Protein AF-A0A7V4LSN2-F1 (afdb_monomer_lite)

pLDDT: mean 82.59, std 16.4, range [32.38, 98.25]

Sequence (393 aa):
MKTGFFPRQPRLRKCAARDLPAGPPAVRVFPPRRLRAFSLLEITGVLGVLAILASLALPPLLQQLGELARRQETERLSQIGQGLREYILRARRVPATTTLASNVAEVLGWPARWVQETAGGQPRVFLYDPQLQIGTTTAATLPYVQTTSGAATLNGARCLIVSTLGAPLPSVIGNPGTNAVTVFNLLWDAPDGAPPPGWTWGGEWRQILVQRVNLQPLFTRVVLNNNHIRFGRYSVDNTNAPVALTTNSFTAFFLGRTQLGLHGDGTGPLQSVQLVPSAEAASRDPAYAWYPSY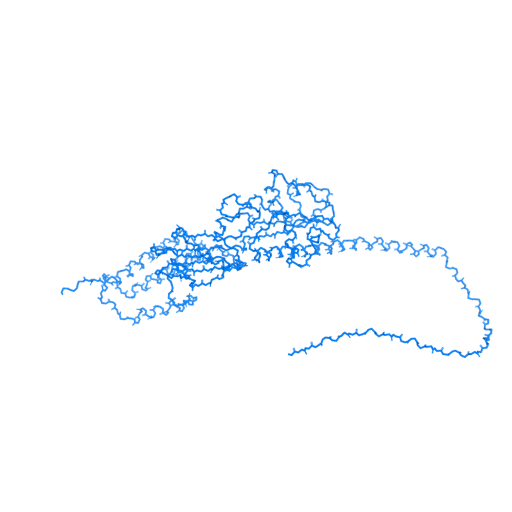VYERGIWRGRLFMEPPVPRRSGNDLQAAYEIFMSGPPNVYKVGGVTQSSVTWAMYNFMSNYVVWANSGFSAAAKVKVTQWQSSMAAQVKTYCNKKATVQ

Structure (mmCIF, N/CA/C/O backbone):
data_AF-A0A7V4LSN2-F1
#
_entry.id   AF-A0A7V4LSN2-F1
#
loop_
_atom_site.group_PDB
_atom_site.id
_atom_site.type_symbol
_atom_site.label_atom_id
_atom_site.label_alt_id
_atom_site.label_comp_id
_atom_site.label_asym_id
_atom_site.label_entity_id
_atom_site.label_seq_id
_atom_site.pdbx_PDB_ins_code
_atom_site.Cartn_x
_atom_site.Cartn_y
_atom_site.Cartn_z
_atom_site.occupancy
_atom_site.B_iso_or_equiv
_atom_site.auth_seq_id
_atom_site.auth_comp_id
_atom_site.auth_asym_id
_atom_site.auth_atom_id
_atom_site.pdbx_PDB_model_num
ATOM 1 N N . MET A 1 1 ? 24.046 -30.512 15.727 1.00 46.25 1 MET A N 1
ATOM 2 C CA . MET A 1 1 ? 24.059 -29.996 17.113 1.00 46.25 1 MET A CA 1
ATOM 3 C C . MET A 1 1 ? 22.621 -29.775 17.556 1.00 46.25 1 MET A C 1
ATOM 5 O O . MET A 1 1 ? 21.970 -28.875 17.050 1.00 46.25 1 MET A O 1
ATOM 9 N N . LYS A 1 2 ? 22.097 -30.678 18.392 1.00 42.69 2 LYS A N 1
ATOM 10 C CA . LYS A 1 2 ? 20.733 -30.660 18.940 1.00 42.69 2 LYS A CA 1
ATOM 11 C C . LYS A 1 2 ? 20.832 -30.210 20.396 1.00 42.69 2 LYS A C 1
ATOM 13 O O . LYS A 1 2 ? 21.440 -30.921 21.189 1.00 42.69 2 LYS A O 1
ATOM 18 N N . THR A 1 3 ? 20.251 -29.069 20.747 1.00 46.75 3 THR A N 1
ATOM 19 C CA . THR A 1 3 ? 20.092 -28.640 22.142 1.00 46.75 3 THR A CA 1
ATOM 20 C C . THR A 1 3 ? 18.627 -28.802 22.532 1.00 46.75 3 THR A C 1
ATOM 22 O O . THR A 1 3 ? 17.735 -28.163 21.981 1.00 46.75 3 THR A O 1
ATOM 25 N N . GLY A 1 4 ? 18.388 -29.768 23.419 1.00 42.88 4 GLY A N 1
ATOM 26 C CA . GLY A 1 4 ? 17.068 -30.159 23.897 1.00 42.88 4 GLY A CA 1
ATOM 27 C C . GLY A 1 4 ? 16.502 -29.170 24.912 1.00 42.88 4 GLY A C 1
ATOM 28 O O . GLY A 1 4 ? 17.200 -28.714 25.815 1.00 42.88 4 GLY A O 1
ATOM 29 N N . PHE A 1 5 ? 15.215 -28.874 24.761 1.00 53.16 5 PHE A N 1
ATOM 30 C CA . PHE A 1 5 ? 14.421 -28.089 25.696 1.00 53.16 5 PHE A CA 1
ATOM 31 C C . PHE A 1 5 ? 13.709 -29.061 26.650 1.00 53.16 5 PHE A C 1
ATOM 33 O O . PHE A 1 5 ? 12.869 -29.854 26.229 1.00 53.16 5 PHE A O 1
ATOM 40 N N . PHE A 1 6 ? 14.084 -29.040 27.928 1.00 49.84 6 PHE A N 1
ATOM 41 C CA . PHE A 1 6 ? 13.438 -29.826 28.982 1.00 49.84 6 PHE A CA 1
ATOM 42 C C . PHE A 1 6 ? 12.144 -29.138 29.457 1.00 49.84 6 PHE A C 1
ATOM 44 O O . PHE A 1 6 ? 12.182 -27.944 29.764 1.00 49.84 6 PHE A O 1
ATOM 51 N N . PRO A 1 7 ? 11.018 -29.856 29.622 1.00 58.59 7 PRO A N 1
ATOM 52 C CA . PRO A 1 7 ? 9.849 -29.316 30.304 1.00 58.59 7 PRO A CA 1
ATOM 53 C C . PRO A 1 7 ? 10.014 -29.413 31.831 1.00 58.59 7 PRO A C 1
ATOM 55 O O . PRO A 1 7 ? 10.332 -30.467 32.384 1.00 58.59 7 PRO A O 1
ATOM 58 N N . ARG A 1 8 ? 9.772 -28.300 32.537 1.00 52.84 8 ARG A N 1
ATOM 59 C CA . ARG A 1 8 ? 9.657 -28.264 34.004 1.00 52.84 8 ARG A CA 1
ATOM 60 C C . ARG A 1 8 ? 8.351 -28.939 34.434 1.00 52.84 8 ARG A C 1
ATOM 62 O O . ARG A 1 8 ? 7.270 -28.458 34.111 1.00 52.84 8 ARG A O 1
ATOM 69 N N . GLN A 1 9 ? 8.464 -30.020 35.202 1.00 57.69 9 GLN A N 1
ATOM 70 C CA . GLN A 1 9 ? 7.340 -30.669 35.879 1.00 57.69 9 GLN A CA 1
ATOM 71 C C . GLN A 1 9 ? 6.755 -29.794 37.009 1.00 57.69 9 GLN A C 1
ATOM 73 O O . GLN A 1 9 ? 7.508 -29.091 37.695 1.00 57.69 9 GLN A O 1
ATOM 78 N N . PRO A 1 10 ? 5.438 -29.879 37.274 1.00 55.53 10 PRO A N 1
ATOM 79 C CA . PRO A 1 10 ? 4.820 -29.283 38.451 1.00 55.53 10 PRO A CA 1
ATOM 80 C C . PRO A 1 10 ? 5.181 -30.081 39.714 1.00 55.53 10 PRO A C 1
ATOM 82 O O . PRO A 1 10 ? 4.964 -31.289 39.804 1.00 55.53 10 PRO A O 1
ATOM 85 N N . ARG A 1 11 ? 5.738 -29.395 40.718 1.00 53.16 11 ARG A N 1
ATOM 86 C CA . ARG A 1 11 ? 6.019 -29.976 42.037 1.00 53.16 11 ARG A CA 1
ATOM 87 C C . ARG A 1 11 ? 4.706 -30.239 42.782 1.00 53.16 11 ARG A C 1
ATOM 89 O O . ARG A 1 11 ? 4.104 -29.316 43.325 1.00 53.16 11 ARG A O 1
ATOM 96 N N . LEU A 1 12 ? 4.315 -31.509 42.852 1.00 51.34 12 LEU A N 1
ATOM 97 C CA . LEU A 1 12 ? 3.339 -32.034 43.807 1.00 51.34 12 LEU A CA 1
ATOM 98 C C . LEU A 1 12 ? 3.851 -31.804 45.237 1.00 51.34 12 LEU A C 1
ATOM 100 O O . LEU A 1 12 ? 4.818 -32.428 45.680 1.00 51.34 12 LEU A O 1
ATOM 104 N N . ARG A 1 13 ? 3.207 -30.890 45.969 1.00 52.62 13 ARG A N 1
ATOM 105 C CA . ARG A 1 13 ? 3.395 -30.752 47.417 1.00 52.62 13 ARG A CA 1
ATOM 106 C C . ARG A 1 13 ? 2.737 -31.949 48.103 1.00 52.62 13 ARG A C 1
ATOM 108 O O . ARG A 1 13 ? 1.518 -32.058 48.131 1.00 52.62 13 ARG A O 1
ATOM 115 N N . LYS A 1 14 ? 3.565 -32.837 48.657 1.00 49.59 14 LYS A N 1
ATOM 116 C CA . LYS A 1 14 ? 3.152 -33.897 49.582 1.00 49.59 14 LYS A CA 1
ATOM 117 C C . LYS A 1 14 ? 2.561 -33.262 50.844 1.00 49.59 14 LYS A C 1
ATOM 119 O O . LYS A 1 14 ? 3.263 -32.552 51.562 1.00 49.59 14 LYS A O 1
ATOM 124 N N . CYS A 1 15 ? 1.288 -33.532 51.113 1.00 49.31 15 CYS A N 1
ATOM 125 C CA . CYS A 1 15 ? 0.694 -33.354 52.432 1.00 49.31 15 CYS A CA 1
ATOM 126 C C . CYS A 1 15 ? 1.306 -34.402 53.369 1.00 49.31 15 CYS A C 1
ATOM 128 O O . CYS A 1 15 ? 1.051 -35.594 53.222 1.00 49.31 15 CYS A O 1
ATOM 130 N N . ALA A 1 16 ? 2.150 -33.958 54.298 1.00 54.41 16 ALA A N 1
ATOM 131 C CA . ALA A 1 16 ? 2.582 -34.778 55.417 1.00 54.41 16 ALA A CA 1
ATOM 132 C C . ALA A 1 16 ? 1.405 -34.906 56.394 1.00 54.41 16 ALA A C 1
ATOM 134 O O . ALA A 1 16 ? 0.988 -33.918 57.001 1.00 54.41 16 ALA A O 1
ATOM 135 N N . ALA A 1 17 ? 0.859 -36.117 56.499 1.00 54.72 17 ALA A N 1
ATOM 136 C CA . ALA A 1 17 ? -0.013 -36.512 57.592 1.00 54.72 17 ALA A CA 1
ATOM 137 C C . ALA A 1 17 ? 0.800 -36.429 58.889 1.00 54.72 17 ALA A C 1
ATOM 139 O O . ALA A 1 17 ? 1.848 -37.060 59.015 1.00 54.72 17 ALA A O 1
ATOM 140 N N . ARG A 1 18 ? 0.358 -35.570 59.806 1.00 52.09 18 ARG A N 1
ATOM 141 C CA . ARG A 1 18 ? 0.946 -35.413 61.131 1.00 52.09 18 ARG A CA 1
ATOM 142 C C . ARG A 1 18 ? 0.050 -36.164 62.105 1.00 52.09 18 ARG A C 1
ATOM 144 O O . ARG A 1 18 ? -1.092 -35.758 62.312 1.00 52.09 18 ARG A O 1
ATOM 151 N N . ASP A 1 19 ? 0.583 -37.250 62.645 1.00 55.16 19 ASP A N 1
ATOM 152 C CA . ASP A 1 19 ? -0.030 -38.058 63.692 1.00 55.16 19 ASP A CA 1
ATOM 153 C C . ASP A 1 19 ? -0.400 -37.192 64.903 1.00 55.16 19 ASP A C 1
ATOM 155 O O . ASP A 1 19 ? 0.424 -36.432 65.426 1.00 55.16 19 ASP A O 1
ATOM 159 N N . LEU A 1 20 ? -1.656 -37.302 65.339 1.00 54.22 20 LEU A N 1
ATOM 160 C CA . LEU A 1 20 ? -2.161 -36.713 66.575 1.00 54.22 20 LEU A CA 1
ATOM 161 C C . LEU A 1 20 ? -2.325 -37.825 67.623 1.00 54.22 20 LEU A C 1
ATOM 163 O O . LEU A 1 20 ? -2.999 -38.817 67.341 1.00 54.22 20 LEU A O 1
ATOM 167 N N . PRO A 1 21 ? -1.756 -37.675 68.831 1.00 59.97 21 PRO A N 1
ATOM 168 C CA . PRO A 1 21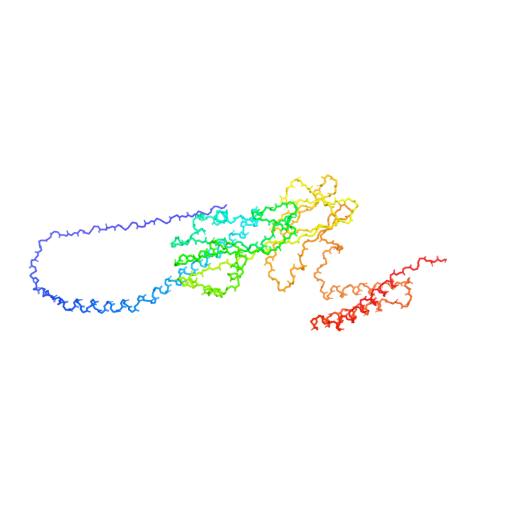 ? -1.968 -38.621 69.917 1.00 59.97 21 PRO A CA 1
ATOM 169 C C . PRO A 1 21 ? -3.395 -38.515 70.470 1.00 59.97 21 PRO A C 1
ATOM 171 O O . PRO A 1 21 ? -3.890 -37.428 70.776 1.00 59.97 21 PRO A O 1
ATOM 174 N N . ALA A 1 22 ? -4.035 -39.675 70.624 1.00 57.62 22 ALA A N 1
ATOM 175 C CA . ALA A 1 22 ? -5.309 -39.844 71.304 1.00 57.62 22 ALA A CA 1
ATOM 176 C C . ALA A 1 22 ? -5.129 -39.623 72.814 1.00 57.62 22 ALA A C 1
ATOM 178 O O . ALA A 1 22 ? -4.661 -40.499 73.538 1.00 57.62 22 ALA A O 1
ATOM 179 N N . GLY A 1 23 ? -5.501 -38.435 73.284 1.00 64.50 23 GLY A N 1
ATOM 180 C CA . GLY A 1 23 ? -5.721 -38.141 74.696 1.00 64.50 23 GLY A CA 1
ATOM 181 C C . GLY A 1 23 ? -7.094 -37.485 74.859 1.00 64.50 23 GLY A C 1
ATOM 182 O O . GLY A 1 23 ? -7.445 -36.634 74.036 1.00 64.50 23 GLY A O 1
ATOM 183 N N . PRO A 1 24 ? -7.898 -37.861 75.870 1.00 64.50 24 PRO A N 1
ATOM 184 C CA . PRO A 1 24 ? -9.186 -37.224 76.107 1.00 64.50 24 PRO A CA 1
ATOM 185 C C . PRO A 1 24 ? -8.966 -35.734 76.422 1.00 64.50 24 PRO A C 1
ATOM 187 O O . PRO A 1 24 ? -8.144 -35.403 77.283 1.00 64.50 24 PRO A O 1
ATOM 190 N N . PRO A 1 25 ? -9.651 -34.811 75.725 1.00 56.75 25 PRO A N 1
ATOM 191 C CA . PRO A 1 25 ? -9.452 -33.389 75.938 1.00 56.75 25 PRO A CA 1
ATOM 192 C C . PRO A 1 25 ? -9.944 -33.014 77.335 1.00 56.75 25 PRO A C 1
ATOM 194 O O . PRO A 1 25 ? -11.121 -33.161 77.662 1.00 56.75 25 PRO A O 1
ATOM 197 N N . ALA A 1 26 ? -9.036 -32.486 78.156 1.00 59.59 26 ALA A N 1
ATOM 198 C CA . ALA A 1 26 ? -9.411 -31.756 79.353 1.00 59.59 26 ALA A CA 1
ATOM 199 C C . ALA A 1 26 ? -10.359 -30.619 78.944 1.00 59.59 26 ALA A C 1
ATOM 201 O O . ALA A 1 26 ? -9.996 -29.760 78.133 1.00 59.59 26 ALA A O 1
ATOM 202 N N . VAL A 1 27 ? -11.576 -30.633 79.493 1.00 58.22 27 VAL A N 1
ATOM 203 C CA . VAL A 1 27 ? -12.599 -29.602 79.303 1.00 58.22 27 VAL A CA 1
ATOM 204 C C . VAL A 1 27 ? -12.067 -28.294 79.885 1.00 58.22 27 VAL A C 1
ATOM 206 O O . VAL A 1 27 ? -12.252 -27.974 81.057 1.00 58.22 27 VAL A O 1
ATOM 209 N N . ARG A 1 28 ? -11.351 -27.526 79.059 1.00 58.12 28 ARG A N 1
ATOM 210 C CA . ARG A 1 28 ? -11.072 -26.122 79.339 1.00 58.12 28 ARG A CA 1
ATOM 211 C C . ARG A 1 28 ? -12.374 -25.371 79.118 1.00 58.12 28 ARG A C 1
ATOM 213 O O . ARG A 1 28 ? -12.791 -25.156 77.983 1.00 58.12 28 ARG A O 1
ATOM 220 N N . VAL A 1 29 ? -13.007 -24.987 80.219 1.00 56.50 29 VAL A N 1
ATOM 221 C CA . VAL A 1 29 ? -14.071 -23.987 80.239 1.00 56.50 29 VAL A CA 1
ATOM 222 C C . VAL A 1 29 ? -13.463 -22.692 79.703 1.00 56.50 29 VAL A C 1
ATOM 224 O O . VAL A 1 29 ? -12.757 -21.975 80.410 1.00 56.50 29 VAL A O 1
ATOM 227 N N . PHE A 1 30 ? -13.654 -22.432 78.410 1.00 57.31 30 PHE A N 1
ATOM 228 C CA . PHE A 1 30 ? -13.333 -21.133 77.844 1.00 57.31 30 PHE A CA 1
ATOM 229 C C . PHE A 1 30 ? -14.275 -20.113 78.494 1.00 57.31 30 PHE A C 1
ATOM 231 O O . PHE A 1 30 ? -15.486 -20.350 78.514 1.00 57.31 30 PHE A O 1
ATOM 238 N N . PRO A 1 31 ? -13.760 -18.985 79.019 1.00 61.03 31 PRO A N 1
ATOM 239 C CA . PRO A 1 31 ? -14.626 -17.895 79.442 1.00 61.03 31 PRO A CA 1
ATOM 240 C C . PRO A 1 31 ? -15.514 -17.510 78.253 1.00 61.03 31 PRO A C 1
ATOM 242 O O . PRO A 1 31 ? -15.049 -17.611 77.110 1.00 61.03 31 PRO A O 1
ATOM 245 N N . PRO A 1 32 ? -16.773 -17.097 78.482 1.00 53.88 32 PRO A N 1
ATOM 246 C CA . PRO A 1 32 ? -17.681 -16.742 77.405 1.00 53.88 32 PRO A CA 1
ATOM 247 C C . PRO A 1 32 ? -16.968 -15.736 76.507 1.00 53.88 32 PRO A C 1
ATOM 249 O O . PRO A 1 32 ? -16.690 -14.604 76.915 1.00 53.88 32 PRO A O 1
ATOM 252 N N . ARG A 1 33 ? -16.617 -16.163 75.285 1.00 55.34 33 ARG A N 1
ATOM 253 C CA . ARG A 1 33 ? -16.232 -15.231 74.233 1.00 55.34 33 ARG A CA 1
ATOM 254 C C . ARG A 1 33 ? -17.440 -14.330 74.112 1.00 55.34 33 ARG A C 1
ATOM 256 O O . ARG A 1 33 ? -18.479 -14.768 73.630 1.00 55.34 33 ARG A O 1
ATOM 263 N N . ARG A 1 34 ? -17.318 -13.104 74.624 1.00 55.47 34 ARG A N 1
ATOM 264 C CA . ARG A 1 34 ? -18.265 -12.038 74.339 1.00 55.47 34 ARG A CA 1
ATOM 265 C C . ARG A 1 34 ? -18.310 -11.975 72.822 1.00 55.47 34 ARG A C 1
ATOM 267 O O . ARG A 1 34 ? -17.376 -11.468 72.203 1.00 55.47 34 ARG A O 1
ATOM 274 N N . LEU A 1 35 ? -19.337 -12.585 72.236 1.00 53.56 35 LEU A N 1
ATOM 275 C CA . LEU A 1 35 ? -19.738 -12.344 70.868 1.00 53.56 35 LEU A CA 1
ATOM 276 C C . LEU A 1 35 ? -20.021 -10.850 70.858 1.00 53.56 35 LEU A C 1
ATOM 278 O O . LEU A 1 35 ? -21.069 -10.402 71.318 1.00 53.56 35 LEU A O 1
ATOM 282 N N . ARG A 1 36 ? -19.010 -10.064 70.472 1.00 59.38 36 ARG A N 1
ATOM 283 C CA . ARG A 1 36 ? -19.206 -8.678 70.089 1.00 59.38 36 ARG A CA 1
ATOM 284 C C . ARG A 1 36 ? -20.127 -8.787 68.890 1.00 59.38 36 ARG A C 1
ATOM 286 O O . ARG A 1 36 ? -19.679 -9.106 67.793 1.00 59.38 36 ARG A O 1
ATOM 293 N N . ALA A 1 37 ? -21.423 -8.668 69.150 1.00 57.28 37 ALA A N 1
ATOM 294 C CA . ALA A 1 37 ? -22.398 -8.417 68.121 1.00 57.28 37 ALA A CA 1
ATOM 295 C C . ALA A 1 37 ? -21.935 -7.111 67.480 1.00 57.28 37 ALA A C 1
ATOM 297 O O . ALA A 1 37 ? -22.102 -6.041 68.064 1.00 57.28 37 ALA A O 1
ATOM 298 N N . PHE A 1 38 ? -21.231 -7.225 66.352 1.00 63.19 38 PHE A N 1
ATOM 299 C CA . PHE A 1 38 ? -21.011 -6.093 65.470 1.00 63.19 38 PHE A CA 1
ATOM 300 C C . PHE A 1 38 ? -22.394 -5.521 65.219 1.00 63.19 38 PHE A C 1
ATOM 302 O O . PHE A 1 38 ? -23.291 -6.228 64.749 1.00 63.19 38 PHE A O 1
ATOM 309 N N . SER A 1 39 ? -22.605 -4.292 65.679 1.00 81.50 39 SER A N 1
ATOM 310 C CA . SER A 1 39 ? -23.920 -3.685 65.567 1.00 81.50 39 SER A CA 1
ATOM 311 C C . SER A 1 39 ? -24.258 -3.580 64.082 1.00 81.50 39 SER A C 1
ATOM 313 O O . SER A 1 39 ? -23.386 -3.301 63.257 1.00 81.50 39 SER A O 1
ATOM 315 N N . LEU A 1 40 ? -25.522 -3.805 63.724 1.00 83.88 40 LEU A N 1
ATOM 316 C CA . LEU A 1 40 ? -25.997 -3.627 62.349 1.00 83.88 40 LEU A CA 1
ATOM 317 C C . LEU A 1 40 ? -25.591 -2.244 61.804 1.00 83.88 40 LEU A C 1
ATOM 319 O O . LEU A 1 40 ? -25.226 -2.124 60.639 1.00 83.88 40 LEU A O 1
ATOM 323 N N . LEU A 1 41 ? -25.545 -1.244 62.691 1.00 83.00 41 LEU A N 1
ATOM 324 C CA . LEU A 1 41 ? -25.112 0.122 62.415 1.00 83.00 41 LEU A CA 1
ATOM 325 C C . LEU A 1 41 ? -23.636 0.216 61.977 1.00 83.00 41 LEU A C 1
ATOM 327 O O . LEU A 1 41 ? -23.312 0.969 61.060 1.00 83.00 41 LEU A O 1
ATOM 331 N N . GLU A 1 42 ? -22.747 -0.585 62.567 1.00 86.75 42 GLU A N 1
ATOM 332 C CA . GLU A 1 42 ? -21.325 -0.653 62.204 1.00 86.75 42 GLU A CA 1
ATOM 333 C C . GLU A 1 42 ? -21.127 -1.279 60.814 1.00 86.75 42 GLU A C 1
ATOM 335 O O . GLU A 1 42 ? -20.381 -0.742 59.996 1.00 86.75 42 GLU A O 1
ATOM 340 N N . ILE A 1 43 ? -21.870 -2.345 60.491 1.00 92.69 43 ILE A N 1
ATOM 341 C CA . ILE A 1 43 ? -21.840 -2.969 59.155 1.00 92.69 43 ILE A CA 1
ATOM 342 C C . ILE A 1 43 ? -22.397 -2.011 58.091 1.00 92.69 43 ILE A C 1
ATOM 344 O O . ILE A 1 43 ? -21.796 -1.870 57.024 1.00 92.69 43 ILE A O 1
ATOM 348 N N . THR A 1 44 ? -23.499 -1.302 58.375 1.00 91.56 44 THR A N 1
ATOM 349 C CA . THR A 1 44 ? -24.040 -0.293 57.447 1.00 91.56 44 THR A CA 1
ATOM 350 C C . THR A 1 44 ? -23.096 0.892 57.266 1.00 91.56 44 THR A C 1
ATOM 352 O O . THR A 1 44 ? -22.964 1.396 56.153 1.00 91.56 44 THR A O 1
ATOM 355 N N . GLY A 1 45 ? -22.391 1.305 58.326 1.00 94.50 45 GLY A N 1
ATOM 356 C CA . GLY A 1 45 ? -21.385 2.363 58.257 1.00 94.50 45 GLY A CA 1
ATOM 357 C C . GLY A 1 45 ? -20.211 1.984 57.352 1.00 94.50 45 GLY A C 1
ATOM 358 O O . GLY A 1 45 ? -19.854 2.749 56.457 1.00 94.50 45 GLY A O 1
ATOM 359 N N . VAL A 1 46 ? -19.656 0.777 57.517 1.00 95.56 46 VAL A N 1
ATOM 360 C CA . VAL A 1 46 ? -18.557 0.275 56.670 1.00 95.56 46 VAL A CA 1
ATOM 361 C C . VAL A 1 46 ? -18.993 0.139 55.209 1.00 95.56 46 VAL A C 1
ATOM 363 O O . VAL A 1 46 ? -18.266 0.569 54.315 1.00 95.56 46 VAL A O 1
ATOM 366 N N . LEU A 1 47 ? -20.191 -0.395 54.949 1.00 95.19 47 LEU A N 1
ATOM 367 C CA . LEU A 1 47 ? -20.743 -0.477 53.592 1.00 95.19 47 LEU A CA 1
ATOM 368 C C . LEU A 1 47 ? -20.932 0.905 52.958 1.00 95.19 47 LEU A C 1
ATOM 370 O O . LEU A 1 47 ? -20.595 1.080 51.789 1.00 95.19 47 LEU A O 1
ATOM 374 N N . GLY A 1 48 ? -21.414 1.889 53.723 1.00 96.81 48 GLY A N 1
ATOM 375 C CA . GLY A 1 48 ? -21.561 3.266 53.253 1.00 96.81 48 GLY A CA 1
ATOM 376 C C . GLY A 1 48 ? -20.227 3.882 52.827 1.00 96.81 48 GLY A C 1
ATOM 377 O O . GLY A 1 48 ? -20.119 4.428 51.730 1.00 96.81 48 GLY A O 1
ATOM 378 N N . VAL A 1 49 ? -19.180 3.726 53.645 1.00 96.12 49 VAL A N 1
ATOM 379 C CA . VAL A 1 49 ? -17.833 4.222 53.314 1.00 96.12 49 VAL A CA 1
ATOM 380 C C . VAL A 1 49 ? -17.263 3.507 52.085 1.00 96.12 49 VAL A C 1
ATOM 382 O O . VAL A 1 49 ? -16.732 4.165 51.189 1.00 96.12 49 VAL A O 1
ATOM 385 N N . LEU A 1 50 ? -17.408 2.181 51.992 1.00 95.25 50 LEU A N 1
ATOM 386 C CA . LEU A 1 50 ? -16.952 1.413 50.828 1.00 95.25 50 LEU A CA 1
ATOM 387 C C . LEU A 1 50 ? -17.679 1.822 49.541 1.00 95.25 50 LEU A C 1
ATOM 389 O O . LEU A 1 50 ? -17.033 1.939 48.501 1.00 95.25 50 LEU A O 1
ATOM 393 N N . ALA A 1 51 ? -18.988 2.080 49.601 1.00 95.56 51 ALA A N 1
ATOM 394 C CA . ALA A 1 51 ? -19.764 2.535 48.449 1.00 95.56 51 ALA A CA 1
ATOM 395 C C . ALA A 1 51 ? -19.288 3.907 47.947 1.00 95.56 51 ALA A C 1
ATOM 397 O O . ALA A 1 51 ? -19.109 4.095 46.743 1.00 95.56 51 ALA A O 1
ATOM 398 N N . ILE A 1 52 ? -19.012 4.843 48.862 1.00 95.44 52 ILE A N 1
ATOM 399 C CA . ILE A 1 52 ? -18.475 6.164 48.513 1.00 95.44 52 ILE A CA 1
ATOM 400 C C . ILE A 1 52 ? -17.090 6.018 47.873 1.00 95.44 52 ILE A C 1
ATOM 402 O O . ILE A 1 52 ? -16.867 6.547 46.785 1.00 95.44 52 ILE A O 1
ATOM 406 N N . LEU A 1 53 ? -16.183 5.246 48.479 1.00 94.19 53 LEU A N 1
ATOM 407 C CA . LEU A 1 53 ? -14.846 5.019 47.919 1.00 94.19 53 LEU A CA 1
ATOM 408 C C . LEU A 1 53 ? -14.897 4.353 46.537 1.00 94.19 53 LEU A C 1
ATOM 410 O O . LEU A 1 53 ? -14.191 4.782 45.624 1.00 94.19 53 LEU A O 1
ATOM 414 N N . ALA A 1 54 ? -15.759 3.350 46.356 1.00 91.88 54 ALA A N 1
ATOM 415 C CA . ALA A 1 54 ? -15.957 2.704 45.064 1.00 91.88 54 ALA A CA 1
ATOM 416 C C . ALA A 1 54 ? -16.477 3.697 44.011 1.00 91.88 54 ALA A C 1
ATOM 418 O O . ALA A 1 54 ? -15.941 3.748 42.905 1.00 91.88 54 ALA A O 1
ATOM 419 N N . SER A 1 55 ? -17.459 4.538 44.359 1.00 94.38 55 SER A N 1
ATOM 420 C CA . SER A 1 55 ? -18.008 5.547 43.440 1.00 94.38 55 SER A CA 1
ATOM 421 C C . SER A 1 55 ? -16.970 6.574 42.977 1.00 94.38 55 SER A C 1
ATOM 423 O O . SER A 1 55 ? -17.004 6.995 41.822 1.00 94.38 55 SER A O 1
ATOM 425 N N . LEU A 1 56 ? -16.001 6.918 43.832 1.00 95.12 56 LEU A N 1
ATOM 426 C CA . LEU A 1 56 ? -14.916 7.844 43.501 1.00 95.12 56 LEU A CA 1
ATOM 427 C C . LEU A 1 56 ? -13.824 7.193 42.633 1.00 95.12 56 LEU A C 1
ATOM 429 O O . LEU A 1 56 ? -13.207 7.870 41.813 1.00 95.12 56 LEU A O 1
ATOM 433 N N . ALA A 1 57 ? -13.590 5.885 42.784 1.00 93.56 57 ALA A N 1
ATOM 434 C CA . ALA A 1 57 ? -12.543 5.158 42.061 1.00 93.56 57 ALA A CA 1
ATOM 435 C C . ALA A 1 57 ? -12.983 4.607 40.690 1.00 93.56 57 ALA A C 1
ATOM 437 O O . ALA A 1 57 ? -12.139 4.366 39.826 1.00 93.56 57 ALA A O 1
ATOM 438 N N . LEU A 1 58 ? -14.284 4.398 40.464 1.00 92.62 58 LEU A N 1
ATOM 439 C CA . LEU A 1 58 ? -14.791 3.796 39.224 1.00 92.62 58 LEU A CA 1
ATOM 440 C C . LEU A 1 58 ? -14.555 4.650 37.960 1.00 92.62 58 LEU A C 1
ATOM 442 O O . LEU A 1 58 ? -14.050 4.094 36.981 1.00 92.62 58 LEU A O 1
ATOM 446 N N . PRO A 1 59 ? -14.851 5.968 37.930 1.00 93.56 59 PRO A N 1
ATOM 447 C CA . PRO A 1 59 ? -14.675 6.774 36.720 1.00 93.56 59 PRO A CA 1
ATOM 448 C C . PRO A 1 59 ? -13.253 6.748 36.124 1.00 93.56 59 PRO A C 1
ATOM 450 O O . PRO A 1 59 ? -13.134 6.491 34.922 1.00 93.56 59 PRO A O 1
ATOM 453 N N . PRO A 1 60 ? -12.162 6.946 36.899 1.00 93.81 60 PRO A N 1
ATOM 454 C CA . PRO A 1 60 ? -10.814 6.907 36.333 1.00 93.81 60 PRO A CA 1
ATOM 455 C C . PRO A 1 60 ? -10.414 5.506 35.850 1.00 93.81 60 PRO A C 1
ATOM 457 O O . PRO A 1 60 ? -9.720 5.395 34.841 1.00 93.81 60 PRO A O 1
ATOM 460 N N . LEU A 1 61 ? -10.879 4.432 36.502 1.00 94.94 61 LEU A N 1
ATOM 461 C CA . LEU A 1 61 ? -10.624 3.062 36.037 1.00 94.94 61 LEU A CA 1
ATOM 462 C C . LEU A 1 61 ? -11.295 2.785 34.687 1.00 94.94 61 LEU A C 1
ATOM 464 O O . LEU A 1 61 ? -10.672 2.199 33.803 1.00 94.94 61 LEU A O 1
ATOM 468 N N . LEU A 1 62 ? -12.533 3.246 34.490 1.00 92.38 62 LEU A N 1
ATOM 469 C CA . LEU A 1 62 ? -13.235 3.097 33.211 1.00 92.38 62 LEU A CA 1
ATOM 470 C C . LEU A 1 62 ? -12.534 3.865 32.083 1.00 92.38 62 LEU A C 1
ATOM 472 O O . LEU A 1 62 ? -12.375 3.330 30.986 1.00 92.38 62 LEU A O 1
ATOM 476 N N . GLN A 1 63 ? -12.050 5.079 32.359 1.00 92.12 63 GLN A N 1
ATOM 477 C CA . GLN A 1 63 ? -11.258 5.848 31.394 1.00 92.12 63 GLN A CA 1
ATOM 478 C C . GLN A 1 63 ? -9.948 5.134 31.037 1.00 92.12 63 GLN A C 1
ATOM 480 O O . GLN A 1 63 ? -9.595 5.044 29.862 1.00 92.12 63 GLN A O 1
ATOM 485 N N . GLN A 1 64 ? -9.251 4.567 32.028 1.00 95.06 64 GLN A N 1
ATOM 486 C CA . GLN A 1 64 ? -8.027 3.798 31.793 1.00 95.06 64 GLN A CA 1
ATOM 487 C C . GLN A 1 64 ? -8.281 2.549 30.944 1.00 95.06 64 GLN A C 1
ATOM 489 O O . GLN A 1 64 ? -7.517 2.279 30.019 1.00 95.06 64 GLN A O 1
ATOM 494 N N . LEU A 1 65 ? -9.358 1.807 31.214 1.00 93.19 65 LEU A N 1
ATOM 495 C CA . LEU A 1 65 ? -9.739 0.644 30.411 1.00 93.19 65 LEU A CA 1
ATOM 496 C C . LEU A 1 65 ? -10.081 1.033 28.968 1.00 93.19 65 LEU A C 1
ATOM 498 O O . LEU A 1 65 ? -9.642 0.354 28.040 1.00 93.19 65 LEU A O 1
ATOM 502 N N . GLY A 1 66 ? -10.798 2.143 28.767 1.00 91.94 66 GLY A N 1
ATOM 503 C CA . GLY A 1 66 ? -11.093 2.675 27.434 1.00 91.94 66 GLY A CA 1
ATOM 504 C C . GLY A 1 66 ? -9.828 3.055 26.661 1.00 91.94 66 GLY A C 1
ATOM 505 O O . GLY A 1 66 ? -9.665 2.682 25.500 1.00 91.94 66 GLY A O 1
ATOM 506 N N . GLU A 1 67 ? -8.882 3.723 27.319 1.00 93.38 67 GLU A N 1
ATOM 507 C CA . GLU A 1 67 ? -7.596 4.080 26.715 1.00 93.38 67 GLU A CA 1
ATOM 508 C C . GLU A 1 67 ? -6.728 2.859 26.387 1.00 93.38 67 GLU A C 1
ATOM 510 O O . GLU A 1 67 ? -6.064 2.822 25.347 1.00 93.38 67 GLU A O 1
ATOM 515 N N . LEU A 1 68 ? -6.752 1.829 27.236 1.00 95.31 68 LEU A N 1
ATOM 516 C CA . LEU A 1 68 ? -6.074 0.562 26.964 1.00 95.31 68 LEU A CA 1
ATOM 517 C C . LEU A 1 68 ? -6.683 -0.153 25.756 1.00 95.31 68 LEU A C 1
ATOM 519 O O . LEU A 1 68 ? -5.938 -0.566 24.866 1.00 95.31 68 LEU A O 1
ATOM 523 N N . ALA A 1 69 ? -8.013 -0.247 25.684 1.00 94.50 69 ALA A N 1
ATOM 524 C CA . ALA A 1 69 ? -8.709 -0.827 24.537 1.00 94.50 69 ALA A CA 1
ATOM 525 C C . ALA A 1 69 ? -8.376 -0.071 23.241 1.00 94.50 69 ALA A C 1
ATOM 527 O O . ALA A 1 69 ? -8.117 -0.687 22.206 1.00 94.50 69 ALA A O 1
ATOM 528 N N . ARG A 1 70 ? -8.284 1.263 23.317 1.00 94.62 70 ARG A N 1
ATOM 529 C CA . ARG A 1 70 ? -7.883 2.116 22.197 1.00 94.62 70 ARG A CA 1
ATOM 530 C C . ARG A 1 70 ? -6.478 1.826 21.702 1.00 94.62 70 ARG A C 1
ATOM 532 O O . ARG A 1 70 ? -6.283 1.632 20.508 1.00 94.62 70 ARG A O 1
ATOM 539 N N . ARG A 1 71 ? -5.504 1.743 22.608 1.00 95.75 71 ARG A N 1
ATOM 540 C CA . ARG A 1 71 ? -4.116 1.416 22.249 1.00 95.75 71 ARG A CA 1
ATOM 541 C C . ARG A 1 71 ? -4.001 0.032 21.620 1.00 95.75 71 ARG A C 1
ATOM 543 O O . ARG A 1 71 ? -3.339 -0.103 20.596 1.00 95.75 71 ARG A O 1
ATOM 550 N N . GLN A 1 72 ? -4.672 -0.963 22.201 1.00 96.25 72 GLN A N 1
ATOM 551 C CA . GLN A 1 72 ? -4.684 -2.330 21.677 1.00 96.25 72 GLN A CA 1
ATOM 552 C C . GLN A 1 72 ? -5.267 -2.391 20.265 1.00 96.25 72 GLN A C 1
ATOM 554 O O . GLN A 1 72 ? -4.719 -3.065 19.395 1.00 96.25 72 GLN A O 1
ATOM 559 N N . GLU A 1 73 ? -6.363 -1.675 20.019 1.00 96.50 73 GLU A N 1
ATOM 560 C CA . GLU A 1 73 ? -6.978 -1.649 18.698 1.00 96.50 73 GLU A CA 1
ATOM 561 C C . GLU A 1 73 ? -6.125 -0.883 17.681 1.00 96.50 73 GLU A C 1
ATOM 563 O O . GLU A 1 73 ? -5.942 -1.374 16.572 1.00 96.50 73 GLU A O 1
ATOM 568 N N . THR A 1 74 ? -5.520 0.251 18.047 1.00 96.44 74 THR A N 1
ATOM 569 C CA . THR A 1 74 ? -4.572 0.963 17.171 1.00 96.44 74 THR A CA 1
ATOM 570 C C . THR A 1 74 ? -3.380 0.083 16.791 1.00 96.44 74 THR A C 1
ATOM 572 O O . THR A 1 74 ? -2.987 0.036 15.624 1.00 96.44 74 THR A O 1
ATOM 575 N N . GLU A 1 75 ? -2.814 -0.655 17.748 1.00 97.12 75 GLU A N 1
ATOM 576 C CA . GLU A 1 75 ? -1.729 -1.601 17.477 1.00 97.12 75 GLU A CA 1
ATOM 577 C C . GLU A 1 75 ? -2.188 -2.714 16.529 1.00 97.12 75 GLU A C 1
ATOM 579 O O . GLU A 1 75 ? -1.512 -3.015 15.541 1.00 97.12 75 GLU A O 1
ATOM 584 N N . ARG A 1 76 ? -3.375 -3.277 16.772 1.00 97.31 76 ARG A N 1
ATOM 585 C CA . ARG A 1 76 ? -3.965 -4.300 15.907 1.00 97.31 76 ARG A CA 1
ATOM 586 C C . ARG A 1 76 ? -4.199 -3.779 14.489 1.00 97.31 76 ARG A C 1
ATOM 588 O O . ARG A 1 76 ? -3.878 -4.478 13.532 1.00 97.31 76 ARG A O 1
ATOM 595 N N . LEU A 1 77 ? -4.702 -2.557 14.329 1.00 97.44 77 LEU A N 1
ATOM 596 C CA . LEU A 1 77 ? -4.881 -1.934 13.018 1.00 97.44 77 LEU A CA 1
ATOM 597 C C . LEU A 1 77 ? -3.550 -1.723 12.290 1.00 97.44 77 LEU A C 1
ATOM 599 O O . LEU A 1 77 ? -3.464 -1.989 11.091 1.00 97.44 77 LEU A O 1
ATOM 603 N N . SER A 1 78 ? -2.504 -1.308 13.008 1.00 97.19 78 SER A N 1
ATOM 604 C CA . SER A 1 78 ? -1.152 -1.191 12.453 1.00 97.19 78 SER A CA 1
ATOM 605 C C . SER A 1 78 ? -0.634 -2.544 11.949 1.00 97.19 78 SER A C 1
ATOM 607 O O . SER A 1 78 ? -0.150 -2.635 10.818 1.00 97.19 78 SER A O 1
ATOM 609 N N . GLN A 1 79 ? -0.823 -3.619 12.724 1.00 97.94 79 GLN A N 1
ATOM 610 C CA . GLN A 1 79 ? -0.465 -4.986 12.322 1.00 97.94 79 GLN A CA 1
ATOM 611 C C . GLN A 1 79 ? -1.254 -5.450 11.086 1.00 97.94 79 GLN A C 1
ATOM 613 O O . GLN A 1 79 ? -0.664 -6.010 10.164 1.00 97.94 79 GLN A O 1
ATOM 618 N N . ILE A 1 80 ? -2.557 -5.151 11.001 1.00 98.25 80 ILE A N 1
ATOM 619 C CA . ILE A 1 80 ? -3.375 -5.424 9.802 1.00 98.25 80 ILE A CA 1
ATOM 620 C C . ILE A 1 80 ? -2.839 -4.643 8.592 1.00 98.25 80 ILE A C 1
ATOM 622 O O . ILE A 1 80 ? -2.697 -5.206 7.506 1.00 98.25 80 ILE A O 1
ATOM 626 N N . GLY A 1 81 ? -2.485 -3.367 8.768 1.00 97.31 81 GLY A N 1
ATOM 627 C CA . GLY A 1 81 ? -1.895 -2.542 7.713 1.00 97.31 81 GLY A CA 1
ATOM 628 C C . GLY A 1 81 ? -0.550 -3.079 7.209 1.00 97.31 81 GLY A C 1
ATOM 629 O O . GLY A 1 81 ? -0.310 -3.098 6.002 1.00 97.31 81 GLY A O 1
ATOM 630 N N . GLN A 1 82 ? 0.312 -3.562 8.107 1.00 96.38 82 GLN A N 1
ATOM 631 C CA . GLN A 1 82 ? 1.572 -4.226 7.746 1.00 96.38 82 GLN A CA 1
ATOM 632 C C . GLN A 1 82 ? 1.330 -5.570 7.048 1.00 96.38 82 GLN A C 1
ATOM 634 O O . GLN A 1 82 ? 1.932 -5.832 6.008 1.00 96.38 82 GLN A O 1
ATOM 639 N N . GLY A 1 83 ? 0.401 -6.382 7.558 1.00 97.31 83 GLY A N 1
ATOM 640 C CA . GLY A 1 83 ? -0.001 -7.644 6.939 1.00 97.31 83 GLY A CA 1
ATOM 641 C C . GLY A 1 83 ? -0.530 -7.457 5.516 1.00 97.31 83 GLY A C 1
ATOM 642 O O . GLY A 1 83 ? -0.188 -8.234 4.628 1.00 97.31 83 GLY A O 1
ATOM 643 N N . LEU A 1 84 ? -1.281 -6.379 5.258 1.00 97.50 84 LEU A N 1
ATOM 644 C CA . LEU A 1 84 ? -1.716 -6.005 3.909 1.00 97.50 84 LEU A CA 1
ATOM 645 C C . LEU A 1 84 ? -0.536 -5.693 2.984 1.00 97.50 84 LEU A C 1
ATOM 647 O O . LEU A 1 84 ? -0.514 -6.171 1.851 1.00 97.50 84 LEU A O 1
ATOM 651 N N . ARG A 1 85 ? 0.453 -4.921 3.449 1.00 95.88 85 ARG A N 1
ATOM 652 C CA . ARG A 1 85 ? 1.656 -4.621 2.653 1.00 95.88 85 ARG A CA 1
ATOM 653 C C . ARG A 1 85 ? 2.422 -5.894 2.304 1.00 95.88 85 ARG A C 1
ATOM 655 O O . ARG A 1 85 ? 2.742 -6.108 1.138 1.00 95.88 85 ARG A O 1
ATOM 662 N N . GLU A 1 86 ? 2.658 -6.758 3.286 1.00 95.81 86 GLU A N 1
ATOM 663 C CA . GLU A 1 86 ? 3.373 -8.018 3.070 1.00 95.81 86 GLU A CA 1
ATOM 664 C C . GLU A 1 86 ? 2.590 -8.988 2.174 1.00 95.81 86 GLU A C 1
ATOM 666 O O . GLU A 1 86 ? 3.187 -9.608 1.293 1.00 95.81 86 GLU A O 1
ATOM 671 N N . TYR A 1 87 ? 1.258 -9.059 2.302 1.00 97.06 87 TYR A N 1
ATOM 672 C CA . TYR A 1 87 ? 0.417 -9.803 1.360 1.00 97.06 87 TYR A CA 1
ATOM 673 C C . TYR A 1 87 ? 0.610 -9.300 -0.071 1.00 97.06 87 TYR A C 1
ATOM 675 O O . TYR A 1 87 ? 0.873 -10.096 -0.970 1.00 97.06 87 TYR A O 1
ATOM 683 N N . ILE A 1 88 ? 0.538 -7.982 -0.286 1.00 95.75 88 ILE A N 1
ATOM 684 C CA . ILE A 1 88 ? 0.667 -7.388 -1.620 1.00 95.75 88 ILE A CA 1
ATOM 685 C C . ILE A 1 88 ? 2.027 -7.717 -2.241 1.00 95.75 88 ILE A C 1
ATOM 687 O O . ILE A 1 88 ? 2.093 -8.150 -3.395 1.00 95.75 88 ILE A O 1
ATOM 691 N N . LEU A 1 89 ? 3.108 -7.555 -1.474 1.00 94.19 89 LEU A N 1
ATOM 692 C CA . LEU A 1 89 ? 4.465 -7.824 -1.946 1.00 94.19 89 LEU A CA 1
ATOM 693 C C . LEU A 1 89 ? 4.699 -9.318 -2.218 1.00 94.19 89 LEU A C 1
ATOM 695 O O . LEU A 1 89 ? 5.324 -9.649 -3.224 1.00 94.19 89 LEU A O 1
ATOM 699 N N . ARG A 1 90 ? 4.191 -10.218 -1.365 1.00 94.12 90 ARG A N 1
ATOM 700 C CA . ARG A 1 90 ? 4.384 -11.674 -1.494 1.00 94.12 90 ARG A CA 1
ATOM 701 C C . ARG A 1 90 ? 3.503 -12.299 -2.574 1.00 94.12 90 ARG A C 1
ATOM 703 O O . ARG A 1 90 ? 3.991 -13.097 -3.366 1.00 94.12 90 ARG A O 1
ATOM 710 N N . ALA A 1 91 ? 2.217 -11.955 -2.602 1.00 94.75 91 ALA A N 1
ATOM 711 C CA . ALA A 1 91 ? 1.240 -12.532 -3.524 1.00 94.75 91 ALA A CA 1
ATOM 712 C C . ALA A 1 91 ? 1.227 -11.843 -4.896 1.00 94.75 91 ALA A C 1
ATOM 714 O O . ALA A 1 91 ? 0.557 -12.328 -5.807 1.00 94.75 91 ALA A O 1
ATOM 715 N N . ARG A 1 92 ? 1.946 -10.718 -5.047 1.00 93.81 92 ARG A N 1
ATOM 716 C CA . ARG A 1 92 ? 1.981 -9.879 -6.260 1.00 93.81 92 ARG A CA 1
ATOM 717 C C . ARG A 1 92 ? 0.616 -9.323 -6.659 1.00 93.81 92 ARG A C 1
ATOM 719 O O . ARG A 1 92 ? 0.310 -9.177 -7.845 1.00 93.81 92 ARG A O 1
ATOM 726 N N . ARG A 1 93 ? -0.238 -9.060 -5.668 1.00 93.56 93 ARG A N 1
ATOM 727 C CA . ARG A 1 93 ? -1.652 -8.736 -5.881 1.00 93.56 93 ARG A CA 1
ATOM 728 C C . ARG A 1 93 ? -2.150 -7.701 -4.890 1.00 93.56 93 ARG A C 1
ATOM 730 O O . ARG A 1 93 ? -1.895 -7.834 -3.700 1.00 93.56 93 ARG A O 1
ATOM 737 N N . VAL A 1 94 ? -2.931 -6.728 -5.353 1.00 94.88 94 VAL A N 1
ATOM 738 C CA . VAL A 1 94 ? -3.744 -5.892 -4.456 1.00 94.88 94 VAL A CA 1
ATOM 739 C C . VAL A 1 94 ? -5.125 -6.537 -4.348 1.00 94.88 94 VAL A C 1
ATOM 741 O O . VAL A 1 94 ? -5.788 -6.694 -5.376 1.00 94.88 94 VAL A O 1
ATOM 744 N N . PRO A 1 95 ? -5.554 -6.964 -3.147 1.00 95.62 95 PRO A N 1
ATOM 745 C CA . PRO A 1 95 ? -6.804 -7.696 -2.992 1.00 95.62 95 PRO A CA 1
ATOM 746 C C . PRO A 1 95 ? -8.025 -6.801 -3.237 1.00 95.62 95 PRO A C 1
ATOM 748 O O . PRO A 1 95 ? -7.960 -5.583 -3.107 1.00 95.62 95 PRO A O 1
ATOM 751 N N . ALA A 1 96 ? -9.160 -7.415 -3.566 1.00 93.50 96 ALA A N 1
ATOM 752 C CA . ALA A 1 96 ? -10.448 -6.726 -3.548 1.00 93.50 96 ALA A CA 1
ATOM 753 C C . ALA A 1 96 ? -10.914 -6.523 -2.099 1.00 93.50 96 ALA A C 1
ATOM 755 O O . ALA A 1 96 ? -10.568 -7.330 -1.232 1.00 93.50 96 ALA A O 1
ATOM 756 N N . THR A 1 97 ? -11.751 -5.512 -1.847 1.00 91.06 97 THR A N 1
ATOM 757 C CA . THR A 1 97 ? -12.315 -5.209 -0.512 1.00 91.06 97 THR A CA 1
ATOM 758 C C . THR A 1 97 ? -12.922 -6.434 0.172 1.00 91.06 97 THR A C 1
ATOM 760 O O . THR A 1 97 ? -12.665 -6.670 1.348 1.00 91.06 97 THR A O 1
ATOM 763 N N . THR A 1 98 ? -13.661 -7.259 -0.574 1.00 92.31 98 THR A N 1
ATOM 764 C CA . THR A 1 98 ? -14.341 -8.467 -0.072 1.00 92.31 98 THR A CA 1
ATOM 765 C C . THR A 1 98 ? -13.385 -9.582 0.354 1.00 92.31 98 THR A C 1
ATOM 767 O O . THR A 1 98 ? -13.713 -10.376 1.229 1.00 92.31 98 THR A O 1
ATOM 770 N N . THR A 1 99 ? -12.192 -9.634 -0.239 1.00 95.00 99 THR A N 1
ATOM 771 C CA . THR A 1 99 ? -11.170 -10.669 0.018 1.00 95.00 99 THR A CA 1
ATOM 772 C C . THR A 1 99 ? -10.012 -10.173 0.882 1.00 95.00 99 THR A C 1
ATOM 774 O O . THR A 1 99 ? -9.150 -10.951 1.280 1.00 95.00 99 THR A O 1
ATOM 777 N N . LEU A 1 100 ? -9.954 -8.869 1.170 1.00 95.25 100 LEU A N 1
ATOM 778 C CA . LEU A 1 100 ? -8.834 -8.241 1.867 1.00 95.25 100 LEU A CA 1
ATOM 779 C C . LEU A 1 100 ? -8.605 -8.890 3.231 1.00 95.25 100 LEU A C 1
ATOM 781 O O . LEU A 1 100 ? -7.488 -9.299 3.535 1.00 95.25 100 LEU A O 1
ATOM 785 N N . ALA A 1 101 ? -9.663 -9.033 4.029 1.00 96.69 101 ALA A N 1
ATOM 786 C CA . ALA A 1 101 ? -9.534 -9.537 5.388 1.00 96.69 101 ALA A CA 1
ATOM 787 C C . ALA A 1 101 ? -9.037 -10.990 5.447 1.00 96.69 101 ALA A C 1
ATOM 789 O O . ALA A 1 101 ? -8.173 -11.290 6.266 1.00 96.69 101 ALA A O 1
ATOM 790 N N . SER A 1 102 ? -9.523 -11.878 4.570 1.00 97.06 102 SER A N 1
ATOM 791 C CA . SER A 1 102 ? -9.061 -13.274 4.517 1.00 97.06 102 SER A CA 1
ATOM 792 C C . SER A 1 102 ? -7.600 -13.374 4.080 1.00 97.06 102 SER A C 1
ATOM 794 O O . SER A 1 102 ? -6.830 -14.117 4.679 1.00 97.06 102 SER A O 1
ATOM 796 N N . ASN A 1 103 ? -7.202 -12.569 3.094 1.00 97.38 103 ASN A N 1
ATOM 797 C CA . ASN A 1 103 ? -5.838 -12.540 2.570 1.00 97.38 103 ASN A CA 1
ATOM 798 C C . ASN A 1 103 ? -4.828 -11.996 3.596 1.00 97.38 103 ASN A C 1
ATOM 800 O O . ASN A 1 103 ? -3.732 -12.530 3.750 1.00 97.38 103 ASN A O 1
ATOM 804 N N . VAL A 1 104 ? -5.200 -10.949 4.340 1.00 97.69 104 VAL A N 1
ATOM 805 C CA . VAL A 1 104 ? -4.364 -10.419 5.431 1.00 97.69 104 VAL A CA 1
ATOM 806 C C . VAL A 1 104 ? -4.287 -11.407 6.593 1.00 97.69 104 VAL A C 1
ATOM 808 O O . VAL A 1 104 ? -3.214 -11.605 7.161 1.00 97.69 104 VAL A O 1
ATOM 811 N N . ALA A 1 105 ? -5.404 -12.053 6.931 1.00 97.69 105 ALA A N 1
ATOM 812 C CA . ALA A 1 105 ? -5.456 -13.057 7.986 1.00 97.69 105 ALA A CA 1
ATOM 813 C C . ALA A 1 105 ? -4.517 -14.241 7.702 1.00 97.69 105 ALA A C 1
ATOM 815 O O . ALA A 1 105 ? -3.822 -14.686 8.613 1.00 97.69 105 ALA A O 1
ATOM 816 N N . GLU A 1 106 ? -4.421 -14.684 6.444 1.00 97.12 106 GLU A N 1
ATOM 817 C CA . GLU A 1 106 ? -3.472 -15.720 6.017 1.00 97.12 106 GLU A CA 1
ATOM 818 C C . GLU A 1 106 ? -2.013 -15.317 6.286 1.00 97.12 106 GLU A C 1
ATOM 820 O O . GLU A 1 106 ? -1.241 -16.109 6.825 1.00 97.12 106 GLU A O 1
ATOM 825 N N . VAL A 1 107 ? -1.634 -14.073 5.973 1.00 97.00 107 VAL A N 1
ATOM 826 C CA . VAL A 1 107 ? -0.261 -13.579 6.184 1.00 97.00 107 VAL A CA 1
ATOM 827 C C . VAL A 1 107 ? 0.071 -13.404 7.663 1.00 97.00 107 VAL A C 1
ATOM 829 O O . VAL A 1 107 ? 1.187 -13.710 8.076 1.00 97.00 107 VAL A O 1
ATOM 832 N N . LEU A 1 108 ? -0.887 -12.935 8.464 1.00 97.38 108 LEU A N 1
ATOM 833 C CA . LEU A 1 108 ? -0.707 -12.757 9.907 1.00 97.38 108 LEU A CA 1
ATOM 834 C C . LEU A 1 108 ? -0.832 -14.068 10.701 1.00 97.38 108 LEU A C 1
ATOM 836 O O . LEU A 1 108 ? -0.488 -14.100 11.881 1.00 97.38 108 LEU A O 1
ATOM 840 N N . GLY A 1 109 ? -1.342 -15.140 10.087 1.00 97.62 109 GLY A N 1
ATOM 841 C CA . GLY A 1 109 ? -1.688 -16.379 10.786 1.00 97.62 109 GLY A CA 1
ATOM 842 C C . GLY A 1 109 ? -2.855 -16.203 11.763 1.00 97.62 109 GLY A C 1
ATOM 843 O O . GLY A 1 109 ? -2.904 -16.859 12.803 1.00 97.62 109 GLY A O 1
ATOM 844 N N . TRP A 1 110 ? -3.772 -15.277 11.474 1.00 97.50 110 TRP A N 1
ATOM 845 C CA . TRP A 1 110 ? -4.926 -14.964 12.317 1.00 97.50 110 TRP A CA 1
ATOM 846 C C . TRP A 1 110 ? -6.216 -15.572 11.755 1.00 97.50 110 TRP A C 1
ATOM 848 O O . TRP A 1 110 ? -6.320 -15.827 10.557 1.00 97.50 110 TRP A O 1
ATOM 858 N N . PRO A 1 111 ? -7.258 -15.747 12.581 1.00 97.19 111 PRO A N 1
ATOM 859 C CA . PRO A 1 111 ? -8.612 -15.964 12.084 1.00 97.19 111 PRO A CA 1
ATOM 860 C C . PRO A 1 111 ? -9.123 -14.733 11.316 1.00 97.19 111 PRO A C 1
ATOM 862 O O . PRO A 1 111 ? -8.997 -13.611 11.806 1.00 97.19 111 PRO A O 1
ATOM 865 N N . ALA A 1 112 ? -9.794 -14.925 10.173 1.00 96.12 112 ALA A N 1
ATOM 866 C CA . ALA A 1 112 ? -10.352 -13.822 9.373 1.00 96.12 112 ALA A CA 1
ATOM 867 C C . ALA A 1 112 ? -11.277 -12.894 10.184 1.00 96.12 112 ALA A C 1
ATOM 869 O O . ALA A 1 112 ? -11.189 -11.672 10.061 1.00 96.12 112 ALA A O 1
ATOM 870 N N . ARG A 1 113 ? -12.073 -13.460 11.104 1.00 96.81 113 ARG A N 1
ATOM 871 C CA . ARG A 1 113 ? -12.930 -12.692 12.021 1.00 96.81 113 ARG A CA 1
ATOM 872 C C . ARG A 1 113 ? -12.155 -11.670 12.862 1.00 96.81 113 ARG A C 1
ATOM 874 O O . ARG A 1 113 ? -12.663 -10.600 13.137 1.00 96.81 113 ARG A O 1
ATOM 881 N N . TRP A 1 114 ? -10.907 -11.956 13.248 1.00 96.62 114 TRP A N 1
ATOM 882 C CA . TRP A 1 114 ? -10.100 -11.028 14.053 1.00 96.62 114 TRP A CA 1
ATOM 883 C C . TRP A 1 114 ? -9.598 -9.834 13.254 1.00 96.62 114 TRP A C 1
ATOM 885 O O . TRP A 1 114 ? -9.290 -8.803 13.845 1.00 96.62 114 TRP A O 1
ATOM 895 N N . VAL A 1 115 ? -9.522 -9.968 11.929 1.00 97.56 115 VAL A N 1
ATOM 896 C CA . VAL A 1 115 ? -9.234 -8.864 11.011 1.00 97.56 115 VAL A CA 1
ATOM 897 C C . VAL A 1 115 ? -10.516 -8.087 10.713 1.00 97.56 115 VAL A C 1
ATOM 899 O O . VAL A 1 115 ? -10.490 -6.859 10.691 1.00 97.56 115 VAL A O 1
ATOM 902 N N . GLN A 1 116 ? -11.647 -8.778 10.562 1.00 96.94 116 GLN A N 1
ATOM 903 C CA . GLN A 1 116 ? -12.946 -8.165 10.268 1.00 96.94 116 GLN A CA 1
ATOM 904 C C . GLN A 1 116 ? -13.590 -7.472 11.467 1.00 96.94 116 GLN A C 1
ATOM 906 O O . GLN A 1 116 ? -14.328 -6.523 11.257 1.00 96.94 116 GLN A O 1
ATOM 911 N N . GLU A 1 117 ? -13.320 -7.903 12.698 1.00 96.62 117 GLU A N 1
ATOM 912 C CA . GLU A 1 117 ? -14.029 -7.425 13.888 1.00 96.62 117 GLU A CA 1
ATOM 913 C C . GLU A 1 117 ? -13.078 -7.044 15.027 1.00 96.62 117 GLU A C 1
ATOM 915 O O . GLU A 1 117 ? -12.008 -7.638 15.232 1.00 96.62 117 GLU A O 1
ATOM 920 N N . THR A 1 118 ? -13.478 -6.040 15.803 1.00 96.25 118 THR A N 1
ATOM 921 C CA . THR A 1 118 ? -12.814 -5.678 17.057 1.00 96.25 118 THR A CA 1
ATOM 922 C C . THR A 1 118 ? -13.007 -6.752 18.120 1.00 96.25 118 THR A C 1
ATOM 924 O O . THR A 1 118 ? -13.827 -7.658 17.989 1.00 96.25 118 THR A O 1
ATOM 927 N N . ALA A 1 119 ? -12.263 -6.649 19.225 1.00 92.44 119 ALA A N 1
ATOM 928 C CA . ALA A 1 119 ? -12.460 -7.548 20.364 1.00 92.44 119 ALA A CA 1
ATOM 929 C C . ALA A 1 119 ? -13.886 -7.462 20.949 1.00 92.44 119 ALA A C 1
ATOM 931 O O . ALA A 1 119 ? -14.354 -8.427 21.544 1.00 92.44 119 ALA A O 1
ATOM 932 N N . GLY A 1 120 ? -14.570 -6.328 20.753 1.00 91.50 120 GLY A N 1
ATOM 933 C CA . GLY A 1 120 ? -15.965 -6.122 21.140 1.00 91.50 120 GLY A CA 1
ATOM 934 C C . GLY A 1 120 ? -16.991 -6.588 20.100 1.00 91.50 120 GLY A C 1
ATOM 935 O O . GLY A 1 120 ? -18.170 -6.305 20.276 1.00 91.50 120 GLY A O 1
ATOM 936 N N . GLY A 1 121 ? -16.567 -7.248 19.013 1.00 93.88 121 GLY A N 1
ATOM 937 C CA . GLY A 1 121 ? -17.455 -7.732 17.949 1.00 93.88 121 GLY A CA 1
ATOM 938 C C . GLY A 1 121 ? -17.956 -6.646 16.992 1.00 93.88 121 GLY A C 1
ATOM 939 O O . GLY A 1 121 ? -18.893 -6.885 16.236 1.00 93.88 121 GLY A O 1
ATOM 940 N N . GLN A 1 122 ? -17.365 -5.446 17.015 1.00 94.38 122 GLN A N 1
ATOM 941 C CA . GLN A 1 122 ? -17.735 -4.386 16.074 1.00 94.38 122 GLN A CA 1
ATOM 942 C C . GLN A 1 122 ? -17.028 -4.603 14.731 1.00 94.38 122 GLN A C 1
ATOM 944 O O . GLN A 1 122 ? -15.814 -4.833 14.729 1.00 94.38 122 GLN A O 1
ATOM 949 N N . PRO A 1 123 ? -17.730 -4.504 13.591 1.00 94.81 123 PRO A N 1
ATOM 950 C CA . PRO A 1 123 ? -17.118 -4.700 12.286 1.00 94.81 123 PRO A CA 1
ATOM 951 C C . PRO A 1 123 ? -16.171 -3.545 11.934 1.00 94.81 123 PRO A C 1
ATOM 953 O O . PRO A 1 123 ? -16.479 -2.368 12.134 1.00 94.81 123 PRO A O 1
ATOM 956 N N . ARG A 1 124 ? -15.023 -3.890 11.355 1.00 95.62 124 ARG A N 1
ATOM 957 C CA . ARG A 1 124 ? -14.099 -2.969 10.695 1.00 95.62 124 ARG A CA 1
ATOM 958 C C . ARG A 1 124 ? -14.499 -2.798 9.239 1.00 95.62 124 ARG A C 1
ATOM 960 O O . ARG A 1 124 ? -14.854 -3.760 8.560 1.00 95.62 124 ARG A O 1
ATOM 967 N N . VAL A 1 125 ? -14.383 -1.573 8.743 1.00 95.38 125 VAL A N 1
ATOM 968 C CA . VAL A 1 125 ? -14.673 -1.233 7.350 1.00 95.38 125 VAL A CA 1
ATOM 969 C C . VAL A 1 125 ? -13.364 -1.007 6.604 1.00 95.38 125 VAL A C 1
ATOM 971 O O . VAL A 1 125 ? -12.499 -0.251 7.048 1.00 95.38 125 VAL A O 1
ATOM 974 N N . PHE A 1 126 ? -13.230 -1.664 5.455 1.00 95.19 126 PHE A N 1
ATOM 975 C CA . PHE A 1 126 ? -12.087 -1.534 4.557 1.00 95.19 126 PHE A CA 1
ATOM 976 C C . PHE A 1 126 ? -12.490 -0.699 3.349 1.00 95.19 126 PHE A C 1
ATOM 978 O O . PHE A 1 126 ? -13.404 -1.077 2.616 1.00 95.19 126 PHE A O 1
ATOM 985 N N . LEU A 1 127 ? -11.801 0.416 3.128 1.00 94.06 127 LEU A N 1
ATOM 986 C CA . LEU A 1 127 ? -12.077 1.323 2.018 1.00 94.06 127 LEU A CA 1
ATOM 987 C C . LEU A 1 127 ? -10.819 1.497 1.182 1.00 94.06 127 LEU A C 1
ATOM 989 O O . LEU A 1 127 ? -9.763 1.846 1.706 1.00 94.06 127 LEU A O 1
ATOM 993 N N . TYR A 1 128 ? -10.945 1.310 -0.124 1.00 93.75 128 TYR A N 1
ATOM 994 C CA . TYR A 1 128 ? -9.963 1.830 -1.066 1.00 93.75 128 TYR A CA 1
ATOM 995 C C . TYR A 1 128 ? -10.383 3.214 -1.526 1.00 93.75 128 TYR A C 1
ATOM 997 O O . TYR A 1 128 ? -11.570 3.548 -1.515 1.00 93.75 128 TYR A O 1
ATOM 1005 N N . ASP A 1 129 ? -9.400 4.001 -1.944 1.00 92.94 129 ASP A N 1
ATOM 1006 C CA . ASP A 1 129 ? -9.662 5.249 -2.643 1.00 92.94 129 ASP A CA 1
ATOM 1007 C C . ASP A 1 129 ? -10.537 4.968 -3.877 1.00 92.94 129 ASP A C 1
ATOM 1009 O O . ASP A 1 129 ? -10.162 4.145 -4.713 1.00 92.94 129 ASP A O 1
ATOM 1013 N N . PRO A 1 130 ? -11.699 5.610 -4.040 1.00 90.94 130 PRO A N 1
ATOM 1014 C CA . PRO A 1 130 ? -12.528 5.379 -5.220 1.00 90.94 130 PRO A CA 1
ATOM 1015 C C . PRO A 1 130 ? -11.883 5.883 -6.517 1.00 90.94 130 PRO A C 1
ATOM 1017 O O . PRO A 1 130 ? -12.304 5.483 -7.599 1.00 90.94 130 PRO A O 1
ATOM 1020 N N . GLN A 1 131 ? -10.862 6.744 -6.424 1.00 89.38 131 GLN A N 1
ATOM 1021 C CA . GLN A 1 131 ? -10.041 7.175 -7.560 1.00 89.38 131 GLN A CA 1
ATOM 1022 C C . GLN A 1 131 ? -8.818 6.271 -7.785 1.00 89.38 131 GLN A C 1
ATOM 1024 O O . GLN A 1 131 ? -7.949 6.607 -8.594 1.00 89.38 131 GLN A O 1
ATOM 1029 N N . LEU A 1 132 ? -8.730 5.140 -7.076 1.00 89.00 132 LEU A N 1
ATOM 1030 C CA . LEU A 1 132 ? -7.681 4.144 -7.250 1.00 89.00 132 LEU A CA 1
ATOM 1031 C C . LEU A 1 132 ? -7.632 3.666 -8.704 1.00 89.00 132 LEU A C 1
ATOM 1033 O O . LEU A 1 132 ? -8.582 3.074 -9.212 1.00 89.00 132 LEU A O 1
ATOM 1037 N N . GLN A 1 133 ? -6.484 3.866 -9.342 1.00 89.81 133 GLN A N 1
ATOM 1038 C CA . GLN A 1 133 ? -6.183 3.357 -10.675 1.00 89.81 133 GLN A CA 1
ATOM 1039 C C . GLN A 1 133 ? -4.872 2.585 -10.607 1.00 89.81 133 GLN A C 1
ATOM 1041 O O . GLN A 1 133 ? -3.803 3.181 -10.440 1.00 89.81 133 GLN A O 1
ATOM 1046 N N . ILE A 1 134 ? -4.969 1.257 -10.710 1.00 87.75 134 ILE A N 1
ATOM 1047 C CA . ILE A 1 134 ? -3.820 0.348 -10.739 1.00 87.75 134 ILE A CA 1
ATOM 1048 C C . ILE A 1 134 ? -4.075 -0.727 -11.795 1.00 87.75 134 ILE A C 1
ATOM 1050 O O . ILE A 1 134 ? -4.917 -1.601 -11.610 1.00 87.75 134 ILE A O 1
ATOM 1054 N N . GLY A 1 135 ? -3.315 -0.691 -12.889 1.00 83.56 135 GLY A N 1
ATOM 1055 C CA . GLY A 1 135 ? -3.330 -1.731 -13.917 1.00 83.56 135 GLY A CA 1
ATOM 1056 C C . GLY A 1 135 ? -2.893 -1.228 -15.285 1.00 83.56 135 GLY A C 1
ATOM 1057 O O . GLY A 1 135 ? -2.252 -0.187 -15.399 1.00 83.56 135 GLY A O 1
ATOM 1058 N N . THR A 1 136 ? -3.200 -1.990 -16.332 1.00 75.06 136 THR A N 1
ATOM 1059 C CA . THR A 1 136 ? -2.737 -1.715 -17.704 1.00 75.06 136 THR A CA 1
ATOM 1060 C C . THR A 1 136 ? -3.545 -0.633 -18.424 1.00 75.06 136 THR A C 1
ATOM 1062 O O . THR A 1 136 ? -3.126 -0.164 -19.478 1.00 75.06 136 THR A O 1
ATOM 1065 N N . THR A 1 137 ? -4.687 -0.221 -17.867 1.00 71.56 137 THR A N 1
ATOM 1066 C CA . THR A 1 137 ? -5.570 0.813 -18.425 1.00 71.56 137 THR A CA 1
ATOM 1067 C C . THR A 1 137 ? -5.985 1.810 -17.343 1.00 71.56 137 THR A C 1
ATOM 1069 O O . THR A 1 137 ? -5.907 1.520 -16.150 1.00 71.56 137 THR A O 1
ATOM 1072 N N . THR A 1 138 ? -6.478 2.978 -17.754 1.00 61.97 138 THR A N 1
ATOM 1073 C CA . THR A 1 138 ? -6.986 4.037 -16.863 1.00 61.97 138 THR A CA 1
ATOM 1074 C C . THR A 1 138 ? -8.242 3.646 -16.072 1.00 61.97 138 THR A C 1
ATOM 1076 O O . THR A 1 138 ? -8.617 4.364 -15.150 1.00 61.97 138 THR A O 1
ATOM 1079 N N . ALA A 1 139 ? -8.877 2.514 -16.397 1.00 61.97 139 ALA A N 1
ATOM 1080 C CA . ALA A 1 139 ? -10.073 1.989 -15.732 1.00 61.97 139 ALA A CA 1
ATOM 1081 C C . ALA A 1 139 ? -9.782 0.824 -14.766 1.00 61.97 139 ALA A C 1
ATOM 1083 O O . ALA A 1 139 ? -10.712 0.220 -14.229 1.00 61.97 139 ALA A O 1
ATOM 1084 N N . ALA A 1 140 ? -8.512 0.451 -14.581 1.00 59.19 140 ALA A N 1
ATOM 1085 C CA . ALA A 1 140 ? -8.176 -0.767 -13.861 1.00 59.19 140 ALA A CA 1
ATOM 1086 C C . ALA A 1 140 ? -8.532 -0.671 -12.365 1.00 59.19 140 ALA A C 1
ATOM 1088 O O . ALA A 1 140 ? -7.977 0.136 -11.615 1.00 59.19 140 ALA A O 1
ATOM 1089 N N . THR A 1 141 ? -9.482 -1.525 -11.980 1.00 72.81 141 THR A N 1
ATOM 1090 C CA . THR A 1 141 ? -10.063 -1.687 -10.646 1.00 72.81 141 THR A CA 1
ATOM 1091 C C . THR A 1 141 ? -9.580 -2.984 -9.997 1.00 72.81 141 THR A C 1
ATOM 1093 O O . THR A 1 141 ? -8.981 -3.852 -10.633 1.00 72.81 141 THR A O 1
ATOM 1096 N N . LEU A 1 142 ? -9.799 -3.092 -8.689 1.00 86.81 142 LEU A N 1
ATOM 1097 C CA . LEU A 1 142 ? -9.376 -4.225 -7.871 1.00 86.81 142 LEU A CA 1
ATOM 1098 C C . LEU A 1 142 ? -10.156 -5.516 -8.192 1.00 86.81 142 LEU A C 1
ATOM 1100 O O . LEU A 1 142 ? -11.339 -5.437 -8.519 1.00 86.81 142 LEU A O 1
ATOM 1104 N N . PRO A 1 143 ? -9.555 -6.706 -8.002 1.00 92.06 143 PRO A N 1
ATOM 1105 C CA . PRO A 1 143 ? -8.195 -6.934 -7.515 1.00 92.06 143 PRO A CA 1
ATOM 1106 C C . PRO A 1 143 ? -7.146 -6.691 -8.607 1.00 92.06 143 PRO A C 1
ATOM 1108 O O . PRO A 1 143 ? -7.296 -7.134 -9.743 1.00 92.06 143 PRO A O 1
ATOM 1111 N N . TYR A 1 144 ? -6.038 -6.044 -8.247 1.00 92.94 144 TYR A N 1
ATOM 1112 C CA . TYR A 1 144 ? -4.892 -5.940 -9.150 1.00 92.94 144 TYR A CA 1
ATOM 1113 C C . TYR A 1 144 ? -4.054 -7.211 -9.051 1.00 92.94 144 TYR A C 1
ATOM 1115 O O . TYR A 1 144 ? -3.683 -7.625 -7.952 1.00 92.94 144 TYR A O 1
ATOM 1123 N N . VAL A 1 145 ? -3.708 -7.797 -10.194 1.00 92.25 145 VAL A N 1
ATOM 1124 C CA . VAL A 1 145 ? -2.734 -8.885 -10.300 1.00 92.25 145 VAL A CA 1
ATOM 1125 C C . VAL A 1 145 ? -1.589 -8.402 -11.167 1.00 92.25 145 VAL A C 1
ATOM 1127 O O . VAL A 1 145 ? -1.804 -8.001 -12.309 1.00 92.25 145 VAL A O 1
ATOM 1130 N N . GLN A 1 146 ? -0.370 -8.439 -10.634 1.00 91.81 146 GLN A N 1
ATOM 1131 C CA . GLN A 1 146 ? 0.793 -8.063 -11.419 1.00 91.81 146 GLN A CA 1
ATOM 1132 C C . GLN A 1 146 ? 1.007 -9.052 -12.565 1.00 91.81 146 GLN A C 1
ATOM 1134 O O . GLN A 1 146 ? 1.119 -10.259 -12.358 1.00 91.81 146 GLN A O 1
ATOM 1139 N N . THR A 1 147 ? 1.104 -8.510 -13.772 1.00 91.25 147 THR A N 1
ATOM 1140 C CA . THR A 1 147 ? 1.468 -9.241 -14.987 1.00 91.25 147 THR A CA 1
ATOM 1141 C C . THR A 1 147 ? 2.828 -8.760 -15.492 1.00 91.25 147 THR A C 1
ATOM 1143 O O . THR A 1 147 ? 3.434 -7.846 -14.927 1.00 91.25 147 THR A O 1
ATOM 1146 N N . THR A 1 148 ? 3.304 -9.331 -16.598 1.00 90.75 148 THR A N 1
ATOM 1147 C CA . THR A 1 148 ? 4.511 -8.860 -17.293 1.00 90.75 148 THR A CA 1
ATOM 1148 C C . THR A 1 148 ? 4.398 -7.412 -17.778 1.00 90.75 148 THR A C 1
ATOM 1150 O O . THR A 1 148 ? 5.412 -6.743 -17.945 1.00 90.75 148 THR A O 1
ATOM 1153 N N . SER A 1 149 ? 3.191 -6.878 -17.971 1.00 90.19 149 SER A N 1
ATOM 1154 C CA . SER A 1 149 ? 2.993 -5.477 -18.364 1.00 90.19 149 SER A CA 1
ATOM 1155 C C . SER A 1 149 ? 3.069 -4.496 -17.189 1.00 90.19 149 SER A C 1
ATOM 1157 O O . SER A 1 149 ? 3.157 -3.295 -17.426 1.00 90.19 149 SER A O 1
ATOM 1159 N N . GLY A 1 150 ? 3.046 -4.982 -15.942 1.00 90.38 150 GLY A N 1
ATOM 1160 C CA . GLY A 1 150 ? 2.952 -4.134 -14.751 1.00 90.38 150 GLY A CA 1
ATOM 1161 C C . GLY A 1 150 ? 1.698 -3.248 -14.750 1.00 90.38 150 GLY A C 1
ATOM 1162 O O . GLY A 1 150 ? 0.723 -3.511 -15.458 1.00 90.38 150 GLY A O 1
ATOM 1163 N N . ALA A 1 151 ? 1.727 -2.181 -13.952 1.00 90.88 151 ALA A N 1
ATOM 1164 C CA . ALA A 1 151 ? 0.720 -1.124 -13.982 1.00 90.88 151 ALA A CA 1
ATOM 1165 C C . ALA A 1 151 ? 1.224 0.068 -14.814 1.00 90.88 151 ALA A C 1
ATOM 1167 O O . ALA A 1 151 ? 2.349 0.528 -14.633 1.00 90.88 151 ALA A O 1
ATOM 1168 N N . ALA A 1 152 ? 0.400 0.584 -15.723 1.00 88.12 152 ALA A N 1
ATOM 1169 C CA . ALA A 1 152 ? 0.726 1.740 -16.558 1.00 88.12 152 ALA A CA 1
ATOM 1170 C C . ALA A 1 152 ? 0.603 3.057 -15.777 1.00 88.12 152 ALA A C 1
ATOM 1172 O O . ALA A 1 152 ? 1.412 3.970 -15.939 1.00 88.12 152 ALA A O 1
ATOM 1173 N N . THR A 1 153 ? -0.397 3.138 -14.901 1.00 85.19 153 THR A N 1
ATOM 1174 C CA . THR A 1 153 ? -0.658 4.285 -14.034 1.00 85.19 153 THR A CA 1
ATOM 1175 C C . THR A 1 153 ? -0.795 3.835 -12.587 1.00 85.19 153 THR A C 1
ATOM 1177 O O . THR A 1 153 ? -1.157 2.694 -12.295 1.00 85.19 153 THR A O 1
ATOM 1180 N N . LEU A 1 154 ? -0.463 4.750 -11.681 1.00 87.12 154 LEU A N 1
ATOM 1181 C CA . LEU A 1 154 ? -0.586 4.564 -10.246 1.00 87.12 154 LEU A CA 1
ATOM 1182 C C . LEU A 1 154 ? -1.160 5.852 -9.663 1.00 87.12 154 LEU A C 1
ATOM 1184 O O . LEU A 1 154 ? -0.425 6.805 -9.409 1.00 87.12 154 LEU A O 1
ATOM 1188 N N . ASN A 1 155 ? -2.480 5.891 -9.513 1.00 88.12 155 ASN A N 1
ATOM 1189 C CA . ASN A 1 155 ? -3.193 7.026 -8.933 1.00 88.12 155 ASN A CA 1
ATOM 1190 C C . ASN A 1 155 ? -4.086 6.546 -7.786 1.00 88.12 155 ASN A C 1
ATOM 1192 O O . ASN A 1 155 ? -4.580 5.421 -7.825 1.00 88.12 155 ASN A O 1
ATOM 1196 N N . GLY A 1 156 ? -4.255 7.372 -6.753 1.00 87.19 156 GLY A N 1
ATOM 1197 C CA . GLY A 1 156 ? -5.117 7.044 -5.615 1.00 87.19 156 GLY A CA 1
ATOM 1198 C C . GLY A 1 156 ? -4.735 5.747 -4.891 1.00 87.19 156 GLY A C 1
ATOM 1199 O O . GLY A 1 156 ? -5.602 5.082 -4.346 1.00 87.19 156 GLY A O 1
ATOM 1200 N N . ALA A 1 157 ? -3.461 5.334 -4.892 1.00 89.94 157 ALA A N 1
ATOM 1201 C CA . ALA A 1 157 ? -3.001 4.077 -4.285 1.00 89.94 157 ALA A CA 1
ATOM 1202 C C . ALA A 1 157 ? -3.010 4.131 -2.745 1.00 89.94 157 ALA A C 1
ATOM 1204 O O . ALA A 1 157 ? -1.968 4.121 -2.090 1.00 89.94 157 ALA A O 1
ATOM 1205 N N . ARG A 1 158 ? -4.208 4.222 -2.166 1.00 93.50 158 ARG A N 1
ATOM 1206 C CA . ARG A 1 158 ? -4.479 4.466 -0.749 1.00 93.50 158 ARG A CA 1
ATOM 1207 C C . ARG A 1 158 ? -5.576 3.524 -0.255 1.00 93.50 158 ARG A C 1
ATOM 1209 O O . ARG A 1 158 ? -6.518 3.209 -0.980 1.00 93.50 158 ARG A O 1
ATOM 1216 N N . CYS A 1 159 ? -5.453 3.086 0.992 1.00 94.62 159 CYS A N 1
ATOM 1217 C CA . CYS A 1 159 ? -6.433 2.244 1.671 1.00 94.62 159 CYS A CA 1
ATOM 1218 C C . CYS A 1 159 ? -6.635 2.740 3.106 1.00 94.62 159 CYS A C 1
ATOM 1220 O O . CYS A 1 159 ? -5.677 3.133 3.777 1.00 94.62 159 CYS A O 1
ATOM 1222 N N . LEU A 1 160 ? -7.876 2.689 3.579 1.00 95.88 160 LEU A N 1
ATOM 1223 C CA . LEU A 1 160 ? -8.272 2.972 4.950 1.00 95.88 160 LEU A CA 1
ATOM 1224 C C . LEU A 1 160 ? -8.812 1.700 5.597 1.00 95.88 160 LEU A C 1
ATOM 1226 O O . LEU A 1 160 ? -9.574 0.951 4.983 1.00 95.88 160 LEU A O 1
ATOM 1230 N N . ILE A 1 161 ? -8.436 1.488 6.852 1.00 96.25 161 ILE A N 1
ATOM 1231 C CA . ILE A 1 161 ? -9.064 0.503 7.730 1.00 96.25 161 ILE A CA 1
ATOM 1232 C C . ILE A 1 161 ? -9.680 1.296 8.873 1.00 96.25 161 ILE A C 1
ATOM 1234 O O . ILE A 1 161 ? -8.958 1.933 9.642 1.00 96.25 161 ILE A O 1
ATOM 1238 N N . VAL A 1 162 ? -11.006 1.295 8.948 1.00 95.62 162 VAL A N 1
ATOM 1239 C CA . VAL A 1 162 ? -11.767 2.056 9.938 1.00 95.62 162 VAL A CA 1
ATOM 1240 C C . VAL A 1 162 ? -12.349 1.089 10.954 1.00 95.62 162 VAL A C 1
ATOM 1242 O O . VAL A 1 162 ? -12.969 0.091 10.591 1.00 95.62 162 VAL A O 1
ATOM 1245 N N . SER A 1 163 ? -12.151 1.390 12.229 1.00 95.81 163 SER A N 1
ATOM 1246 C CA . SER A 1 163 ? -12.624 0.596 13.357 1.00 95.81 163 SER A CA 1
ATOM 1247 C C . SER A 1 163 ? -13.344 1.479 14.369 1.00 95.81 163 SER A C 1
ATOM 1249 O O . SER A 1 163 ? -13.104 2.684 14.424 1.00 95.81 163 SER A O 1
ATOM 1251 N N . THR A 1 164 ? -14.222 0.881 15.171 1.00 94.56 164 THR A N 1
ATOM 1252 C CA . THR A 1 164 ? -14.929 1.542 16.275 1.00 94.56 164 THR A CA 1
ATOM 1253 C C . THR A 1 164 ? -14.871 0.680 17.532 1.00 94.56 164 THR A C 1
ATOM 1255 O O . THR A 1 164 ? -14.978 -0.547 17.467 1.00 94.56 164 THR A O 1
ATOM 1258 N N . LEU A 1 165 ? -14.707 1.323 18.686 1.00 93.81 165 LEU A N 1
ATOM 1259 C CA . LEU A 1 165 ? -14.701 0.661 19.997 1.00 93.81 165 LEU A CA 1
ATOM 1260 C C . LEU A 1 165 ? -16.053 0.698 20.715 1.00 93.81 165 LEU A C 1
ATOM 1262 O O . LEU A 1 165 ? -16.217 0.002 21.714 1.00 93.81 165 LEU A O 1
ATOM 1266 N N . GLY A 1 166 ? -16.999 1.503 20.233 1.00 89.31 166 GLY A N 1
ATOM 1267 C CA . GLY A 1 166 ? -18.287 1.713 20.888 1.00 89.31 166 GLY A CA 1
ATOM 1268 C C . GLY A 1 166 ? -19.444 1.567 19.917 1.00 89.31 166 GLY A C 1
ATOM 1269 O O . GLY A 1 166 ? -19.760 0.460 19.484 1.00 89.31 166 GLY A O 1
ATOM 1270 N N . ALA A 1 167 ? -20.099 2.683 19.600 1.00 90.12 167 ALA A N 1
ATOM 1271 C CA . ALA A 1 167 ? -21.258 2.680 18.715 1.00 90.12 167 ALA A CA 1
ATOM 1272 C C . ALA A 1 167 ? -20.901 2.171 17.299 1.00 90.12 167 ALA A C 1
ATOM 1274 O O . ALA A 1 167 ? -19.755 2.335 16.857 1.00 90.12 167 ALA A O 1
ATOM 1275 N N . PRO A 1 168 ? -21.870 1.595 16.560 1.00 90.06 168 PRO A N 1
ATOM 1276 C CA . PRO A 1 168 ? -21.671 1.209 15.167 1.00 90.06 168 PRO A CA 1
ATOM 1277 C C . PRO A 1 168 ? -21.202 2.389 14.312 1.00 90.06 168 PRO A C 1
ATOM 1279 O O . PRO A 1 168 ? -21.635 3.530 14.512 1.00 90.06 168 PRO A O 1
ATOM 1282 N N . LEU A 1 169 ? -20.328 2.106 13.342 1.00 91.06 169 LEU A N 1
ATOM 1283 C CA . LEU A 1 169 ? -19.819 3.119 12.418 1.00 91.06 169 LEU A CA 1
ATOM 1284 C C . LEU A 1 169 ? -20.974 3.813 11.668 1.00 91.06 169 LEU A C 1
ATOM 1286 O O . LEU A 1 169 ? -21.966 3.157 11.337 1.00 91.06 169 LEU A O 1
ATOM 1290 N N . PRO A 1 170 ? -20.853 5.120 11.358 1.00 88.56 170 PRO A N 1
ATOM 1291 C CA . PRO A 1 170 ? -21.814 5.812 10.508 1.00 88.56 170 PRO A CA 1
ATOM 1292 C C . PRO A 1 170 ? -22.058 5.049 9.200 1.00 88.56 170 PRO A C 1
ATOM 1294 O O . PRO A 1 170 ? -21.108 4.632 8.532 1.00 88.56 170 PRO A O 1
ATOM 1297 N N . SER A 1 171 ? -23.323 4.915 8.791 1.00 87.25 171 SER A N 1
ATOM 1298 C CA . SER A 1 171 ? -23.704 4.192 7.566 1.00 87.25 171 SER A CA 1
ATOM 1299 C C . SER A 1 171 ? -23.013 4.740 6.314 1.00 87.25 171 SER A C 1
ATOM 1301 O O . SER A 1 171 ? -22.658 3.968 5.426 1.00 87.25 171 SER A O 1
ATOM 1303 N N . VAL A 1 172 ? -22.737 6.049 6.283 1.00 88.00 172 VAL A N 1
ATOM 1304 C CA . VAL A 1 172 ? -22.001 6.719 5.201 1.00 88.00 172 VAL A CA 1
ATOM 1305 C C . VAL A 1 172 ? -20.572 6.186 5.023 1.00 88.00 172 VAL A C 1
ATOM 1307 O O . VAL A 1 172 ? -20.044 6.254 3.922 1.00 88.00 172 VAL A O 1
ATOM 1310 N N . ILE A 1 173 ? -19.944 5.618 6.063 1.00 88.88 173 ILE A N 1
ATOM 1311 C CA . ILE A 1 173 ? -18.620 4.980 5.949 1.00 88.88 173 ILE A CA 1
ATOM 1312 C C . ILE A 1 173 ? -18.751 3.597 5.306 1.00 88.88 173 ILE A C 1
ATOM 1314 O O . ILE A 1 173 ? -17.959 3.245 4.438 1.00 88.88 173 ILE A O 1
ATOM 1318 N N . GLY A 1 174 ? -19.745 2.809 5.727 1.00 85.38 174 GLY A N 1
ATOM 1319 C CA . GLY A 1 174 ? -19.957 1.448 5.221 1.00 85.38 174 GLY A CA 1
ATOM 1320 C C . GLY A 1 174 ? -20.514 1.402 3.796 1.00 85.38 174 GLY A C 1
ATOM 1321 O O . GLY A 1 174 ? -20.216 0.472 3.051 1.00 85.38 174 GLY A O 1
ATOM 1322 N N . ASN A 1 175 ? -21.302 2.405 3.405 1.00 86.69 175 ASN A N 1
ATOM 1323 C CA . ASN A 1 175 ? -21.868 2.531 2.067 1.00 86.69 175 ASN A CA 1
ATOM 1324 C C . ASN A 1 175 ? -21.942 4.014 1.653 1.00 86.69 175 ASN A C 1
ATOM 1326 O O . ASN A 1 175 ? -22.989 4.649 1.799 1.00 86.69 175 ASN A O 1
ATOM 1330 N N . PRO A 1 176 ? -20.839 4.590 1.146 1.00 84.69 176 PRO A N 1
ATOM 1331 C CA . PRO A 1 176 ? -20.782 6.017 0.838 1.00 84.69 176 PRO A CA 1
ATOM 1332 C C . PRO A 1 176 ? -21.519 6.419 -0.454 1.00 84.69 176 PRO A C 1
ATOM 1334 O O . PRO A 1 176 ? -21.624 7.614 -0.746 1.00 84.69 176 PRO A O 1
ATOM 1337 N N . GLY A 1 177 ? -22.020 5.458 -1.242 1.00 87.69 177 GLY A N 1
ATOM 1338 C CA . GLY A 1 177 ? -22.745 5.716 -2.490 1.00 87.69 177 GLY A CA 1
ATOM 1339 C C . GLY A 1 177 ? -21.977 6.629 -3.455 1.00 87.69 177 GLY A C 1
ATOM 1340 O O . GLY A 1 177 ? -20.779 6.457 -3.681 1.00 87.69 177 GLY A O 1
ATOM 1341 N N . THR A 1 178 ? -22.655 7.640 -4.003 1.00 87.06 178 THR A N 1
ATOM 1342 C CA . THR A 1 178 ? -22.065 8.625 -4.931 1.00 87.06 178 THR A CA 1
ATOM 1343 C C . THR A 1 178 ? -21.037 9.553 -4.278 1.00 87.06 178 THR A C 1
ATOM 1345 O O . THR A 1 178 ? -20.239 10.167 -4.981 1.00 87.06 178 THR A O 1
ATOM 1348 N N . ASN A 1 179 ? -21.009 9.640 -2.945 1.00 88.62 179 ASN A N 1
ATOM 1349 C CA . ASN A 1 179 ? -20.095 10.504 -2.194 1.00 88.62 179 ASN A CA 1
ATOM 1350 C C . ASN A 1 179 ? -18.792 9.796 -1.794 1.00 88.62 179 ASN A C 1
ATOM 1352 O O . ASN A 1 179 ? -18.023 10.349 -1.009 1.00 88.62 179 ASN A O 1
ATOM 1356 N N . ALA A 1 180 ? -18.521 8.597 -2.324 1.00 89.94 180 ALA A N 1
ATOM 1357 C CA . ALA A 1 180 ? -17.362 7.779 -1.969 1.00 89.94 180 ALA A CA 1
ATOM 1358 C C . ALA A 1 180 ? -16.038 8.552 -1.966 1.00 89.94 180 ALA A C 1
ATOM 1360 O O . ALA A 1 180 ? -15.281 8.442 -1.005 1.00 89.94 180 ALA A O 1
ATOM 1361 N N . VAL A 1 181 ? -15.765 9.355 -3.001 1.00 91.56 181 VAL A N 1
ATOM 1362 C CA . VAL A 1 181 ? -14.509 10.122 -3.110 1.00 91.56 181 VAL A CA 1
ATOM 1363 C C . VAL A 1 181 ? -14.394 11.140 -1.975 1.00 91.56 181 VAL A C 1
ATOM 1365 O O . VAL A 1 181 ? -13.371 11.209 -1.297 1.00 91.56 181 VAL A O 1
ATOM 1368 N N . THR A 1 182 ? -15.458 11.907 -1.734 1.00 92.75 182 THR A N 1
ATOM 1369 C CA . THR A 1 182 ? -15.503 12.924 -0.677 1.00 92.75 182 THR A CA 1
ATOM 1370 C C . THR A 1 182 ? -15.374 12.289 0.700 1.00 92.75 182 THR A C 1
ATOM 1372 O O . THR A 1 182 ? -14.566 12.739 1.505 1.00 92.75 182 THR A O 1
ATOM 1375 N N . VAL A 1 183 ? -16.124 11.216 0.961 1.00 92.44 183 VAL A N 1
ATOM 1376 C CA . VAL A 1 183 ? -16.079 10.471 2.225 1.00 92.44 183 VAL A CA 1
ATOM 1377 C C . VAL A 1 183 ? -14.677 9.925 2.486 1.00 92.44 183 VAL A C 1
ATOM 1379 O O . VAL A 1 183 ? -14.149 10.086 3.585 1.00 92.44 183 VAL A O 1
ATOM 1382 N N . PHE A 1 184 ? -14.055 9.327 1.469 1.00 94.31 184 PHE A N 1
ATOM 1383 C CA . PHE A 1 184 ? -12.706 8.791 1.578 1.00 94.31 184 PHE A CA 1
ATOM 1384 C C . PHE A 1 184 ? -11.680 9.887 1.884 1.00 94.31 184 PHE A C 1
ATOM 1386 O O . PHE A 1 184 ? -10.915 9.738 2.831 1.00 94.31 184 PHE A O 1
ATOM 1393 N N . ASN A 1 185 ? -11.678 10.993 1.132 1.00 94.38 185 ASN A N 1
ATOM 1394 C CA . ASN A 1 185 ? -10.727 12.090 1.342 1.00 94.38 185 ASN A CA 1
ATOM 1395 C C . ASN A 1 185 ? -10.922 12.761 2.708 1.00 94.38 185 ASN A C 1
ATOM 1397 O O . ASN A 1 185 ? -9.950 12.990 3.419 1.00 94.38 185 ASN A O 1
ATOM 1401 N N . LEU A 1 186 ? -12.171 12.980 3.127 1.00 93.31 186 LEU A N 1
ATOM 1402 C CA . LEU A 1 186 ? -12.477 13.517 4.452 1.00 93.31 186 LEU A CA 1
ATOM 1403 C C . LEU A 1 186 ? -11.930 12.631 5.579 1.00 93.31 186 LEU A C 1
ATOM 1405 O O . LEU A 1 186 ? -11.350 13.152 6.524 1.00 93.31 186 LEU A O 1
ATOM 1409 N N . LEU A 1 187 ? -12.062 11.304 5.482 1.00 93.00 187 LEU A N 1
ATOM 1410 C CA . LEU A 1 187 ? -11.483 10.375 6.463 1.00 93.00 187 LEU A CA 1
ATOM 1411 C C . LEU A 1 187 ? -9.953 10.284 6.359 1.00 93.00 187 LEU A C 1
ATOM 1413 O O . LEU A 1 187 ? -9.261 10.143 7.372 1.00 93.00 187 LEU A O 1
ATOM 1417 N N . TRP A 1 188 ? -9.418 10.360 5.140 1.00 94.44 188 TRP A N 1
ATOM 1418 C CA . TRP A 1 188 ? -7.983 10.333 4.881 1.00 94.44 188 TRP A CA 1
ATOM 1419 C C . TRP A 1 188 ? -7.278 11.545 5.498 1.00 94.44 188 TRP A C 1
ATOM 1421 O O . TRP A 1 188 ? -6.234 11.370 6.121 1.00 94.44 188 TRP A O 1
ATOM 1431 N N . ASP A 1 189 ? -7.870 12.732 5.391 1.00 93.00 189 ASP A N 1
ATOM 1432 C CA . ASP A 1 189 ? -7.286 13.988 5.872 1.00 93.00 189 ASP A CA 1
ATOM 1433 C C . ASP A 1 189 ? -7.690 14.342 7.316 1.00 93.00 189 ASP A C 1
ATOM 1435 O O . ASP A 1 189 ? -7.038 15.174 7.950 1.00 93.00 189 ASP A O 1
ATOM 1439 N N . ALA A 1 190 ? -8.742 13.721 7.867 1.00 90.38 190 ALA A N 1
ATOM 1440 C CA . ALA A 1 190 ? -9.187 13.984 9.236 1.00 90.38 190 ALA A CA 1
ATOM 1441 C C . ALA A 1 190 ? -8.103 13.628 10.272 1.00 90.38 190 ALA A C 1
ATOM 1443 O O . ALA A 1 190 ? -7.504 12.556 10.187 1.00 90.38 190 ALA A O 1
ATOM 1444 N N . PRO A 1 191 ? -7.866 14.465 11.296 1.00 90.00 191 PRO A N 1
ATOM 1445 C CA . PRO A 1 191 ? -6.994 14.086 12.399 1.00 90.00 191 PRO A CA 1
ATOM 1446 C C . PRO A 1 191 ? -7.633 12.976 13.243 1.00 90.00 191 PRO A C 1
ATOM 1448 O O . PRO A 1 191 ? -8.857 12.862 13.338 1.00 90.00 191 PRO A O 1
ATOM 1451 N N . ASP A 1 192 ? -6.799 12.153 13.876 1.00 86.81 192 ASP A N 1
ATOM 1452 C CA . ASP A 1 192 ? -7.282 11.021 14.667 1.00 86.81 192 ASP A CA 1
ATOM 1453 C C . ASP A 1 192 ? -8.168 11.482 15.835 1.00 86.81 192 ASP A C 1
ATOM 1455 O O . ASP A 1 192 ? -7.821 12.387 16.597 1.00 86.81 192 ASP A O 1
ATOM 1459 N N . GLY A 1 193 ? -9.324 10.831 15.987 1.00 84.81 193 GLY A N 1
ATOM 1460 C CA . GLY A 1 193 ? -10.285 11.112 17.054 1.00 84.81 193 GLY A CA 1
ATOM 1461 C C . GLY A 1 193 ? -11.131 12.378 16.869 1.00 84.81 193 GLY A C 1
ATOM 1462 O O . GLY A 1 193 ? -11.857 12.741 17.798 1.00 84.81 193 GLY A O 1
ATOM 1463 N N . ALA A 1 194 ? -11.066 13.040 15.709 1.00 87.50 194 ALA A N 1
ATOM 1464 C CA . ALA A 1 194 ? -11.896 14.196 15.381 1.00 87.50 194 ALA A CA 1
ATOM 1465 C C . ALA A 1 194 ? -12.885 13.890 14.237 1.00 87.50 194 ALA A C 1
ATOM 1467 O O . ALA A 1 194 ? -12.537 13.164 13.303 1.00 87.50 194 ALA A O 1
ATOM 1468 N N . PRO A 1 195 ? -14.105 14.459 14.270 1.00 86.75 195 PRO A N 1
ATOM 1469 C CA . PRO A 1 195 ? -15.025 14.378 13.143 1.00 86.75 195 PRO A CA 1
ATOM 1470 C C . PRO A 1 195 ? -14.477 15.100 11.911 1.00 86.75 195 PRO A C 1
ATOM 1472 O O . PRO A 1 195 ? -13.955 16.213 12.041 1.00 86.75 195 PRO A O 1
ATOM 1475 N N . PRO A 1 196 ? -14.705 14.562 10.702 1.00 87.81 196 PRO A N 1
ATOM 1476 C CA . PRO A 1 196 ? -14.647 15.376 9.502 1.00 87.81 196 PRO A CA 1
ATOM 1477 C C . PRO A 1 196 ? -15.655 16.541 9.565 1.00 87.81 196 PRO A C 1
ATOM 1479 O O . PRO A 1 196 ? -16.738 16.391 10.143 1.00 87.81 196 PRO A O 1
ATOM 1482 N N . PRO A 1 197 ? -15.352 17.699 8.952 1.00 85.12 197 PRO A N 1
ATOM 1483 C CA . PRO A 1 197 ? -16.264 18.839 8.930 1.00 85.12 197 PRO A CA 1
ATOM 1484 C C . PRO A 1 197 ? -17.662 18.472 8.410 1.00 85.12 197 PRO A C 1
ATOM 1486 O O . PRO A 1 197 ? -17.804 17.837 7.366 1.00 85.12 197 PRO A O 1
ATOM 1489 N N . GLY A 1 198 ? -18.704 18.882 9.139 1.00 83.00 198 GLY A N 1
ATOM 1490 C CA . GLY A 1 198 ? -20.106 18.683 8.748 1.00 83.00 198 GLY A CA 1
ATOM 1491 C C . GLY A 1 198 ? -20.679 17.288 9.018 1.00 83.00 198 GLY A C 1
ATOM 1492 O O . GLY A 1 198 ? -21.845 17.047 8.715 1.00 83.00 198 GLY A O 1
ATOM 1493 N N . TRP A 1 199 ? -19.903 16.369 9.596 1.00 85.44 199 TRP A N 1
ATOM 1494 C CA . TRP A 1 199 ? -20.398 15.042 9.948 1.00 85.44 199 TRP A CA 1
ATOM 1495 C C . TRP A 1 199 ? -21.050 15.029 11.329 1.00 85.44 199 TRP A C 1
ATOM 1497 O O . TRP A 1 199 ? -20.497 15.533 12.306 1.00 85.44 199 TRP A O 1
ATOM 1507 N N . THR A 1 200 ? -22.213 14.386 11.418 1.00 82.19 200 THR A N 1
ATOM 1508 C CA . THR A 1 200 ? -22.890 14.099 12.684 1.00 82.19 200 THR A CA 1
ATOM 1509 C C . THR A 1 200 ? -22.961 12.589 12.885 1.00 82.19 200 THR A C 1
ATOM 1511 O O . THR A 1 200 ? -23.274 11.829 11.971 1.00 82.19 200 THR A O 1
ATOM 1514 N N . TRP A 1 201 ? -22.613 12.137 14.086 1.00 83.75 201 TRP A N 1
ATOM 1515 C CA . TRP A 1 201 ? -22.680 10.737 14.489 1.00 83.75 201 TRP A CA 1
ATOM 1516 C C . TRP A 1 201 ? -23.080 10.683 15.958 1.00 83.75 201 TRP A C 1
ATOM 1518 O O . TRP A 1 201 ? -22.617 11.503 16.746 1.00 83.75 201 TRP A O 1
ATOM 1528 N N . GLY A 1 202 ? -23.954 9.740 16.317 1.00 82.50 202 GLY A N 1
ATOM 1529 C CA . GLY A 1 202 ? -24.445 9.586 17.691 1.00 82.50 202 GLY A CA 1
ATOM 1530 C C . GLY A 1 202 ? -23.421 8.989 18.664 1.00 82.50 202 GLY A C 1
ATOM 1531 O O . GLY A 1 202 ? -23.699 8.915 19.856 1.00 82.50 202 GLY A O 1
ATOM 1532 N N . GLY A 1 203 ? -22.266 8.540 18.164 1.00 85.94 203 GLY A N 1
ATOM 1533 C CA . GLY A 1 203 ? -21.148 8.056 18.971 1.00 85.94 203 GLY A CA 1
ATOM 1534 C C . GLY A 1 203 ? -20.079 9.120 19.230 1.00 85.94 203 GLY A C 1
ATOM 1535 O O . GLY A 1 203 ? -20.130 10.241 18.726 1.00 85.94 203 GLY A O 1
ATOM 1536 N N . GLU A 1 204 ? -19.070 8.750 20.014 1.00 89.25 204 GLU A N 1
ATOM 1537 C CA . GLU A 1 204 ? -17.931 9.615 20.315 1.00 89.25 204 GLU A CA 1
ATOM 1538 C C . GLU A 1 204 ? -16.810 9.407 19.290 1.00 89.25 204 GLU A C 1
ATOM 1540 O O . GLU A 1 204 ? -16.198 8.342 19.244 1.00 89.25 204 GLU A O 1
ATOM 1545 N N . TRP A 1 205 ? -16.477 10.434 18.500 1.00 89.06 205 TRP A N 1
ATOM 1546 C CA . TRP A 1 205 ? -15.449 10.364 17.444 1.00 89.06 205 TRP A CA 1
ATOM 1547 C C . TRP A 1 205 ? -14.076 9.862 17.905 1.00 89.06 205 TRP A C 1
ATOM 1549 O O . TRP A 1 205 ? -13.351 9.260 17.117 1.00 89.06 205 TRP A O 1
ATOM 1559 N N . ARG A 1 206 ? -13.740 10.022 19.189 1.00 89.50 206 ARG A N 1
ATOM 1560 C CA . ARG A 1 206 ? -12.513 9.479 19.796 1.00 89.50 206 ARG A CA 1
ATOM 1561 C C . ARG A 1 206 ? -12.447 7.950 19.800 1.00 89.50 206 ARG A C 1
ATOM 1563 O O . ARG A 1 206 ? -11.362 7.393 19.953 1.00 89.50 206 ARG A O 1
ATOM 1570 N N . GLN A 1 207 ? -13.591 7.286 19.650 1.00 91.62 207 GLN A N 1
ATOM 1571 C CA . GLN A 1 207 ? -13.719 5.831 19.602 1.00 91.62 207 GLN A CA 1
ATOM 1572 C C . GLN A 1 207 ? -13.553 5.274 18.184 1.00 91.62 207 GLN A C 1
ATOM 1574 O O . GLN A 1 207 ? -13.427 4.058 18.038 1.00 91.62 207 GLN A O 1
ATOM 1579 N N . ILE A 1 208 ? -13.542 6.136 17.157 1.00 93.06 208 ILE A N 1
ATOM 1580 C CA . ILE A 1 208 ? -13.240 5.746 15.780 1.00 93.06 208 ILE A CA 1
ATOM 1581 C C . ILE A 1 208 ? -11.734 5.828 15.563 1.00 93.06 208 ILE A C 1
ATOM 1583 O O . ILE A 1 208 ? -11.097 6.853 15.804 1.00 93.06 208 ILE A O 1
ATOM 1587 N N . LEU A 1 209 ? -11.175 4.727 15.075 1.00 95.25 209 LEU A N 1
ATOM 1588 C CA . LEU A 1 209 ? -9.759 4.583 14.782 1.00 95.25 209 LEU A CA 1
ATOM 1589 C C . LEU A 1 209 ? -9.579 4.332 13.292 1.00 95.25 209 LEU A C 1
ATOM 1591 O O . LEU A 1 209 ? -10.257 3.486 12.707 1.00 95.25 209 LEU A O 1
ATOM 1595 N N . VAL A 1 210 ? -8.662 5.079 12.680 1.00 95.56 210 VAL A N 1
ATOM 1596 C CA . VAL A 1 210 ? -8.420 5.046 11.238 1.00 95.56 210 VAL A CA 1
ATOM 1597 C C . VAL A 1 210 ? -6.960 4.703 10.987 1.00 95.56 210 VAL A C 1
ATOM 1599 O O . VAL A 1 210 ? -6.061 5.484 11.284 1.00 95.56 210 VAL A O 1
ATOM 1602 N N . GLN A 1 211 ? -6.715 3.545 10.383 1.00 96.81 211 GLN A N 1
ATOM 1603 C CA . GLN A 1 211 ? -5.396 3.196 9.875 1.00 96.81 211 GLN A CA 1
ATOM 1604 C C . GLN A 1 211 ? -5.300 3.560 8.399 1.00 96.81 211 GLN A C 1
ATOM 1606 O O . GLN A 1 211 ? -5.976 2.983 7.545 1.00 96.81 211 GLN A O 1
ATOM 1611 N N . ARG A 1 212 ? -4.404 4.502 8.106 1.00 96.12 212 ARG A N 1
ATOM 1612 C CA . ARG A 1 212 ? -4.081 4.955 6.750 1.00 96.12 212 ARG A CA 1
ATOM 1613 C C . ARG A 1 212 ? -2.945 4.113 6.195 1.00 96.12 212 ARG A C 1
ATOM 1615 O O . ARG A 1 212 ? -1.876 4.016 6.799 1.00 96.12 212 ARG A O 1
ATOM 1622 N N . VAL A 1 213 ? -3.161 3.498 5.040 1.00 95.06 213 VAL A N 1
ATOM 1623 C CA . VAL A 1 213 ? -2.152 2.685 4.360 1.00 95.06 213 VAL A CA 1
ATOM 1624 C C . VAL A 1 213 ? -1.916 3.272 2.976 1.00 95.06 213 VAL A C 1
ATOM 1626 O O . VAL A 1 213 ? -2.738 3.134 2.073 1.00 95.06 213 VAL A O 1
ATOM 1629 N N . ASN A 1 214 ? -0.775 3.942 2.806 1.00 92.50 214 ASN A N 1
ATOM 1630 C CA . ASN A 1 214 ? -0.300 4.341 1.486 1.00 92.50 214 ASN A CA 1
ATOM 1631 C C . ASN A 1 214 ? 0.331 3.124 0.791 1.00 92.50 214 ASN A C 1
ATOM 1633 O O . ASN A 1 214 ? 1.268 2.527 1.330 1.00 92.50 214 ASN A O 1
ATOM 1637 N N . LEU A 1 215 ? -0.208 2.755 -0.370 1.00 91.38 215 LEU A N 1
ATOM 1638 C CA . LEU A 1 215 ? 0.246 1.633 -1.192 1.00 91.38 215 LEU A CA 1
ATOM 1639 C C . LEU A 1 215 ? 1.218 2.082 -2.283 1.00 91.38 215 LEU A C 1
ATOM 1641 O O . LEU A 1 215 ? 1.948 1.250 -2.810 1.00 91.38 215 LEU A O 1
ATOM 1645 N N . GLN A 1 216 ? 1.272 3.377 -2.603 1.00 89.44 216 GLN A N 1
ATOM 1646 C CA . GLN A 1 216 ? 2.151 3.913 -3.641 1.00 89.44 216 GLN A CA 1
ATOM 1647 C C . GLN A 1 216 ? 3.635 3.533 -3.455 1.00 89.44 216 GLN A C 1
ATOM 1649 O O . GLN A 1 216 ? 4.241 3.119 -4.440 1.00 89.44 216 GLN A O 1
ATOM 1654 N N . PRO A 1 217 ? 4.223 3.565 -2.237 1.00 87.56 217 PRO A N 1
ATOM 1655 C CA . PRO A 1 217 ? 5.622 3.167 -2.025 1.00 87.56 217 PRO A CA 1
ATOM 1656 C C . PRO A 1 217 ? 5.903 1.675 -2.258 1.00 87.56 217 PRO A C 1
ATOM 1658 O O . PRO A 1 217 ? 7.062 1.274 -2.356 1.00 87.56 217 PRO A O 1
ATOM 1661 N N . LEU A 1 218 ? 4.861 0.839 -2.338 1.00 90.50 218 LEU A N 1
ATOM 1662 C CA . LEU A 1 218 ? 5.013 -0.578 -2.674 1.00 90.50 218 LEU A CA 1
ATOM 1663 C C . LEU A 1 218 ? 5.283 -0.785 -4.163 1.00 90.50 218 LEU A C 1
ATOM 1665 O O . LEU A 1 218 ? 5.685 -1.878 -4.547 1.00 90.50 218 LEU A O 1
ATOM 1669 N N . PHE A 1 219 ? 5.052 0.232 -4.993 1.00 90.06 219 PHE A N 1
ATOM 1670 C CA . PHE A 1 219 ? 5.293 0.195 -6.425 1.00 90.06 219 PHE A CA 1
ATOM 1671 C C . PHE A 1 219 ? 6.540 1.001 -6.781 1.00 90.06 219 PHE A C 1
ATOM 1673 O O . PHE A 1 219 ? 6.749 2.119 -6.316 1.00 90.06 219 PHE A O 1
ATOM 1680 N N . THR A 1 220 ? 7.323 0.451 -7.695 1.00 87.69 220 THR A N 1
ATOM 1681 C CA . THR A 1 220 ? 8.525 1.059 -8.244 1.00 87.69 220 THR A CA 1
ATOM 1682 C C . THR A 1 220 ? 8.373 1.137 -9.751 1.00 87.69 220 THR A C 1
ATOM 1684 O O . THR A 1 220 ? 8.079 0.145 -10.423 1.00 87.69 220 THR A O 1
ATOM 1687 N N . ARG A 1 221 ? 8.568 2.334 -10.300 1.00 87.69 221 ARG A N 1
ATOM 1688 C CA . ARG A 1 221 ? 8.576 2.546 -11.747 1.00 87.69 221 ARG A CA 1
ATOM 1689 C C . ARG A 1 221 ? 9.868 1.983 -12.330 1.00 87.69 221 ARG A C 1
ATOM 1691 O O . ARG A 1 221 ? 10.951 2.384 -11.915 1.00 87.69 221 ARG A O 1
ATOM 1698 N N . VAL A 1 222 ? 9.743 1.094 -13.305 1.00 88.50 222 VAL A N 1
ATOM 1699 C CA . VAL A 1 222 ? 10.852 0.511 -14.066 1.00 88.50 222 VAL A CA 1
ATOM 1700 C C . VAL A 1 222 ? 10.803 1.052 -15.486 1.00 88.50 222 VAL A C 1
ATOM 1702 O O . VAL A 1 222 ? 9.725 1.172 -16.074 1.00 88.50 222 VAL A O 1
ATOM 1705 N N . VAL A 1 223 ? 11.973 1.373 -16.034 1.00 90.00 223 VAL A N 1
ATOM 1706 C CA . VAL A 1 223 ? 12.123 1.839 -17.414 1.00 90.00 223 VAL A CA 1
ATOM 1707 C C . VAL A 1 223 ? 13.012 0.865 -18.179 1.00 90.00 223 VAL A C 1
ATOM 1709 O O . VAL A 1 223 ? 14.135 0.584 -17.770 1.00 90.00 223 VAL A O 1
ATOM 1712 N N . LEU A 1 224 ? 12.519 0.357 -19.302 1.00 91.31 224 LEU A N 1
ATOM 1713 C CA . LEU A 1 224 ? 13.267 -0.495 -20.219 1.00 91.31 224 LEU A CA 1
ATOM 1714 C C . LEU A 1 224 ? 13.398 0.232 -21.550 1.00 91.31 224 LEU A C 1
ATOM 1716 O O . LEU A 1 224 ? 12.399 0.591 -22.162 1.00 91.31 224 LEU A O 1
ATOM 1720 N N . ASN A 1 225 ? 14.625 0.453 -22.000 1.00 91.00 225 ASN A N 1
ATOM 1721 C CA . ASN A 1 225 ? 14.905 1.115 -23.264 1.00 91.00 225 ASN A CA 1
ATOM 1722 C C . ASN A 1 225 ? 15.555 0.130 -24.227 1.00 91.00 225 ASN A C 1
ATOM 1724 O O . ASN A 1 225 ? 16.448 -0.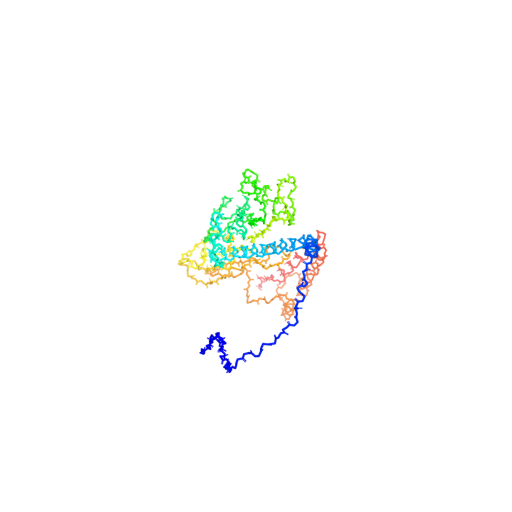621 -23.849 1.00 91.00 225 ASN A O 1
ATOM 1728 N N . ASN A 1 226 ? 15.137 0.159 -25.482 1.00 89.38 226 ASN A N 1
ATOM 1729 C CA . ASN A 1 226 ? 15.729 -0.610 -26.559 1.00 89.38 226 ASN A CA 1
ATOM 1730 C C . ASN A 1 226 ? 16.485 0.337 -27.497 1.00 89.38 226 ASN A C 1
ATOM 1732 O O . ASN A 1 226 ? 15.883 1.181 -28.155 1.00 89.38 226 ASN A O 1
ATOM 1736 N N . ASN A 1 227 ? 17.806 0.180 -27.548 1.00 87.50 227 ASN A N 1
ATOM 1737 C CA . ASN A 1 227 ? 18.726 0.907 -28.423 1.00 87.50 227 ASN A CA 1
ATOM 1738 C C . ASN A 1 227 ? 19.426 -0.079 -29.377 1.00 87.50 227 ASN A C 1
ATOM 1740 O O . ASN A 1 227 ? 20.651 -0.121 -29.509 1.00 87.50 227 ASN A O 1
ATOM 1744 N N . HIS A 1 228 ? 18.631 -0.959 -29.982 1.00 86.12 228 HIS A N 1
ATOM 1745 C CA . HIS A 1 228 ? 19.085 -2.004 -30.889 1.00 86.12 228 HIS A CA 1
ATOM 1746 C C . HIS A 1 228 ? 18.012 -2.266 -31.954 1.00 86.12 228 HIS A C 1
ATOM 1748 O O . HIS A 1 228 ? 16.825 -2.074 -31.701 1.00 86.12 228 HIS A O 1
ATOM 1754 N N . ILE A 1 229 ? 18.412 -2.718 -33.147 1.00 88.00 229 ILE A N 1
ATOM 1755 C CA . ILE A 1 229 ? 17.480 -2.959 -34.266 1.00 88.00 229 ILE A CA 1
ATOM 1756 C C . ILE A 1 229 ? 16.460 -4.070 -33.967 1.00 88.00 229 ILE A C 1
ATOM 1758 O O . ILE A 1 229 ? 15.365 -4.085 -34.519 1.00 88.00 229 ILE A O 1
ATOM 1762 N N . ARG A 1 230 ? 16.813 -4.992 -33.069 1.00 91.38 230 ARG A N 1
ATOM 1763 C CA . ARG A 1 230 ? 15.915 -6.017 -32.527 1.00 91.38 230 ARG A CA 1
ATOM 1764 C C . ARG A 1 230 ? 15.595 -5.716 -31.075 1.00 91.38 230 ARG A C 1
ATOM 1766 O O . ARG A 1 230 ? 16.493 -5.318 -30.337 1.00 91.38 230 ARG A O 1
ATOM 1773 N N . PHE A 1 231 ? 14.353 -5.982 -30.688 1.00 92.44 231 PHE A N 1
ATOM 1774 C CA . PHE A 1 231 ? 13.862 -5.743 -29.340 1.00 92.44 231 PHE A CA 1
ATOM 1775 C C . PHE A 1 231 ? 14.410 -6.756 -28.338 1.00 92.44 231 PHE A C 1
ATOM 1777 O O . PHE A 1 231 ? 14.247 -7.968 -28.507 1.00 92.44 231 PHE A O 1
ATOM 1784 N N . GLY A 1 232 ? 15.003 -6.234 -27.265 1.00 92.88 232 GLY A N 1
ATOM 1785 C CA . GLY A 1 232 ? 15.256 -7.008 -26.056 1.00 92.88 232 GLY A CA 1
ATOM 1786 C C . GLY A 1 232 ? 13.953 -7.551 -25.468 1.00 92.88 232 GLY A C 1
ATOM 1787 O O . GLY A 1 232 ? 12.865 -7.005 -25.688 1.00 92.88 232 GLY A O 1
ATOM 1788 N N . ARG A 1 233 ? 14.058 -8.642 -24.712 1.00 94.75 233 ARG A N 1
ATOM 1789 C CA . ARG A 1 233 ? 12.919 -9.284 -24.052 1.00 94.75 233 ARG A CA 1
ATOM 1790 C C . ARG A 1 233 ? 13.052 -9.197 -22.536 1.00 94.75 233 ARG A C 1
ATOM 1792 O O . ARG A 1 233 ? 14.159 -9.096 -22.010 1.00 94.75 233 ARG A O 1
ATOM 1799 N N . TYR A 1 234 ? 11.938 -9.264 -21.823 1.00 94.19 234 TYR A N 1
ATOM 1800 C CA . TYR A 1 234 ? 11.933 -9.285 -20.365 1.00 94.19 234 TYR A CA 1
ATOM 1801 C C . TYR A 1 234 ? 10.840 -10.212 -19.819 1.00 94.19 234 TYR A C 1
ATOM 1803 O O . TYR A 1 234 ? 9.842 -10.484 -20.484 1.00 94.19 234 TYR A O 1
ATOM 1811 N N . SER A 1 235 ? 11.043 -10.729 -18.613 1.00 93.88 235 SER A N 1
ATOM 1812 C CA . SER A 1 235 ? 10.089 -11.565 -17.885 1.00 93.88 235 SER A CA 1
ATOM 1813 C C . SER A 1 235 ? 9.922 -11.047 -16.462 1.00 93.88 235 SER A C 1
ATOM 1815 O O . SER A 1 235 ? 10.779 -10.337 -15.933 1.00 93.88 235 SER A O 1
ATOM 1817 N N . VAL A 1 236 ? 8.797 -11.390 -15.842 1.00 93.44 236 VAL A N 1
ATOM 1818 C CA . VAL A 1 236 ? 8.459 -10.977 -14.476 1.00 93.44 236 VAL A CA 1
ATOM 1819 C C . VAL A 1 236 ? 8.226 -12.223 -13.630 1.00 93.44 236 VAL A C 1
ATOM 1821 O O . VAL A 1 236 ? 7.554 -13.154 -14.074 1.00 93.44 236 VAL A O 1
ATOM 1824 N N . ASP A 1 237 ? 8.826 -12.247 -12.441 1.00 89.44 237 ASP A N 1
ATOM 1825 C CA . ASP A 1 237 ? 8.806 -13.336 -11.460 1.00 89.44 237 ASP A CA 1
ATOM 1826 C C . ASP A 1 237 ? 9.164 -14.715 -12.060 1.00 89.44 237 ASP A C 1
ATOM 1828 O O . ASP A 1 237 ? 8.553 -15.731 -11.740 1.00 89.44 237 ASP A O 1
ATOM 1832 N N . ASN A 1 238 ? 10.169 -14.744 -12.949 1.00 69.88 238 ASN A N 1
ATOM 1833 C CA . ASN A 1 238 ? 10.647 -15.941 -13.666 1.00 69.88 238 ASN A CA 1
ATOM 1834 C C . ASN A 1 238 ? 9.557 -16.716 -14.408 1.00 69.88 238 ASN A C 1
ATOM 1836 O O . ASN A 1 238 ? 9.638 -17.935 -14.571 1.00 69.88 238 ASN A O 1
ATOM 1840 N N . THR A 1 239 ? 8.538 -16.019 -14.900 1.00 73.12 239 THR A N 1
ATOM 1841 C CA . THR A 1 239 ? 7.691 -16.595 -15.939 1.00 73.12 239 THR A CA 1
ATOM 1842 C C . THR A 1 239 ? 8.594 -16.976 -17.117 1.00 73.12 239 THR A C 1
ATOM 1844 O O . THR A 1 239 ? 9.206 -16.115 -17.743 1.00 73.12 239 THR A O 1
ATOM 1847 N N . ASN A 1 240 ? 8.705 -18.276 -17.426 1.00 62.31 240 ASN A N 1
ATOM 1848 C CA . ASN A 1 240 ? 9.543 -18.822 -18.514 1.00 62.31 240 ASN A CA 1
ATOM 1849 C C . ASN A 1 240 ? 9.104 -18.366 -19.929 1.00 62.31 240 ASN A C 1
ATOM 1851 O O . ASN A 1 240 ? 9.512 -18.944 -20.932 1.00 62.31 240 ASN A O 1
ATOM 1855 N N . ALA A 1 241 ? 8.266 -17.334 -20.021 1.00 82.31 241 ALA A N 1
ATOM 1856 C CA . ALA A 1 241 ? 7.741 -16.744 -21.238 1.00 82.31 241 ALA A CA 1
ATOM 1857 C C . ALA A 1 241 ? 8.188 -15.269 -21.325 1.00 82.31 241 ALA A C 1
ATOM 1859 O O . ALA A 1 241 ? 7.424 -14.372 -20.960 1.00 82.31 241 ALA A O 1
ATOM 1860 N N . PRO A 1 242 ? 9.428 -14.989 -21.774 1.00 89.62 242 PRO A N 1
ATOM 1861 C CA . PRO A 1 242 ? 9.909 -13.623 -21.915 1.00 89.62 242 PRO A CA 1
ATOM 1862 C C . PRO A 1 242 ? 9.164 -12.896 -23.039 1.00 89.62 242 PRO A C 1
ATOM 1864 O O . PRO A 1 242 ? 9.087 -13.373 -24.177 1.00 89.62 242 PRO A O 1
ATOM 1867 N N . VAL A 1 243 ? 8.654 -11.709 -22.723 1.00 92.12 243 VAL A N 1
ATOM 1868 C CA . VAL A 1 243 ? 7.900 -10.844 -23.632 1.00 92.12 243 VAL A CA 1
ATOM 1869 C C . VAL A 1 243 ? 8.860 -9.866 -24.301 1.00 92.12 243 VAL A C 1
ATOM 1871 O O . VAL A 1 243 ? 9.732 -9.292 -23.650 1.00 92.12 243 VAL A O 1
ATOM 1874 N N . ALA A 1 244 ? 8.728 -9.687 -25.615 1.00 92.88 244 ALA A N 1
ATOM 1875 C CA . ALA A 1 244 ? 9.493 -8.678 -26.338 1.00 92.88 244 ALA A CA 1
ATOM 1876 C C . ALA A 1 244 ? 8.998 -7.273 -26.002 1.00 92.88 244 ALA A C 1
ATOM 1878 O O . ALA A 1 244 ? 7.793 -7.046 -25.884 1.00 92.88 244 ALA A O 1
ATOM 1879 N N . LEU A 1 245 ? 9.928 -6.325 -25.887 1.00 92.38 245 LEU A N 1
ATOM 1880 C CA . LEU A 1 245 ? 9.559 -4.917 -25.884 1.00 92.38 245 LEU A CA 1
ATOM 1881 C C . LEU A 1 245 ? 8.795 -4.586 -27.173 1.00 92.38 245 LEU A C 1
ATOM 1883 O O . LEU A 1 245 ? 9.201 -4.982 -28.262 1.00 92.38 245 LEU A O 1
ATOM 1887 N N . THR A 1 246 ? 7.687 -3.861 -27.042 1.00 87.88 246 THR A N 1
ATOM 1888 C CA . THR A 1 246 ? 6.858 -3.430 -28.180 1.00 87.88 246 THR A CA 1
ATOM 1889 C C . THR A 1 246 ? 7.307 -2.089 -28.758 1.00 87.88 246 THR A C 1
ATOM 1891 O O . THR A 1 246 ? 6.944 -1.737 -29.877 1.00 87.88 246 THR A O 1
ATOM 1894 N N . THR A 1 247 ? 8.097 -1.330 -28.000 1.00 89.38 247 THR A N 1
ATOM 1895 C CA . THR A 1 247 ? 8.557 0.023 -28.319 1.00 89.38 247 THR A CA 1
ATOM 1896 C C . THR A 1 247 ? 10.011 0.213 -27.885 1.00 89.38 247 THR A C 1
ATOM 1898 O O . THR A 1 247 ? 10.566 -0.574 -27.117 1.00 89.38 247 THR A O 1
ATOM 1901 N N . ASN A 1 248 ? 10.641 1.299 -28.346 1.00 88.31 248 ASN A N 1
ATOM 1902 C CA . ASN A 1 248 ? 12.006 1.651 -27.935 1.00 88.31 248 ASN A CA 1
ATOM 1903 C C . ASN A 1 248 ? 12.116 2.099 -26.473 1.00 88.31 248 ASN A C 1
ATOM 1905 O O . ASN A 1 248 ? 13.210 2.122 -25.921 1.00 88.31 248 ASN A O 1
ATOM 1909 N N . SER A 1 249 ? 11.001 2.454 -25.841 1.00 89.44 249 SER A N 1
ATOM 1910 C CA . SER A 1 249 ? 10.949 2.758 -24.419 1.00 89.44 249 SER A CA 1
ATOM 1911 C C . SER A 1 249 ? 9.659 2.205 -23.839 1.00 89.44 249 SER A C 1
ATOM 1913 O O . SER A 1 249 ? 8.567 2.494 -24.331 1.00 89.44 249 SER A O 1
ATOM 1915 N N . PHE A 1 250 ? 9.803 1.405 -22.796 1.00 90.69 250 PHE A N 1
ATOM 1916 C CA . PHE A 1 250 ? 8.729 0.822 -22.021 1.00 90.69 250 PHE A CA 1
ATOM 1917 C C . PHE A 1 250 ? 8.864 1.299 -20.582 1.00 90.69 250 PHE A C 1
ATOM 1919 O O . PHE A 1 250 ? 9.953 1.324 -20.008 1.00 90.69 250 PHE A O 1
ATOM 1926 N N . THR A 1 251 ? 7.749 1.707 -19.995 1.00 89.81 251 THR A N 1
ATOM 1927 C CA . THR A 1 251 ? 7.688 2.157 -18.611 1.00 89.81 251 THR A CA 1
ATOM 1928 C C . THR A 1 251 ? 6.460 1.550 -17.965 1.00 89.81 251 THR A C 1
ATOM 1930 O O . THR A 1 251 ? 5.360 1.702 -18.488 1.00 89.81 251 THR A O 1
ATOM 1933 N N . ALA A 1 252 ? 6.648 0.926 -16.808 1.00 90.69 252 ALA A N 1
ATOM 1934 C CA . ALA A 1 252 ? 5.554 0.426 -15.990 1.00 90.69 252 ALA A CA 1
ATOM 1935 C C . ALA A 1 252 ? 5.939 0.435 -14.508 1.00 90.69 252 ALA A C 1
ATOM 1937 O O . ALA A 1 252 ? 7.116 0.478 -14.146 1.00 90.69 252 ALA A O 1
ATOM 1938 N N . PHE A 1 253 ? 4.934 0.401 -13.644 1.00 91.56 253 PHE A N 1
ATOM 1939 C CA . PHE A 1 253 ? 5.072 0.232 -12.208 1.00 91.56 253 PHE A CA 1
ATOM 1940 C C . PHE A 1 253 ? 4.979 -1.251 -11.856 1.00 91.56 253 PHE A C 1
ATOM 1942 O O . PHE A 1 253 ? 4.010 -1.928 -12.205 1.00 91.56 253 PHE A O 1
ATOM 1949 N N . PHE A 1 254 ? 5.973 -1.741 -11.127 1.00 92.75 254 PHE A N 1
ATOM 1950 C CA . PHE A 1 254 ? 6.007 -3.094 -10.581 1.00 92.75 254 PHE A CA 1
ATOM 1951 C C . PHE A 1 254 ? 6.052 -3.028 -9.062 1.00 92.75 254 PHE A C 1
ATOM 1953 O O . PHE A 1 254 ? 6.604 -2.094 -8.489 1.00 92.75 254 PHE A O 1
ATOM 1960 N N . LEU A 1 255 ? 5.490 -4.026 -8.399 1.00 93.00 255 LEU A N 1
ATOM 1961 C CA . LEU A 1 255 ? 5.581 -4.182 -6.958 1.00 93.00 255 LEU A CA 1
ATOM 1962 C C . LEU A 1 255 ? 7.043 -4.382 -6.535 1.00 93.00 255 LEU A C 1
ATOM 1964 O O . LEU A 1 255 ? 7.841 -5.002 -7.242 1.00 93.00 255 LEU A O 1
ATOM 1968 N N . GLY A 1 256 ? 7.402 -3.887 -5.358 1.00 90.06 256 GLY A N 1
ATOM 1969 C CA . GLY A 1 256 ? 8.709 -4.124 -4.760 1.00 90.06 256 GLY A CA 1
ATOM 1970 C C . GLY A 1 256 ? 8.980 -5.619 -4.579 1.00 90.06 256 GLY A C 1
ATOM 1971 O O . GLY A 1 256 ? 8.063 -6.430 -4.459 1.00 90.06 256 GLY A O 1
ATOM 1972 N N . ARG A 1 257 ? 10.258 -5.999 -4.560 1.00 89.94 257 ARG A N 1
ATOM 1973 C CA . ARG A 1 257 ? 10.740 -7.390 -4.534 1.00 89.94 257 ARG A CA 1
ATOM 1974 C C . ARG A 1 257 ? 10.444 -8.186 -5.810 1.00 89.94 257 ARG A C 1
ATOM 1976 O O . ARG A 1 257 ? 10.722 -9.378 -5.817 1.00 89.94 257 ARG A O 1
ATOM 1983 N N . THR A 1 258 ? 9.858 -7.593 -6.853 1.00 92.31 258 THR A N 1
ATOM 1984 C CA . THR A 1 258 ? 9.587 -8.284 -8.130 1.00 92.31 258 THR A CA 1
ATOM 1985 C C . THR A 1 258 ? 10.885 -8.709 -8.795 1.00 92.31 258 THR A C 1
ATOM 1987 O O . THR A 1 258 ? 11.817 -7.910 -8.883 1.00 92.31 258 THR A O 1
ATOM 1990 N N . GLN A 1 259 ? 10.952 -9.951 -9.272 1.00 92.56 259 GLN A N 1
ATOM 1991 C CA . GLN A 1 259 ? 12.107 -10.430 -10.024 1.00 92.56 259 GLN A CA 1
ATOM 1992 C C . GLN A 1 259 ? 11.919 -10.114 -11.510 1.00 92.56 259 GLN A C 1
ATOM 1994 O O . GLN A 1 259 ? 10.980 -10.583 -12.140 1.00 92.56 259 GLN A O 1
ATOM 1999 N N . LEU A 1 260 ? 12.811 -9.310 -12.073 1.00 92.25 260 LEU A N 1
ATOM 2000 C CA . LEU A 1 260 ? 12.826 -8.934 -13.478 1.00 92.25 260 LEU A CA 1
ATOM 2001 C C . LEU A 1 260 ? 13.913 -9.737 -14.198 1.00 92.25 260 LEU A C 1
ATOM 2003 O O . LEU A 1 260 ? 15.105 -9.534 -13.961 1.00 92.25 260 LEU A O 1
ATOM 2007 N N . GLY A 1 261 ? 13.505 -10.656 -15.067 1.00 93.50 261 GLY A N 1
ATOM 2008 C CA . GLY A 1 261 ? 14.412 -11.353 -15.972 1.00 93.50 261 GLY A CA 1
ATOM 2009 C C . GLY A 1 261 ? 14.643 -10.509 -17.217 1.00 93.50 261 GLY A C 1
ATOM 2010 O O . GLY A 1 261 ? 13.695 -10.075 -17.864 1.00 93.50 261 GLY A O 1
ATOM 2011 N N . LEU A 1 262 ? 15.900 -10.265 -17.562 1.00 93.38 262 LEU A N 1
ATOM 2012 C CA . LEU A 1 262 ? 16.310 -9.511 -18.740 1.00 93.38 262 LEU A CA 1
ATOM 2013 C C . LEU A 1 262 ? 16.918 -10.482 -19.754 1.00 93.38 262 LEU A C 1
ATOM 2015 O O . LEU A 1 262 ? 17.914 -11.152 -19.471 1.00 93.38 262 LEU A O 1
ATOM 2019 N N . HIS A 1 263 ? 16.297 -10.577 -20.926 1.00 94.38 263 HIS A N 1
ATOM 2020 C CA . HIS A 1 263 ? 16.559 -11.596 -21.939 1.00 94.38 263 HIS A CA 1
ATOM 2021 C C . HIS A 1 263 ? 17.030 -10.981 -23.260 1.00 94.38 263 HIS A C 1
ATOM 2023 O O . HIS A 1 263 ? 16.579 -9.904 -23.652 1.00 94.38 263 HIS A O 1
ATOM 2029 N N . GLY A 1 264 ? 17.898 -11.687 -23.980 1.00 92.94 264 GLY A N 1
ATOM 2030 C CA . GLY A 1 264 ? 18.314 -11.291 -25.325 1.00 92.94 264 GLY A CA 1
ATOM 2031 C C . GLY A 1 264 ? 17.156 -11.222 -26.332 1.00 92.94 264 GLY A C 1
ATOM 2032 O O . GLY A 1 264 ? 16.000 -11.527 -26.029 1.00 92.94 264 GLY A O 1
ATOM 2033 N N . ASP A 1 265 ? 17.475 -10.835 -27.558 1.00 90.44 265 ASP A N 1
ATOM 2034 C CA . ASP A 1 265 ? 16.575 -10.886 -28.699 1.00 90.44 265 ASP A CA 1
ATOM 2035 C C . ASP A 1 265 ? 16.380 -12.339 -29.190 1.00 90.44 265 ASP A C 1
ATOM 2037 O O . ASP A 1 265 ? 16.970 -13.294 -28.676 1.00 90.44 265 ASP A O 1
ATOM 2041 N N . GLY A 1 266 ? 15.499 -12.541 -30.173 1.00 86.31 266 GLY A N 1
ATOM 2042 C CA . GLY A 1 266 ? 15.266 -13.863 -30.767 1.00 86.31 266 GLY A CA 1
ATOM 2043 C C . GLY A 1 266 ? 14.641 -14.869 -29.792 1.00 86.31 266 GLY A C 1
ATOM 2044 O O . GLY A 1 266 ? 13.510 -14.666 -29.347 1.00 86.31 266 GLY A O 1
ATOM 2045 N N . THR A 1 267 ? 15.369 -15.952 -29.483 1.00 80.31 267 THR A N 1
ATOM 2046 C CA . THR A 1 267 ? 14.942 -17.038 -28.573 1.00 80.31 267 THR A CA 1
ATOM 2047 C C . THR A 1 267 ? 14.871 -16.609 -27.105 1.00 80.31 267 THR A C 1
ATOM 2049 O O . THR A 1 267 ? 14.348 -17.352 -26.279 1.00 80.31 267 THR A O 1
ATOM 2052 N N . GLY A 1 268 ? 15.347 -15.404 -26.775 1.00 84.75 268 GLY A N 1
ATOM 2053 C CA . GLY A 1 268 ? 15.237 -14.830 -25.438 1.00 84.75 268 GLY A CA 1
ATOM 2054 C C . GLY A 1 268 ? 16.104 -15.510 -24.376 1.00 84.75 268 GLY A C 1
ATOM 2055 O O . GLY A 1 268 ? 15.586 -15.766 -23.285 1.00 84.75 268 GLY A O 1
ATOM 2056 N N . PRO A 1 269 ? 17.400 -15.797 -24.627 1.00 90.25 269 PRO A N 1
ATOM 2057 C CA . PRO A 1 269 ? 18.269 -16.330 -23.583 1.00 90.25 269 PRO A CA 1
ATOM 2058 C C . PRO A 1 269 ? 18.311 -15.354 -22.404 1.00 90.25 269 PRO A C 1
ATOM 2060 O O . PRO A 1 269 ? 18.452 -14.144 -22.600 1.00 90.25 269 PRO A O 1
ATOM 2063 N N . LEU A 1 270 ? 18.168 -15.868 -21.182 1.00 91.44 270 LEU A N 1
ATOM 2064 C CA . LEU A 1 270 ? 18.274 -15.060 -19.970 1.00 91.44 270 LEU A CA 1
ATOM 2065 C C . LEU A 1 270 ? 19.706 -14.527 -19.843 1.00 91.44 270 LEU A C 1
ATOM 2067 O O . LEU A 1 270 ? 20.658 -15.300 -19.852 1.00 91.44 270 LEU A O 1
ATOM 2071 N N . GLN A 1 271 ? 19.852 -13.210 -19.724 1.00 90.94 271 GLN A N 1
ATOM 2072 C CA . GLN A 1 271 ? 21.153 -12.549 -19.597 1.00 90.94 271 GLN A CA 1
ATOM 2073 C C . GLN A 1 271 ? 21.413 -12.099 -18.167 1.00 90.94 271 GLN A C 1
ATOM 2075 O O . GLN A 1 271 ? 22.517 -12.249 -17.654 1.00 90.94 271 GLN A O 1
ATOM 2080 N N . SER A 1 272 ? 20.399 -11.525 -17.518 1.00 88.88 272 SER A N 1
ATOM 2081 C CA . SER A 1 272 ? 20.509 -11.110 -16.125 1.00 88.88 272 SER A CA 1
ATOM 2082 C C . SER A 1 272 ? 19.163 -11.137 -15.425 1.00 88.88 272 SER A C 1
ATOM 2084 O O . SER A 1 272 ? 18.106 -11.083 -16.049 1.00 88.88 272 SER A O 1
ATOM 2086 N N . VAL A 1 273 ? 19.223 -11.220 -14.105 1.00 90.31 273 VAL A N 1
ATOM 2087 C CA . VAL A 1 273 ? 18.071 -11.165 -13.218 1.00 90.31 273 VAL A CA 1
ATOM 2088 C C . VAL A 1 273 ? 18.272 -9.986 -12.288 1.00 90.31 273 VAL A C 1
ATOM 2090 O O . VAL A 1 273 ? 19.347 -9.823 -11.714 1.00 90.31 273 VAL A O 1
ATOM 2093 N N . GLN A 1 2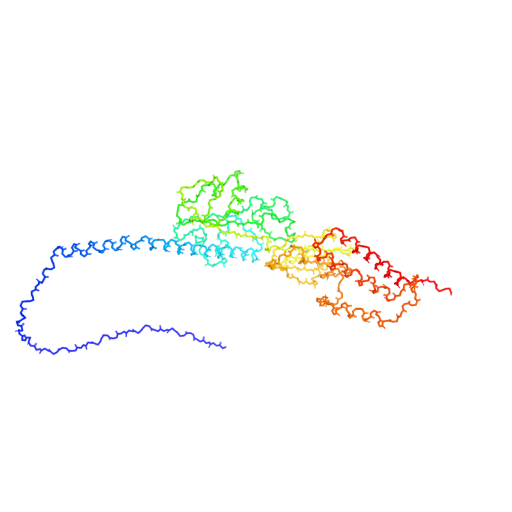74 ? 17.240 -9.169 -12.137 1.00 88.56 274 GLN A N 1
ATOM 2094 C CA . GLN A 1 274 ? 17.268 -7.972 -11.314 1.00 88.56 274 GLN A CA 1
ATOM 2095 C C . GLN A 1 274 ? 16.106 -7.988 -10.334 1.00 88.56 274 GLN A C 1
ATOM 2097 O O . GLN A 1 274 ? 14.992 -8.361 -10.690 1.00 88.56 274 GLN A O 1
ATOM 2102 N N . LEU A 1 275 ? 16.354 -7.576 -9.096 1.00 89.00 275 LEU A N 1
ATOM 2103 C CA . LEU A 1 275 ? 15.301 -7.427 -8.103 1.00 89.00 275 LEU A CA 1
ATOM 2104 C C . LEU A 1 275 ? 14.838 -5.973 -8.088 1.00 89.00 275 LEU A C 1
ATOM 2106 O O . LEU A 1 275 ? 15.636 -5.065 -7.860 1.00 89.00 275 LEU A O 1
ATOM 2110 N N . VAL A 1 276 ? 13.547 -5.748 -8.311 1.00 87.56 276 VAL A N 1
ATOM 2111 C CA . VAL A 1 276 ? 12.949 -4.418 -8.206 1.00 87.56 276 VAL A CA 1
ATOM 2112 C C . VAL A 1 276 ? 12.957 -4.005 -6.728 1.00 87.56 276 VAL A C 1
ATOM 2114 O O . VAL A 1 276 ? 12.353 -4.704 -5.905 1.00 87.56 276 VAL A O 1
ATOM 2117 N N . PRO A 1 277 ? 13.623 -2.899 -6.351 1.00 79.62 277 PRO A N 1
ATOM 2118 C CA . PRO A 1 277 ? 13.646 -2.447 -4.965 1.00 79.62 277 PRO A CA 1
ATOM 2119 C C . PRO A 1 277 ? 12.248 -2.000 -4.532 1.00 79.62 277 PRO A C 1
ATOM 2121 O O . PRO A 1 277 ? 11.475 -1.497 -5.350 1.00 79.62 277 PRO A O 1
ATOM 2124 N N . SER A 1 278 ? 11.915 -2.154 -3.251 1.00 67.38 278 SER A N 1
ATOM 2125 C CA . SER A 1 278 ? 10.777 -1.440 -2.671 1.00 67.38 278 SER A CA 1
ATOM 2126 C C . SER A 1 278 ? 11.162 0.030 -2.483 1.00 67.38 278 SER A C 1
ATOM 2128 O O . SER A 1 278 ? 12.249 0.336 -1.995 1.00 67.38 278 SER A O 1
ATOM 2130 N N . ALA A 1 279 ? 10.278 0.955 -2.855 1.00 61.31 279 ALA A N 1
ATOM 2131 C CA . ALA A 1 279 ? 10.508 2.393 -2.702 1.00 61.31 279 ALA A CA 1
ATOM 2132 C C . ALA A 1 279 ? 10.264 2.886 -1.258 1.00 61.31 279 ALA A C 1
ATOM 2134 O O . ALA A 1 279 ? 10.061 4.074 -1.029 1.00 61.31 279 ALA A O 1
ATOM 2135 N N . GLU A 1 280 ? 10.293 1.988 -0.267 1.00 53.12 280 GLU A N 1
ATOM 2136 C CA . GLU A 1 280 ? 10.032 2.289 1.150 1.00 53.12 280 GLU A CA 1
ATOM 2137 C C . GLU A 1 280 ? 11.095 3.195 1.794 1.00 53.12 280 GLU A C 1
ATOM 2139 O O . GLU A 1 280 ? 10.911 3.660 2.919 1.00 53.12 280 GLU A O 1
ATOM 2144 N N . ALA A 1 281 ? 12.194 3.489 1.094 1.00 41.78 281 ALA A N 1
ATOM 2145 C CA . ALA A 1 281 ? 13.199 4.423 1.569 1.00 41.78 281 ALA A CA 1
ATOM 2146 C C . ALA A 1 281 ? 12.654 5.860 1.547 1.00 41.78 281 ALA A C 1
ATOM 2148 O O . ALA A 1 281 ? 12.605 6.528 0.516 1.00 41.78 281 ALA A O 1
ATOM 2149 N N . ALA A 1 282 ? 12.276 6.330 2.735 1.00 41.44 282 ALA A N 1
ATOM 2150 C CA . ALA A 1 282 ? 12.052 7.726 3.052 1.00 41.44 282 ALA A CA 1
ATOM 2151 C C . ALA A 1 282 ? 13.235 8.589 2.587 1.00 41.44 282 ALA A C 1
ATOM 2153 O O . ALA A 1 282 ? 14.271 8.667 3.243 1.00 41.44 282 ALA A O 1
ATOM 2154 N N . SER A 1 283 ? 13.059 9.307 1.488 1.00 36.62 283 SER A N 1
ATOM 2155 C CA . SER A 1 283 ? 13.804 10.532 1.244 1.00 36.62 283 SER A CA 1
ATOM 2156 C C . SER A 1 283 ? 12.811 11.608 0.859 1.00 36.62 283 SER A C 1
ATOM 2158 O O . SER A 1 283 ? 11.994 11.407 -0.033 1.00 36.62 283 SER A O 1
ATOM 2160 N N . ARG A 1 284 ? 12.928 12.766 1.509 1.00 37.38 284 ARG A N 1
ATOM 2161 C CA . ARG A 1 284 ? 12.327 14.057 1.132 1.00 37.38 284 ARG A CA 1
ATOM 2162 C C . ARG A 1 284 ? 12.632 14.496 -0.314 1.00 37.38 284 ARG A C 1
ATOM 2164 O O . ARG A 1 284 ? 12.204 15.575 -0.708 1.00 37.38 284 ARG A O 1
ATOM 2171 N N . ASP A 1 285 ? 13.363 13.695 -1.079 1.00 37.72 285 ASP A N 1
ATOM 2172 C CA . ASP A 1 285 ? 13.663 13.931 -2.480 1.00 37.72 285 ASP A CA 1
ATOM 2173 C C . ASP A 1 285 ? 12.512 13.473 -3.381 1.00 37.72 285 ASP A C 1
ATOM 2175 O O . ASP A 1 285 ? 11.851 12.469 -3.092 1.00 37.72 285 ASP A O 1
ATOM 2179 N N . PRO A 1 286 ? 12.252 14.192 -4.487 1.00 40.69 286 PRO A N 1
ATOM 2180 C CA . PRO A 1 286 ? 11.184 13.841 -5.405 1.00 40.69 286 PRO A CA 1
ATOM 2181 C C . PRO A 1 286 ? 11.356 12.395 -5.866 1.00 40.69 286 PRO A C 1
ATOM 2183 O O . PRO A 1 286 ? 12.460 11.968 -6.207 1.00 40.69 286 PRO A O 1
ATOM 2186 N N . ALA A 1 287 ? 10.231 11.676 -5.911 1.00 44.62 287 ALA A N 1
ATOM 2187 C CA . ALA A 1 287 ? 10.059 10.247 -6.188 1.00 44.62 287 ALA A CA 1
ATOM 2188 C C . ALA A 1 287 ? 10.712 9.705 -7.485 1.00 44.62 287 ALA A C 1
ATOM 2190 O O . ALA A 1 287 ? 10.493 8.553 -7.836 1.00 44.62 287 ALA A O 1
ATOM 2191 N N . TYR A 1 288 ? 11.511 10.512 -8.193 1.00 42.41 288 TYR A N 1
ATOM 2192 C CA . TYR A 1 288 ? 12.070 10.267 -9.515 1.00 42.41 288 TYR A CA 1
ATOM 2193 C C . TYR A 1 288 ? 13.582 9.977 -9.565 1.00 42.41 288 TYR A C 1
ATOM 2195 O O . TYR A 1 288 ? 14.096 9.697 -10.646 1.00 42.41 288 TYR A O 1
ATOM 2203 N N . ALA A 1 289 ? 14.306 10.010 -8.440 1.00 42.22 289 ALA A N 1
ATOM 2204 C CA . ALA A 1 289 ? 15.772 9.898 -8.442 1.00 42.22 289 ALA A CA 1
ATOM 2205 C C . ALA A 1 289 ? 16.333 8.458 -8.555 1.00 42.22 289 ALA A C 1
ATOM 2207 O O . ALA A 1 289 ? 17.516 8.293 -8.852 1.00 42.22 289 ALA A O 1
ATOM 2208 N N . TRP A 1 290 ? 15.516 7.411 -8.360 1.00 54.41 290 TRP A N 1
ATOM 2209 C CA . TRP A 1 290 ? 16.016 6.033 -8.179 1.00 54.41 290 TRP A CA 1
ATOM 2210 C C . TRP A 1 290 ? 15.270 4.953 -8.976 1.00 54.41 290 TRP A C 1
ATOM 2212 O O . TRP A 1 290 ? 15.190 3.805 -8.542 1.00 54.41 290 TRP A O 1
ATOM 2222 N N . TYR A 1 291 ? 14.726 5.278 -10.151 1.00 70.38 291 TYR A N 1
ATOM 2223 C CA . TYR A 1 291 ? 14.078 4.259 -10.982 1.00 70.38 291 TYR A CA 1
ATOM 2224 C C . TYR A 1 291 ? 15.099 3.278 -11.572 1.00 70.38 291 TYR A C 1
ATOM 2226 O O . TYR A 1 291 ? 16.063 3.722 -12.208 1.00 70.38 291 TYR A O 1
ATOM 2234 N N . PRO A 1 292 ? 14.894 1.955 -11.428 1.00 78.88 292 PRO A N 1
ATOM 2235 C CA . PRO A 1 292 ? 15.646 0.973 -12.191 1.00 78.88 292 PRO A CA 1
ATOM 2236 C C . PRO A 1 292 ? 15.423 1.241 -13.682 1.00 78.88 292 PRO A C 1
ATOM 2238 O O . PRO A 1 292 ? 14.290 1.207 -14.169 1.00 78.88 292 PRO A O 1
ATOM 2241 N N . SER A 1 293 ? 16.505 1.547 -14.392 1.00 84.19 293 SER A N 1
ATOM 2242 C CA . SER A 1 293 ? 16.491 1.798 -15.829 1.00 84.19 293 SER A CA 1
ATOM 2243 C C . SER A 1 293 ? 17.469 0.855 -16.498 1.00 84.19 293 SER A C 1
ATOM 2245 O O . SER A 1 293 ? 18.640 0.816 -16.125 1.00 84.19 293 SER A O 1
ATOM 2247 N N . TYR A 1 294 ? 16.990 0.101 -17.480 1.00 87.69 294 TYR A N 1
ATOM 2248 C CA . TYR A 1 294 ? 17.799 -0.850 -18.229 1.00 87.69 294 TYR A CA 1
ATOM 2249 C C . TYR A 1 294 ? 17.756 -0.510 -19.708 1.00 87.69 294 TYR A C 1
ATOM 2251 O O . TYR A 1 294 ? 16.723 -0.095 -20.232 1.00 87.69 294 TYR A O 1
ATOM 2259 N N . VAL A 1 295 ? 18.887 -0.663 -20.385 1.00 88.81 295 VAL A N 1
ATOM 2260 C CA . VAL A 1 295 ? 19.037 -0.352 -21.806 1.00 88.81 295 VAL A CA 1
ATOM 2261 C C . VAL A 1 295 ? 19.557 -1.587 -22.517 1.00 88.81 295 VAL A C 1
ATOM 2263 O O . VAL A 1 295 ? 20.593 -2.131 -22.143 1.00 88.81 295 VAL A O 1
ATOM 2266 N N . TYR A 1 296 ? 18.826 -2.034 -23.527 1.00 89.31 296 TYR A N 1
ATOM 2267 C CA . TYR A 1 296 ? 19.220 -3.120 -24.404 1.00 89.31 296 TYR A CA 1
ATOM 2268 C C . TYR A 1 296 ? 19.985 -2.554 -25.601 1.00 89.31 296 TYR A C 1
ATOM 2270 O O . TYR A 1 296 ? 19.406 -1.866 -26.442 1.00 89.31 296 TYR A O 1
ATOM 2278 N N . GLU A 1 297 ? 21.290 -2.813 -25.672 1.00 87.19 297 GLU A N 1
ATOM 2279 C CA . GLU A 1 297 ? 22.154 -2.348 -26.759 1.00 87.19 297 GLU A CA 1
ATOM 2280 C C . GLU A 1 297 ? 23.145 -3.432 -27.185 1.00 87.19 297 GLU A C 1
ATOM 2282 O O . GLU A 1 297 ? 23.644 -4.199 -26.362 1.00 87.19 297 GLU A O 1
ATOM 2287 N N . ARG A 1 298 ? 23.433 -3.503 -28.492 1.00 86.31 298 ARG A N 1
ATOM 2288 C CA . ARG A 1 298 ? 24.344 -4.509 -29.080 1.00 86.31 298 ARG A CA 1
ATOM 2289 C C . ARG A 1 298 ? 24.035 -5.948 -28.630 1.00 86.31 298 ARG A C 1
ATOM 2291 O O . ARG A 1 298 ? 24.942 -6.725 -28.349 1.00 86.31 298 ARG A O 1
ATOM 2298 N N . GLY A 1 299 ? 22.751 -6.284 -28.526 1.00 87.50 299 GLY A N 1
ATOM 2299 C CA . GLY A 1 299 ? 22.306 -7.615 -28.129 1.00 87.50 299 GLY A CA 1
ATOM 2300 C C . GLY A 1 299 ? 22.329 -7.899 -26.619 1.00 87.50 299 GLY A C 1
ATOM 2301 O O . GLY A 1 299 ? 22.009 -9.022 -26.235 1.00 87.50 299 GLY A O 1
ATOM 2302 N N . ILE A 1 300 ? 22.693 -6.940 -25.753 1.00 88.94 300 ILE A N 1
ATOM 2303 C CA . ILE A 1 300 ? 22.905 -7.158 -24.309 1.00 88.94 300 ILE A CA 1
ATOM 2304 C C . ILE A 1 300 ? 22.181 -6.095 -23.463 1.00 88.94 300 ILE A C 1
ATOM 2306 O O . ILE A 1 300 ? 22.184 -4.910 -23.796 1.00 88.94 300 ILE A O 1
ATOM 2310 N N . TRP A 1 301 ? 21.596 -6.500 -22.332 1.00 88.25 301 TRP A N 1
ATOM 2311 C CA . TRP A 1 301 ? 21.039 -5.584 -21.329 1.00 88.25 301 TRP A CA 1
ATOM 2312 C C . TRP A 1 301 ? 22.104 -4.927 -20.448 1.00 88.25 301 TRP A C 1
ATOM 2314 O O . TRP A 1 301 ? 23.003 -5.586 -19.929 1.00 88.25 301 TRP A O 1
ATOM 2324 N N . ARG A 1 302 ? 21.953 -3.622 -20.206 1.00 81.06 302 ARG A N 1
ATOM 2325 C CA . ARG A 1 302 ? 22.825 -2.816 -19.342 1.00 81.06 302 ARG A CA 1
ATOM 2326 C C . ARG A 1 302 ? 22.004 -2.027 -18.334 1.00 81.06 302 ARG A C 1
ATOM 2328 O O . ARG A 1 302 ? 20.938 -1.521 -18.660 1.00 81.06 302 ARG A O 1
ATOM 2335 N N . GLY A 1 303 ? 22.513 -1.888 -17.113 1.00 66.38 303 GLY A N 1
ATOM 2336 C CA . GLY A 1 303 ? 21.821 -1.216 -16.004 1.00 66.38 303 GLY A CA 1
ATOM 2337 C C . GLY A 1 303 ? 21.790 0.315 -16.054 1.00 66.38 303 GLY A C 1
ATOM 2338 O O . GLY A 1 303 ? 21.370 0.908 -15.066 1.00 66.38 303 GLY A O 1
ATOM 2339 N N . ARG A 1 304 ? 22.289 0.943 -17.136 1.00 57.12 304 ARG A N 1
ATOM 2340 C CA . ARG A 1 304 ? 22.245 2.388 -17.449 1.00 57.12 304 ARG A CA 1
ATOM 2341 C C . ARG A 1 304 ? 22.806 2.649 -18.857 1.00 57.12 304 ARG A C 1
ATOM 2343 O O . ARG A 1 304 ? 23.702 1.934 -19.303 1.00 57.12 304 ARG A O 1
ATOM 2350 N N . LEU A 1 305 ? 22.322 3.702 -19.525 1.00 43.06 305 LEU A N 1
ATOM 2351 C CA . LEU A 1 305 ? 23.003 4.313 -20.676 1.00 43.06 305 LEU A CA 1
ATOM 2352 C C . LEU A 1 305 ? 24.339 4.875 -20.161 1.00 43.06 305 LEU A C 1
ATOM 2354 O O . LEU A 1 305 ? 24.334 5.808 -19.365 1.00 43.06 305 LEU A O 1
ATOM 2358 N N . PHE A 1 306 ? 25.456 4.288 -20.599 1.00 38.34 306 PHE A N 1
ATOM 2359 C CA . PHE A 1 306 ? 26.836 4.718 -20.323 1.00 38.34 306 PHE A CA 1
ATOM 2360 C C . PHE A 1 306 ? 27.335 4.590 -18.875 1.00 38.34 306 PHE A C 1
ATOM 2362 O O . PHE A 1 306 ? 27.460 5.592 -18.180 1.00 38.34 306 PHE A O 1
ATOM 2369 N N . MET A 1 307 ? 27.757 3.392 -18.453 1.00 37.78 307 MET A N 1
ATOM 2370 C CA . MET A 1 307 ? 28.836 3.261 -17.460 1.00 37.78 307 MET A CA 1
ATOM 2371 C C . MET A 1 307 ? 29.707 2.025 -17.755 1.00 37.78 307 MET A C 1
ATOM 2373 O O . MET A 1 307 ? 29.238 0.890 -17.718 1.00 37.78 307 MET A O 1
ATOM 2377 N N . GLU A 1 308 ? 30.985 2.287 -18.034 1.00 32.38 308 GLU A N 1
ATOM 2378 C CA . GLU A 1 308 ? 32.148 1.467 -17.648 1.00 32.38 308 GLU A CA 1
ATOM 2379 C C . GLU A 1 308 ? 32.128 1.177 -16.116 1.00 32.38 308 GLU A C 1
ATOM 2381 O O . GLU A 1 308 ? 31.208 1.658 -15.449 1.00 32.38 308 GLU A O 1
ATOM 2386 N N . PRO A 1 309 ? 33.055 0.377 -15.533 1.00 38.03 309 PRO A N 1
ATOM 2387 C CA . PRO A 1 309 ? 32.954 -0.171 -14.171 1.00 38.03 309 PRO A CA 1
ATOM 2388 C C . PRO A 1 309 ? 32.512 0.855 -13.116 1.00 38.03 309 PRO A C 1
ATOM 2390 O O . PRO A 1 309 ? 32.783 2.047 -13.272 1.00 38.03 309 PRO A O 1
ATOM 2393 N N . PRO A 1 310 ? 31.827 0.404 -12.045 1.00 41.81 310 PRO A N 1
ATOM 2394 C CA . PRO A 1 310 ? 30.998 1.246 -11.192 1.00 41.81 310 PRO A CA 1
ATOM 2395 C C . PRO A 1 310 ? 31.790 2.461 -10.740 1.00 41.81 310 PRO A C 1
ATOM 2397 O O . PRO A 1 310 ? 32.720 2.328 -9.952 1.00 41.81 310 PRO A O 1
ATOM 2400 N N . VAL A 1 311 ? 31.426 3.645 -11.235 1.00 44.34 311 VAL A N 1
ATOM 2401 C CA . VAL A 1 311 ? 31.998 4.869 -10.691 1.00 44.34 311 VAL A CA 1
ATOM 2402 C C . VAL A 1 311 ? 31.465 4.946 -9.259 1.00 44.34 311 VAL A C 1
ATOM 2404 O O . VAL A 1 311 ? 30.240 5.030 -9.082 1.00 44.34 311 VAL A O 1
ATOM 2407 N N . PRO A 1 312 ? 32.340 4.858 -8.238 1.00 43.66 312 PRO A N 1
ATOM 2408 C CA . PRO A 1 312 ? 31.960 5.149 -6.864 1.00 43.66 312 PRO A CA 1
ATOM 2409 C C . PRO A 1 312 ? 31.310 6.530 -6.861 1.00 43.66 312 PRO A C 1
ATOM 2411 O O . PRO A 1 312 ? 31.568 7.322 -7.764 1.00 43.66 312 PRO A O 1
ATOM 2414 N N . ARG A 1 313 ? 30.431 6.821 -5.895 1.00 45.12 313 ARG A N 1
ATOM 2415 C CA . ARG A 1 313 ? 29.858 8.166 -5.692 1.00 45.12 313 ARG A CA 1
ATOM 2416 C C . ARG A 1 313 ? 30.887 9.223 -6.104 1.00 45.12 313 ARG A C 1
ATOM 2418 O O . ARG A 1 313 ? 31.886 9.313 -5.403 1.00 45.12 313 ARG A O 1
ATOM 2425 N N . ARG A 1 314 ? 30.673 9.938 -7.225 1.00 54.28 314 ARG A N 1
ATOM 2426 C CA . ARG A 1 314 ? 31.648 10.925 -7.715 1.00 54.28 314 ARG A CA 1
ATOM 2427 C C . ARG A 1 314 ? 31.771 12.003 -6.652 1.00 54.28 314 ARG A C 1
ATOM 2429 O O . ARG A 1 314 ? 30.938 12.900 -6.558 1.00 54.28 314 ARG A O 1
ATOM 2436 N N . SER A 1 315 ? 32.751 11.824 -5.791 1.00 55.91 315 SER A N 1
ATOM 2437 C CA . SER A 1 315 ? 33.147 12.760 -4.764 1.00 55.91 315 SER A CA 1
ATOM 2438 C C . SER A 1 315 ? 33.966 13.862 -5.430 1.00 55.91 315 SER A C 1
ATOM 2440 O O . SER A 1 315 ? 34.356 13.745 -6.597 1.00 55.91 315 SER A O 1
ATOM 2442 N N . GLY A 1 316 ? 34.266 14.936 -4.698 1.00 57.94 316 GLY A N 1
ATOM 2443 C CA . GLY A 1 316 ? 35.234 15.927 -5.179 1.00 57.94 316 GLY A CA 1
ATOM 2444 C C . GLY A 1 316 ? 36.557 15.279 -5.617 1.00 57.94 316 GLY A C 1
ATOM 2445 O O . GLY A 1 316 ? 37.161 15.733 -6.584 1.00 57.94 316 GLY A O 1
ATOM 2446 N N . ASN A 1 317 ? 36.939 14.154 -4.996 1.00 54.88 317 ASN A N 1
ATOM 2447 C CA . ASN A 1 317 ? 38.163 13.424 -5.320 1.00 54.88 317 ASN A CA 1
ATOM 2448 C C . ASN A 1 317 ? 38.133 12.765 -6.706 1.00 54.88 317 ASN A C 1
ATOM 2450 O O . ASN A 1 317 ? 39.170 12.699 -7.352 1.00 54.88 317 ASN A O 1
ATOM 2454 N N . ASP A 1 318 ? 36.977 12.324 -7.205 1.00 58.59 318 ASP A N 1
ATOM 2455 C CA . ASP A 1 318 ? 36.893 11.699 -8.535 1.00 58.59 318 ASP A CA 1
ATOM 2456 C C . ASP A 1 318 ? 36.978 12.744 -9.654 1.00 58.59 318 ASP A C 1
ATOM 2458 O O . ASP A 1 318 ? 37.551 12.496 -10.715 1.00 58.59 318 ASP A O 1
ATOM 2462 N N . LEU A 1 319 ? 36.433 13.941 -9.408 1.00 70.56 319 LEU A N 1
ATOM 2463 C CA . LEU A 1 319 ? 36.598 15.089 -10.301 1.00 70.56 319 LEU A CA 1
ATOM 2464 C C . LEU A 1 319 ? 38.042 15.593 -10.293 1.00 70.56 319 LEU A C 1
ATOM 2466 O O . LEU A 1 319 ? 38.566 15.933 -11.352 1.00 70.56 319 LEU A O 1
ATOM 2470 N N . GLN A 1 320 ? 38.686 15.587 -9.125 1.00 73.94 320 GLN A N 1
ATOM 2471 C CA . GLN A 1 320 ? 40.103 15.904 -8.985 1.00 73.94 320 GLN A CA 1
ATOM 2472 C C . GLN A 1 320 ? 40.980 14.879 -9.722 1.00 73.94 320 GLN A C 1
ATOM 2474 O O . GLN A 1 320 ? 41.835 15.274 -10.508 1.00 73.94 320 GLN A O 1
ATOM 2479 N N . ALA A 1 321 ? 40.711 13.579 -9.579 1.00 70.50 321 ALA A N 1
ATOM 2480 C CA . ALA A 1 321 ? 41.432 12.531 -10.300 1.00 70.50 321 ALA A CA 1
ATOM 2481 C C . ALA A 1 321 ? 41.233 12.635 -11.823 1.00 70.50 321 ALA A C 1
ATOM 2483 O O . ALA A 1 321 ? 42.187 12.520 -12.589 1.00 70.50 321 ALA A O 1
ATOM 2484 N N . ALA A 1 322 ? 40.010 12.913 -12.287 1.00 74.69 322 ALA A N 1
ATOM 2485 C CA . ALA A 1 322 ? 39.744 13.149 -13.707 1.00 74.69 322 ALA A CA 1
ATOM 2486 C C . ALA A 1 322 ? 40.469 14.400 -14.235 1.00 74.69 322 ALA A C 1
ATOM 2488 O O . ALA A 1 322 ? 40.991 14.383 -15.351 1.00 74.69 322 ALA A O 1
ATOM 2489 N N . TYR A 1 323 ? 40.528 15.468 -13.434 1.00 81.38 323 TYR A N 1
ATOM 2490 C CA . TYR A 1 323 ? 41.302 16.668 -13.745 1.00 81.38 323 TYR A CA 1
ATOM 2491 C C . TYR A 1 323 ? 42.801 16.354 -13.852 1.00 81.38 323 TYR A C 1
ATOM 2493 O O . TYR A 1 323 ? 43.432 16.734 -14.835 1.00 81.38 323 TYR A O 1
ATOM 2501 N N . GLU A 1 324 ? 43.359 15.612 -12.897 1.00 78.75 324 GLU A N 1
ATOM 2502 C CA . GLU A 1 324 ? 44.770 15.215 -12.882 1.00 78.75 324 GLU A CA 1
ATOM 2503 C C . GLU A 1 324 ? 45.132 14.318 -14.069 1.00 78.75 324 GLU A C 1
ATOM 2505 O O . GLU A 1 324 ? 46.138 14.561 -14.732 1.00 78.75 324 GLU A O 1
ATOM 2510 N N . ILE A 1 325 ? 44.289 13.342 -14.420 1.00 79.44 325 ILE A N 1
ATOM 2511 C CA . ILE A 1 325 ? 44.474 12.507 -15.619 1.00 79.44 325 ILE A CA 1
ATOM 2512 C C . ILE A 1 325 ? 44.422 13.367 -16.890 1.00 79.44 325 ILE A C 1
ATOM 2514 O O . ILE A 1 325 ? 45.263 13.229 -17.777 1.00 79.44 325 ILE A O 1
ATOM 2518 N N . PHE A 1 326 ? 43.462 14.289 -16.986 1.00 84.94 326 PHE A N 1
ATOM 2519 C CA . PHE A 1 326 ? 43.323 15.147 -18.162 1.00 84.94 326 PHE A CA 1
ATOM 2520 C C . PHE A 1 326 ? 44.493 16.127 -18.325 1.00 84.94 326 PHE A C 1
ATOM 2522 O O . PHE A 1 326 ? 44.917 16.382 -19.451 1.00 84.94 326 PHE A O 1
ATOM 2529 N N . MET A 1 327 ? 45.017 16.665 -17.220 1.00 88.56 327 MET A N 1
ATOM 2530 C CA . MET A 1 327 ? 46.128 17.621 -17.218 1.00 88.56 327 MET A CA 1
ATOM 2531 C C . MET A 1 327 ? 47.505 16.953 -17.314 1.00 88.56 327 MET A C 1
ATOM 2533 O O . MET A 1 327 ? 48.433 17.577 -17.819 1.00 88.56 327 MET A O 1
ATOM 2537 N N . SER A 1 328 ? 47.647 15.705 -16.8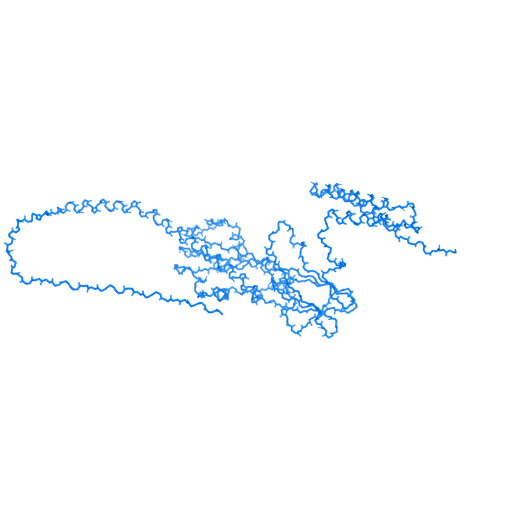58 1.00 83.88 328 SER A N 1
ATOM 2538 C CA . SER A 1 328 ? 48.884 14.921 -17.016 1.00 83.88 328 SER A CA 1
ATOM 2539 C C . SER A 1 328 ? 49.038 14.323 -18.417 1.00 83.88 328 SER A C 1
ATOM 2541 O O . SER A 1 328 ? 50.147 13.973 -18.819 1.00 83.88 328 SER A O 1
ATOM 2543 N N . GLY A 1 329 ? 47.947 14.230 -19.185 1.00 85.31 329 GLY A N 1
ATOM 2544 C CA . GLY A 1 329 ? 47.984 13.802 -20.579 1.00 85.31 329 GLY A CA 1
ATOM 2545 C C . GLY A 1 329 ? 48.730 14.797 -21.487 1.00 85.31 329 GLY A C 1
ATOM 2546 O O . GLY A 1 329 ? 48.631 16.011 -21.278 1.00 85.31 329 GLY A O 1
ATOM 2547 N N . PRO A 1 330 ? 49.430 14.326 -22.539 1.00 87.69 330 PRO A N 1
ATOM 2548 C CA . PRO A 1 330 ? 50.073 15.204 -23.512 1.00 87.69 330 PRO A CA 1
ATOM 2549 C C . PRO A 1 330 ? 49.066 16.179 -24.144 1.00 87.69 330 PRO A C 1
ATOM 2551 O O . PRO A 1 330 ? 47.956 15.760 -24.492 1.00 87.69 330 PRO A O 1
ATOM 2554 N N . PRO A 1 331 ? 49.425 17.459 -24.359 1.00 84.12 331 PRO A N 1
ATOM 2555 C CA . PRO A 1 331 ? 48.536 18.400 -25.024 1.00 84.12 331 PRO A CA 1
ATOM 2556 C C . PRO A 1 331 ? 48.131 17.907 -26.414 1.00 84.12 331 PRO A C 1
ATOM 2558 O O . PRO A 1 331 ? 48.985 17.550 -27.223 1.00 84.12 331 PRO A O 1
ATOM 2561 N N . ASN A 1 332 ? 46.830 17.934 -26.724 1.00 83.88 332 ASN A N 1
ATOM 2562 C CA . ASN A 1 332 ? 46.353 17.573 -28.055 1.00 83.88 332 ASN A CA 1
ATOM 2563 C C . ASN A 1 332 ? 46.945 18.506 -29.124 1.00 83.88 332 ASN A C 1
ATOM 2565 O O . ASN A 1 332 ? 46.531 19.656 -29.257 1.00 83.88 332 ASN A O 1
ATOM 2569 N N . VAL A 1 333 ? 47.876 17.992 -29.924 1.00 81.62 333 VAL A N 1
ATOM 2570 C CA . VAL A 1 333 ? 48.538 18.731 -31.011 1.00 81.62 333 VAL A CA 1
ATOM 2571 C C . VAL A 1 333 ? 47.555 19.099 -32.133 1.00 81.62 333 VAL A C 1
ATOM 2573 O O . VAL A 1 333 ? 47.767 20.068 -32.852 1.00 81.62 333 VAL A O 1
ATOM 2576 N N . TYR A 1 334 ? 46.433 18.383 -32.241 1.00 80.81 334 TYR A N 1
ATOM 2577 C CA . TYR A 1 334 ? 45.414 18.584 -33.276 1.00 80.81 334 TYR A CA 1
ATOM 2578 C C . TYR A 1 334 ? 44.283 19.536 -32.867 1.00 80.81 334 TYR A C 1
ATOM 2580 O O . TYR A 1 334 ? 43.287 19.633 -33.585 1.00 80.81 334 TYR A O 1
ATOM 2588 N N . LYS A 1 335 ? 44.403 20.217 -31.720 1.00 77.19 335 LYS A N 1
ATOM 2589 C CA . LYS A 1 335 ? 43.385 21.153 -31.224 1.00 77.19 335 LYS A CA 1
ATOM 2590 C C . LYS A 1 335 ? 43.173 22.318 -32.201 1.00 77.19 335 LYS A C 1
ATOM 2592 O O . LYS A 1 335 ? 44.118 22.837 -32.795 1.00 77.19 335 LYS A O 1
ATOM 2597 N N . VAL A 1 336 ? 41.930 22.769 -32.336 1.00 74.81 336 VAL A N 1
ATOM 2598 C CA . VAL A 1 336 ? 41.567 23.914 -33.187 1.00 74.81 336 VAL A CA 1
ATOM 2599 C C . VAL A 1 336 ? 41.388 25.167 -32.314 1.00 74.81 336 VAL A C 1
ATOM 2601 O O . VAL A 1 336 ? 41.028 25.070 -31.148 1.00 74.81 336 VAL A O 1
ATOM 2604 N N . GLY A 1 337 ? 41.656 26.366 -32.840 1.00 72.31 337 GLY A N 1
ATOM 2605 C CA . GLY A 1 337 ? 41.158 27.618 -32.244 1.00 72.31 337 GLY A CA 1
ATOM 2606 C C . GLY A 1 337 ? 41.730 28.041 -30.881 1.00 72.31 337 GLY A C 1
ATOM 2607 O O . GLY A 1 337 ? 40.985 28.551 -30.054 1.00 72.31 337 GLY A O 1
ATOM 2608 N N . GLY A 1 338 ? 43.025 27.846 -30.616 1.00 83.12 338 GLY A N 1
ATOM 2609 C CA . GLY A 1 338 ? 43.690 28.367 -29.405 1.00 83.12 338 GLY A CA 1
ATOM 2610 C C . GLY A 1 338 ? 43.278 27.709 -28.078 1.00 83.12 338 GLY A C 1
ATOM 2611 O O . GLY A 1 338 ? 43.877 28.000 -27.046 1.00 83.12 338 GLY A O 1
ATOM 2612 N N . VAL A 1 339 ? 42.306 26.790 -28.093 1.00 88.44 339 VAL A N 1
ATOM 2613 C CA . VAL A 1 339 ? 41.822 26.078 -26.904 1.00 88.44 339 VAL A CA 1
ATOM 2614 C C . VAL A 1 339 ? 42.935 25.197 -26.336 1.00 88.44 339 VAL A C 1
ATOM 2616 O O . VAL A 1 339 ? 43.580 24.438 -27.055 1.00 88.44 339 VAL A O 1
ATOM 2619 N N . THR A 1 340 ? 43.174 25.286 -25.033 1.00 91.31 340 THR A N 1
ATOM 2620 C CA . THR A 1 340 ? 44.150 24.485 -24.280 1.00 91.31 340 THR A CA 1
ATOM 2621 C C . THR A 1 340 ? 43.450 23.599 -23.247 1.00 91.31 340 THR A C 1
ATOM 2623 O O . THR A 1 340 ? 42.289 23.840 -22.908 1.00 91.31 340 THR A O 1
ATOM 2626 N N . GLN A 1 341 ? 44.153 22.593 -22.707 1.00 90.81 341 GLN A N 1
ATOM 2627 C CA . GLN A 1 341 ? 43.637 21.793 -21.583 1.00 90.81 341 GLN A CA 1
ATOM 2628 C C . GLN A 1 341 ? 43.198 22.699 -20.427 1.00 90.81 341 GLN A C 1
ATOM 2630 O O . GLN A 1 341 ? 42.090 22.548 -19.923 1.00 90.81 341 GLN A O 1
ATOM 2635 N N . SER A 1 342 ? 44.001 23.717 -20.103 1.00 91.25 342 SER A N 1
ATOM 2636 C CA . SER A 1 342 ? 43.694 24.701 -19.061 1.00 91.25 342 SER A CA 1
ATOM 2637 C C . SER A 1 342 ? 42.412 25.492 -19.331 1.00 91.25 342 SER A C 1
ATOM 2639 O O . SER A 1 342 ? 41.654 25.771 -18.408 1.00 91.25 342 SER A O 1
ATOM 2641 N N . SER A 1 343 ? 42.131 25.853 -20.588 1.00 92.06 343 SER A N 1
ATOM 2642 C CA . SER A 1 343 ? 40.881 26.556 -20.905 1.00 92.06 343 SER A CA 1
ATOM 2643 C C . SER A 1 343 ? 39.652 25.656 -20.723 1.00 92.06 343 SER A C 1
ATOM 2645 O O . SER A 1 343 ? 38.653 26.095 -20.149 1.00 92.06 343 SER A O 1
ATOM 2647 N N . VAL A 1 344 ? 39.753 24.376 -21.112 1.00 91.00 344 VAL A N 1
ATOM 2648 C CA . VAL A 1 344 ? 38.665 23.395 -20.964 1.00 91.00 344 VAL A CA 1
ATOM 2649 C C . VAL A 1 344 ? 38.358 23.159 -19.486 1.00 91.00 344 VAL A C 1
ATOM 2651 O O . VAL A 1 344 ? 37.194 23.180 -19.077 1.00 91.00 344 VAL A O 1
ATOM 2654 N N . THR A 1 345 ? 39.394 22.984 -18.663 1.00 91.44 345 THR A N 1
ATOM 2655 C CA . THR A 1 345 ? 39.233 22.773 -17.220 1.00 91.44 345 THR A CA 1
ATOM 2656 C C . THR A 1 345 ? 38.702 24.018 -16.514 1.00 91.44 345 THR A C 1
ATOM 2658 O O . THR A 1 345 ? 37.836 23.899 -15.648 1.00 91.44 345 THR A O 1
ATOM 2661 N N . TRP A 1 346 ? 39.113 25.216 -16.936 1.00 92.06 346 TRP A N 1
ATOM 2662 C CA . TRP A 1 346 ? 38.560 26.476 -16.436 1.00 92.06 346 TRP A CA 1
ATOM 2663 C C . TRP A 1 346 ? 37.063 26.632 -16.739 1.00 92.06 346 TRP A C 1
ATOM 2665 O O . TRP A 1 346 ? 36.288 27.041 -15.869 1.00 92.06 346 TRP A O 1
ATOM 2675 N N . ALA A 1 347 ? 36.620 26.280 -17.949 1.00 92.31 347 ALA A N 1
ATOM 2676 C CA . ALA A 1 347 ? 35.201 26.318 -18.306 1.00 92.31 347 ALA A CA 1
ATOM 2677 C C . ALA A 1 347 ? 34.378 25.330 -17.459 1.00 92.31 347 ALA A C 1
ATOM 2679 O O . ALA A 1 347 ? 33.295 25.675 -16.980 1.00 92.31 347 ALA A O 1
ATOM 2680 N N . MET A 1 348 ? 34.923 24.134 -17.210 1.00 89.75 348 MET A N 1
ATOM 2681 C CA . MET A 1 348 ? 34.306 23.127 -16.344 1.00 89.75 348 MET A CA 1
ATOM 2682 C C . MET A 1 348 ? 34.209 23.601 -14.886 1.00 89.75 348 MET A C 1
ATOM 2684 O O . MET A 1 348 ? 33.149 23.477 -14.272 1.00 89.75 348 MET A O 1
ATOM 2688 N N . TYR A 1 349 ? 35.269 24.211 -14.346 1.00 91.50 349 TYR A N 1
ATOM 2689 C CA . TYR A 1 349 ? 35.263 24.810 -13.007 1.00 91.50 349 TYR A CA 1
ATOM 2690 C C . TYR A 1 349 ? 34.183 25.891 -12.865 1.00 91.50 349 TYR A C 1
ATOM 2692 O O . TYR A 1 349 ? 33.394 25.864 -11.919 1.00 91.50 349 TYR A O 1
ATOM 2700 N N . ASN A 1 350 ? 34.088 26.811 -13.831 1.00 93.75 350 ASN A N 1
ATOM 2701 C CA . ASN A 1 350 ? 33.079 27.871 -13.800 1.00 93.75 350 ASN A CA 1
ATOM 2702 C C . ASN A 1 350 ? 31.655 27.322 -13.875 1.00 93.75 350 ASN A C 1
ATOM 2704 O O . ASN A 1 350 ? 30.779 27.811 -13.159 1.00 93.75 350 ASN A O 1
ATOM 2708 N N . PHE A 1 351 ? 31.414 26.295 -14.690 1.00 92.38 351 PHE A N 1
ATOM 2709 C CA . PHE A 1 351 ? 30.123 25.615 -14.720 1.00 92.38 351 PHE A CA 1
ATOM 2710 C C . PHE A 1 351 ? 29.762 25.034 -13.344 1.00 92.38 351 PHE A C 1
ATOM 2712 O O . PHE A 1 351 ? 28.689 25.337 -12.820 1.00 92.38 351 PHE A O 1
ATOM 2719 N N . MET A 1 352 ? 30.667 24.266 -12.726 1.00 87.31 352 MET A N 1
ATOM 2720 C CA . MET A 1 352 ? 30.424 23.637 -11.421 1.00 87.31 352 MET A CA 1
ATOM 2721 C C . MET A 1 352 ? 30.211 24.670 -10.307 1.00 87.31 352 MET A C 1
ATOM 2723 O O . MET A 1 352 ? 29.276 24.543 -9.519 1.00 87.31 352 MET A O 1
ATOM 2727 N N . SER A 1 353 ? 31.022 25.730 -10.276 1.00 89.94 353 SER A N 1
ATOM 2728 C CA . SER A 1 353 ? 30.883 26.824 -9.309 1.00 89.94 353 SER A CA 1
ATOM 2729 C C . SER A 1 353 ? 29.527 27.534 -9.440 1.00 89.94 353 SER A C 1
ATOM 2731 O O . SER A 1 353 ? 28.796 27.685 -8.459 1.00 89.94 353 SER A O 1
ATOM 2733 N N . ASN A 1 354 ? 29.114 27.881 -10.666 1.00 90.19 354 ASN A N 1
ATOM 2734 C CA . ASN A 1 354 ? 27.810 28.513 -10.895 1.00 90.19 354 ASN A CA 1
ATOM 2735 C C . ASN A 1 354 ? 26.637 27.566 -10.602 1.00 90.19 354 ASN A C 1
ATOM 2737 O O . ASN A 1 354 ? 25.574 28.030 -10.191 1.00 90.19 354 ASN A O 1
ATOM 2741 N N . TYR A 1 355 ? 26.816 26.254 -10.767 1.00 85.19 355 TYR A N 1
ATOM 2742 C CA . TYR A 1 355 ? 25.807 25.267 -10.387 1.00 85.19 355 TYR A CA 1
ATOM 2743 C C . TYR A 1 355 ? 25.570 25.252 -8.870 1.00 85.19 355 TYR A C 1
ATOM 2745 O O . TYR A 1 355 ? 24.419 25.260 -8.436 1.00 85.19 355 TYR A O 1
ATOM 2753 N N . VAL A 1 356 ? 26.634 25.304 -8.060 1.00 85.56 356 VAL A N 1
ATOM 2754 C CA . VAL A 1 356 ? 26.522 25.401 -6.591 1.00 85.56 356 VAL A CA 1
ATOM 2755 C C . VAL A 1 356 ? 25.795 26.683 -6.183 1.00 85.56 356 VAL A C 1
ATOM 2757 O O . VAL A 1 356 ? 24.901 26.642 -5.341 1.00 85.56 356 VAL A O 1
ATOM 2760 N N . VAL A 1 357 ? 26.110 27.814 -6.820 1.00 84.69 357 VAL A N 1
ATOM 2761 C CA . VAL A 1 357 ? 25.403 29.084 -6.583 1.00 84.69 357 VAL A CA 1
ATOM 2762 C C . VAL A 1 357 ? 23.919 28.974 -6.945 1.00 84.69 357 VAL A C 1
ATOM 2764 O O . VAL A 1 357 ? 23.062 29.421 -6.183 1.00 84.69 357 VAL A O 1
ATOM 2767 N N . TRP A 1 358 ? 23.589 28.344 -8.076 1.00 89.12 358 TRP A N 1
ATOM 2768 C CA . TRP A 1 358 ? 22.201 28.124 -8.483 1.00 89.12 358 TRP A CA 1
ATOM 2769 C C . TRP A 1 358 ? 21.443 27.255 -7.473 1.00 89.12 358 TRP A C 1
ATOM 2771 O O . TRP A 1 358 ? 20.357 27.649 -7.044 1.00 89.12 358 TRP A O 1
ATOM 2781 N N . ALA A 1 359 ? 22.043 26.152 -7.019 1.00 75.88 359 ALA A N 1
ATOM 2782 C CA . ALA A 1 359 ? 21.472 25.276 -5.999 1.00 75.88 359 ALA A CA 1
ATOM 2783 C C . ALA A 1 359 ? 21.256 26.005 -4.659 1.00 75.88 359 ALA A C 1
ATOM 2785 O O . ALA A 1 359 ? 20.151 25.976 -4.118 1.00 75.88 359 ALA A O 1
ATOM 2786 N N . ASN A 1 360 ? 22.261 26.740 -4.169 1.00 83.19 360 ASN A N 1
ATOM 2787 C CA . ASN A 1 360 ? 22.172 27.506 -2.919 1.00 83.19 360 ASN A CA 1
ATOM 2788 C C . ASN A 1 360 ? 21.148 28.650 -2.988 1.00 83.19 360 ASN A C 1
ATOM 2790 O O . ASN A 1 360 ? 20.620 29.067 -1.963 1.00 83.19 360 ASN A O 1
ATOM 2794 N N . SER A 1 361 ? 20.831 29.136 -4.192 1.00 78.38 361 SER A N 1
ATOM 2795 C CA . SER A 1 361 ? 19.781 30.138 -4.416 1.00 78.38 361 SER A CA 1
ATOM 2796 C C . SER A 1 361 ? 18.368 29.552 -4.549 1.00 78.38 361 SER A C 1
ATOM 2798 O O . SER A 1 361 ? 17.467 30.244 -5.021 1.00 78.38 361 SER A O 1
ATOM 2800 N N . GLY A 1 362 ? 18.162 28.273 -4.211 1.00 82.56 362 GLY A N 1
ATOM 2801 C CA . GLY A 1 362 ? 16.861 27.614 -4.365 1.00 82.56 362 GLY A CA 1
ATOM 2802 C C . GLY A 1 362 ? 16.443 27.464 -5.829 1.00 82.56 362 GLY A C 1
ATOM 2803 O O . GLY A 1 362 ? 15.263 27.555 -6.153 1.00 82.56 362 GLY A O 1
ATOM 2804 N N . PHE A 1 363 ? 17.415 27.266 -6.723 1.00 82.81 363 PHE A N 1
ATOM 2805 C CA . PHE A 1 363 ? 17.211 27.111 -8.163 1.00 82.81 363 PHE A CA 1
ATOM 2806 C C . PHE A 1 363 ? 16.615 28.338 -8.877 1.00 82.81 363 PHE A C 1
ATOM 2808 O O . PHE A 1 363 ? 15.907 28.201 -9.878 1.00 82.81 363 PHE A O 1
ATOM 2815 N N . SER A 1 364 ? 16.961 29.549 -8.435 1.00 89.94 364 SER A N 1
ATOM 2816 C CA . SER A 1 364 ? 16.477 30.796 -9.043 1.00 89.94 364 SER A CA 1
ATOM 2817 C C . SER A 1 364 ? 16.738 30.903 -10.560 1.00 89.94 364 SER A C 1
ATOM 2819 O O . SER A 1 364 ? 17.784 30.497 -11.078 1.00 89.94 364 SER A O 1
ATOM 2821 N N . ALA A 1 365 ? 15.793 31.506 -11.293 1.00 87.81 365 ALA A N 1
ATOM 2822 C CA . ALA A 1 365 ? 15.910 31.701 -12.742 1.00 87.81 365 ALA A CA 1
ATOM 2823 C C . ALA A 1 365 ? 17.108 32.593 -13.127 1.00 87.81 365 ALA A C 1
ATOM 2825 O O . ALA A 1 365 ? 17.768 32.337 -14.132 1.00 87.81 365 ALA A O 1
ATOM 2826 N N . ALA A 1 366 ? 17.434 33.590 -12.298 1.00 89.25 366 ALA A N 1
ATOM 2827 C CA . ALA A 1 366 ? 18.564 34.491 -12.520 1.00 89.25 366 ALA A CA 1
ATOM 2828 C C . ALA A 1 366 ? 19.920 33.762 -12.462 1.00 89.25 366 ALA A C 1
ATOM 2830 O O . ALA A 1 366 ? 20.772 33.970 -13.326 1.00 89.25 366 ALA A O 1
ATOM 2831 N N . ALA A 1 367 ? 20.120 32.858 -11.495 1.00 83.62 367 ALA A N 1
ATOM 2832 C CA . ALA A 1 367 ? 21.360 32.086 -11.394 1.00 83.62 367 ALA A CA 1
ATOM 2833 C C . ALA A 1 367 ? 21.480 31.010 -12.495 1.00 83.62 367 ALA A C 1
ATOM 2835 O O . ALA A 1 367 ? 22.586 30.719 -12.958 1.00 83.62 367 ALA A O 1
ATOM 2836 N N . LYS A 1 368 ? 20.351 30.487 -12.997 1.00 89.19 368 LYS A N 1
ATOM 2837 C CA . LYS A 1 368 ? 20.312 29.507 -14.099 1.00 89.19 368 LYS A CA 1
ATOM 2838 C C . LYS A 1 368 ? 20.943 30.021 -15.402 1.00 89.19 368 LYS A C 1
ATOM 2840 O O . LYS A 1 368 ? 21.524 29.232 -16.153 1.00 89.19 368 LYS A O 1
ATOM 2845 N N . VAL A 1 369 ? 20.865 31.327 -15.676 1.00 93.75 369 VAL A N 1
ATOM 2846 C CA . VAL A 1 369 ? 21.452 31.940 -16.886 1.00 93.75 369 VAL A CA 1
ATOM 2847 C C . VAL A 1 369 ? 22.960 31.683 -16.950 1.00 93.75 369 VAL A C 1
ATOM 2849 O O . VAL A 1 369 ? 23.464 31.216 -17.971 1.00 93.75 369 VAL A O 1
ATOM 2852 N N . LYS A 1 370 ? 23.670 31.890 -15.833 1.00 90.12 370 LYS A N 1
ATOM 2853 C CA . LYS A 1 370 ? 25.124 31.679 -15.759 1.00 90.12 370 LYS A CA 1
ATOM 2854 C C . LYS A 1 370 ? 25.505 30.206 -15.894 1.00 90.12 370 LYS A C 1
ATOM 2856 O O . LYS A 1 370 ? 26.483 29.893 -16.566 1.00 90.12 370 LYS A O 1
ATOM 2861 N N . VAL A 1 371 ? 24.715 29.300 -15.313 1.00 89.12 371 VAL A N 1
ATOM 2862 C CA . VAL A 1 371 ? 24.912 27.847 -15.473 1.00 89.12 371 VAL A CA 1
ATOM 2863 C C . VAL A 1 371 ? 24.820 27.456 -16.948 1.00 89.12 371 VAL A C 1
ATOM 2865 O O . VAL A 1 371 ? 25.706 26.782 -17.466 1.00 89.12 371 VAL A O 1
ATOM 2868 N N . THR A 1 372 ? 23.790 27.936 -17.643 1.00 90.94 372 THR A N 1
ATOM 2869 C CA . THR A 1 372 ? 23.544 27.610 -19.056 1.00 90.94 372 THR A CA 1
ATOM 2870 C C . THR A 1 372 ? 24.641 28.173 -19.967 1.00 90.94 372 THR A C 1
ATOM 2872 O O . THR A 1 372 ? 25.111 27.486 -20.873 1.00 90.94 372 THR A O 1
ATOM 2875 N N . GLN A 1 373 ? 25.101 29.399 -19.698 1.00 95.12 373 GLN A N 1
ATOM 2876 C CA . GLN A 1 373 ? 26.206 30.034 -20.421 1.00 95.12 373 GLN A CA 1
ATOM 2877 C C . GLN A 1 373 ? 27.521 29.256 -20.273 1.00 95.12 373 GLN A C 1
ATOM 2879 O O . GLN A 1 373 ? 28.236 29.035 -21.250 1.00 95.12 373 GLN A O 1
ATOM 2884 N N . TRP A 1 374 ? 27.862 28.827 -19.058 1.00 94.00 374 TRP A N 1
ATOM 2885 C CA . TRP A 1 374 ? 29.099 28.079 -18.839 1.00 94.00 374 TRP A CA 1
ATOM 2886 C C . TRP A 1 374 ? 29.002 26.629 -19.303 1.00 94.00 374 TRP A C 1
ATOM 2888 O O . TRP A 1 374 ? 30.001 26.079 -19.758 1.00 94.00 374 TRP A O 1
ATOM 2898 N N . GLN A 1 375 ? 27.807 26.037 -19.298 1.00 92.69 375 GLN A N 1
ATOM 2899 C CA . GLN A 1 375 ? 27.566 24.735 -19.911 1.00 92.69 375 GLN A CA 1
ATOM 2900 C C . GLN A 1 375 ? 27.824 24.769 -21.424 1.00 92.69 375 GLN A C 1
ATOM 2902 O O . GLN A 1 375 ? 28.512 23.891 -21.948 1.00 92.69 375 GLN A O 1
ATOM 2907 N N . SER A 1 376 ? 27.308 25.781 -22.132 1.00 91.00 376 SER A N 1
ATOM 2908 C CA . SER A 1 376 ? 27.525 25.920 -23.577 1.00 91.00 376 SER A CA 1
ATOM 2909 C C . SER A 1 376 ? 28.981 26.257 -23.908 1.00 91.00 376 SER A C 1
ATOM 2911 O O . SER A 1 376 ? 29.544 25.663 -24.828 1.00 91.00 376 SER A O 1
ATOM 2913 N N . SER A 1 377 ? 29.621 27.123 -23.116 1.00 91.81 377 SER A N 1
ATOM 2914 C CA . SER A 1 377 ? 31.053 27.432 -23.228 1.00 91.81 377 SER A CA 1
ATOM 2915 C C . SER A 1 377 ? 31.924 26.184 -23.033 1.00 91.81 377 SER A C 1
ATOM 2917 O O . SER A 1 377 ? 32.765 25.875 -23.877 1.00 91.81 377 SER A O 1
ATOM 2919 N N . MET A 1 378 ? 31.666 25.398 -21.981 1.00 92.44 378 MET A N 1
ATOM 2920 C CA . MET A 1 378 ? 32.361 24.134 -21.723 1.00 92.44 378 MET A CA 1
ATOM 2921 C C . MET A 1 378 ? 32.186 23.152 -22.887 1.00 92.44 378 MET A C 1
ATOM 2923 O O . MET A 1 378 ? 33.171 22.612 -23.387 1.00 92.44 378 MET A O 1
ATOM 2927 N N . ALA A 1 379 ? 30.954 22.952 -23.368 1.00 87.50 379 ALA A N 1
ATOM 2928 C CA . ALA A 1 379 ? 30.682 22.054 -24.489 1.00 87.50 379 ALA A CA 1
ATOM 2929 C C . ALA A 1 379 ? 31.397 22.498 -25.777 1.00 87.50 379 ALA A C 1
ATOM 2931 O O . ALA A 1 379 ? 31.959 21.666 -26.493 1.00 87.50 379 ALA A O 1
ATOM 2932 N N . ALA A 1 380 ? 31.426 23.805 -26.056 1.00 90.25 380 ALA A N 1
ATOM 2933 C CA . ALA A 1 380 ? 32.129 24.365 -27.205 1.00 90.25 380 ALA A CA 1
ATOM 2934 C C . ALA A 1 380 ? 33.647 24.159 -27.108 1.00 90.25 380 ALA A C 1
ATOM 2936 O O . ALA A 1 380 ? 34.275 23.771 -28.097 1.00 90.25 380 ALA A O 1
ATOM 2937 N N . GLN A 1 381 ? 34.238 24.363 -25.928 1.00 89.50 381 GLN A N 1
ATOM 2938 C CA . GLN A 1 381 ? 35.669 24.155 -25.726 1.00 89.50 381 GLN A CA 1
ATOM 2939 C C . GLN A 1 381 ? 36.067 22.683 -25.802 1.00 89.50 381 GLN A C 1
ATOM 2941 O O . GLN A 1 381 ? 37.033 22.369 -26.489 1.00 89.50 381 GLN A O 1
ATOM 2946 N N . VAL A 1 382 ? 35.301 21.771 -25.194 1.00 89.00 382 VAL A N 1
ATOM 2947 C CA . VAL A 1 382 ? 35.541 20.322 -25.320 1.00 89.00 382 VAL A CA 1
ATOM 2948 C C . VAL A 1 382 ? 35.441 19.895 -26.780 1.00 89.00 382 VAL A C 1
ATOM 2950 O O . VAL A 1 382 ? 36.346 19.243 -27.295 1.00 8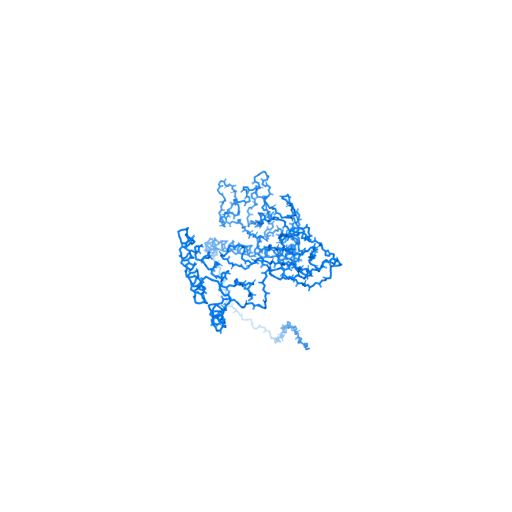9.00 382 VAL A O 1
ATOM 2953 N N . LYS A 1 383 ? 34.386 20.323 -27.486 1.00 86.69 383 LYS A N 1
ATOM 2954 C CA . LYS A 1 383 ? 34.214 20.026 -28.913 1.00 86.69 383 LYS A CA 1
ATOM 2955 C C . LYS A 1 383 ? 35.410 20.511 -29.726 1.00 86.69 383 LYS A C 1
ATOM 2957 O O . LYS A 1 383 ? 35.923 19.763 -30.543 1.00 86.69 383 LYS A O 1
ATOM 2962 N N . THR A 1 384 ? 35.867 21.736 -29.486 1.00 87.19 384 THR A N 1
ATOM 2963 C CA . THR A 1 384 ? 36.983 22.355 -30.214 1.00 87.19 384 THR A CA 1
ATOM 2964 C C . THR A 1 384 ? 38.329 21.704 -29.883 1.00 87.19 384 THR A C 1
ATOM 2966 O O . THR A 1 384 ? 39.151 21.494 -30.775 1.00 87.19 384 THR A O 1
ATOM 2969 N N . TYR A 1 385 ? 38.538 21.329 -28.620 1.00 86.56 385 TYR A N 1
ATOM 2970 C CA . TYR A 1 385 ? 39.735 20.635 -28.156 1.00 86.56 385 TYR A CA 1
ATOM 2971 C C . TYR A 1 385 ? 39.819 19.204 -28.700 1.00 86.56 385 TYR A C 1
ATOM 2973 O O . TYR A 1 385 ? 40.907 18.756 -29.039 1.00 86.56 385 TYR A O 1
ATOM 2981 N N . CYS A 1 386 ? 38.694 18.493 -28.819 1.00 83.62 386 CYS A N 1
ATOM 2982 C CA . CYS A 1 386 ? 38.640 17.113 -29.314 1.00 83.62 386 CYS A CA 1
ATOM 2983 C C . CYS A 1 386 ? 38.517 16.999 -30.842 1.00 83.62 386 CYS A C 1
ATOM 2985 O O . CYS A 1 386 ? 38.640 15.897 -31.378 1.00 83.62 386 CYS A O 1
ATOM 2987 N N . ASN A 1 387 ? 38.256 18.098 -31.557 1.00 79.31 387 ASN A N 1
ATOM 2988 C CA . ASN A 1 387 ? 38.069 18.051 -33.003 1.00 79.31 387 ASN A CA 1
ATOM 2989 C C . ASN A 1 387 ? 39.412 17.832 -33.710 1.00 79.31 387 ASN A C 1
ATOM 2991 O O . ASN A 1 387 ? 40.259 18.721 -33.739 1.00 79.31 387 ASN A O 1
ATOM 2995 N N . LYS A 1 388 ? 39.611 16.649 -34.293 1.00 62.44 388 LYS A N 1
ATOM 2996 C CA . LYS A 1 388 ? 40.805 16.329 -35.079 1.00 62.44 388 LYS A CA 1
ATOM 2997 C C . LYS A 1 388 ? 40.654 16.966 -36.462 1.00 62.44 388 LYS A C 1
ATOM 2999 O O . LYS A 1 388 ? 39.776 16.560 -37.219 1.00 62.44 388 LYS A O 1
ATOM 3004 N N . LYS A 1 389 ? 41.515 17.920 -36.840 1.00 57.06 389 LYS A N 1
ATOM 3005 C CA . LYS A 1 389 ? 41.689 18.242 -38.268 1.00 57.06 389 LYS A CA 1
ATOM 3006 C C . LYS A 1 389 ? 42.270 17.005 -38.956 1.00 57.06 389 LYS A C 1
ATOM 3008 O O . LYS A 1 389 ? 43.468 16.750 -38.889 1.00 57.06 389 LYS A O 1
ATOM 3013 N N . ALA A 1 390 ? 41.414 16.211 -39.586 1.00 48.12 390 ALA A N 1
ATOM 3014 C CA . ALA A 1 390 ? 41.820 15.153 -40.498 1.00 48.12 390 ALA A CA 1
ATOM 3015 C C . ALA A 1 390 ? 42.190 15.772 -41.851 1.00 48.12 390 ALA A C 1
ATOM 3017 O O . ALA A 1 390 ? 41.446 15.632 -42.807 1.00 48.12 390 ALA A O 1
ATOM 3018 N N . THR A 1 391 ? 43.308 16.489 -41.912 1.00 49.59 391 THR A N 1
ATOM 3019 C CA . THR A 1 391 ? 43.994 16.818 -43.171 1.00 49.59 391 THR A CA 1
ATOM 3020 C C . THR A 1 391 ? 45.409 17.248 -42.819 1.00 49.59 391 THR A C 1
ATOM 3022 O O . THR A 1 391 ? 45.663 18.421 -42.549 1.00 49.59 391 THR A O 1
ATOM 3025 N N . VAL A 1 392 ? 46.307 16.269 -42.771 1.00 39.78 392 VAL A N 1
ATOM 3026 C CA . VAL A 1 392 ? 47.714 16.492 -43.099 1.00 39.78 392 VAL A CA 1
ATOM 3027 C C . VAL A 1 392 ? 47.783 16.205 -44.600 1.00 39.78 392 VAL A C 1
ATOM 3029 O O . VAL A 1 392 ? 47.442 15.093 -45.003 1.00 39.78 392 VAL A O 1
ATOM 3032 N N . GLN A 1 393 ? 48.057 17.236 -45.403 1.00 38.91 393 GLN A N 1
ATOM 3033 C CA . GLN A 1 393 ? 48.558 17.063 -46.769 1.00 38.91 393 GLN A CA 1
ATOM 3034 C C . GLN A 1 393 ? 50.028 16.676 -46.702 1.00 38.91 393 GLN A C 1
ATOM 3036 O O . GLN A 1 393 ? 50.714 17.221 -45.804 1.00 38.91 393 GLN A O 1
#

Radius of gyration: 36.97 Å; chains: 1; bounding box: 76×74×127 Å

Foldseek 3Di:
DDDDDDDDDDDDDDDDDDDDDDDDDDPDPDDPPPPPPCPPVNVVVVVVVVVVVCVVPPPVVVVVVLVVLVVVVLVVLVLLLVLQLVLCQVQVKNADQVCSLVSSCVSVVHDSQVSQARPVRAGKGKDAQPCFAFACDSPDDPTDHAAQQGGPDGPSQKMKIKYFPDDHDDVCRNDVDPCRNVSVVQLVPDDQQDHRPPDDDPDRSNRMGMDMHRCVLQKAKAKEAEPEPFFWWKGKQPPVDTHTDPDRMGIHIGGFQIKMFTFFGDVTHTQDIDGHHRSPDDDPDPSPPDHQYWYQDPRDIDRDDDDDPDDDPCDVVVVVVVLCVLVVDDQDPQFPDPQTSVQLVVLVVQLVVLVVVCVVVVNDPVSVVSNVVSVVVNVVSVCRRPDGPPDDD

Secondary structure (DSSP, 8-state):
-----PPPPP-------------PPP-------------HHHHHHHHHHHHHHHHHHHHHHHHHHHHHHHHHHHHHHHHHHHHHHHHHHHHTEEPPHHHHHHHHHHHHT--HHHHHB-TTSPBPEEEE-TT-EEESSTT--SSEE--TT-BSEEE--EEEEEEESSSPPPHHHH--GGGHHHHHHHHHHSPTTSPPTT---SS-GGGEEEEEEE-GGGEEEEEEEEESSS--EEEETT-S-PEEPSSSEEEEEEETT-EEEEE-STT--EEEEEEPPPS----SS-TTS---EEEEETTEEESSSS-SS------HHHHHHHHHHHHHSPP-TT--TT--HHHHHHHHHHHHHHHHHHHHTTT-HHHHHHHHHHHHHHHHHHHHHH-------